Protein AF-A0A813DMZ4-F1 (afdb_monomer_lite)

Structure (mmCIF, N/CA/C/O backbone):
data_AF-A0A813DMZ4-F1
#
_entry.id   AF-A0A813DMZ4-F1
#
loop_
_atom_site.group_PDB
_atom_site.id
_atom_site.type_symbol
_atom_site.label_atom_id
_atom_site.label_alt_id
_atom_site.label_comp_id
_atom_site.label_asym_id
_atom_site.label_entity_id
_atom_site.label_seq_id
_atom_site.pdbx_PDB_ins_code
_atom_site.Cartn_x
_atom_site.Cartn_y
_atom_site.Cartn_z
_atom_site.occupancy
_atom_site.B_iso_or_equiv
_atom_site.auth_seq_id
_atom_site.auth_comp_id
_atom_site.auth_asym_id
_atom_site.auth_atom_id
_atom_site.pdbx_PDB_model_num
ATOM 1 N N . MET A 1 1 ? 35.278 -27.272 -33.057 1.00 57.88 1 MET A N 1
ATOM 2 C CA . MET A 1 1 ? 34.700 -25.934 -33.297 1.00 57.88 1 MET A CA 1
ATOM 3 C C . MET A 1 1 ? 33.703 -26.081 -34.437 1.00 57.88 1 MET A C 1
ATOM 5 O O . MET A 1 1 ? 34.099 -26.639 -35.452 1.00 57.88 1 MET A O 1
ATOM 9 N N . LEU A 1 2 ? 32.424 -25.733 -34.253 1.00 71.81 2 LEU A N 1
ATOM 10 C CA . LEU A 1 2 ? 31.468 -25.738 -35.371 1.00 71.81 2 LEU A CA 1
ATOM 11 C C . LEU A 1 2 ? 31.818 -24.586 -36.325 1.00 71.81 2 LEU A C 1
ATOM 13 O O . LEU A 1 2 ? 32.082 -23.477 -35.863 1.00 71.81 2 LEU A O 1
ATOM 17 N N . ASP A 1 3 ? 31.830 -24.848 -37.632 1.00 85.44 3 ASP A N 1
ATOM 18 C CA . ASP A 1 3 ? 31.995 -23.804 -38.646 1.00 85.44 3 ASP A CA 1
ATOM 19 C C . ASP A 1 3 ? 30.655 -23.066 -38.835 1.00 85.44 3 ASP A C 1
ATOM 21 O O . ASP A 1 3 ? 29.657 -23.659 -39.252 1.00 85.44 3 ASP A O 1
ATOM 25 N N . PHE A 1 4 ? 30.607 -21.772 -38.510 1.00 89.94 4 PHE A N 1
ATOM 26 C CA . PHE A 1 4 ? 29.386 -20.965 -38.602 1.00 89.94 4 PHE A CA 1
ATOM 27 C C . PHE A 1 4 ? 28.890 -20.806 -40.044 1.00 89.94 4 PHE A C 1
ATOM 29 O O . PHE A 1 4 ? 27.682 -20.671 -40.266 1.00 89.94 4 PHE A O 1
ATOM 36 N N . TYR A 1 5 ? 29.783 -20.900 -41.033 1.00 90.62 5 TYR A N 1
ATOM 37 C CA . TYR A 1 5 ? 29.404 -20.898 -42.445 1.00 90.62 5 TYR A CA 1
ATOM 38 C C . TYR A 1 5 ? 28.682 -22.199 -42.826 1.00 90.62 5 TYR A C 1
ATOM 40 O O . TYR A 1 5 ? 27.685 -22.168 -43.549 1.00 90.62 5 TYR A O 1
ATOM 48 N N . GLU A 1 6 ? 29.104 -23.336 -42.264 1.00 88.38 6 GLU A N 1
ATOM 49 C CA . GLU A 1 6 ? 28.437 -24.630 -42.455 1.00 88.38 6 GLU A CA 1
ATOM 50 C C . GLU A 1 6 ? 27.080 -24.693 -41.742 1.00 88.38 6 GLU A C 1
ATOM 52 O O . GLU A 1 6 ? 26.121 -25.234 -42.295 1.00 88.38 6 GLU A O 1
ATOM 57 N N . VAL A 1 7 ? 26.962 -24.085 -40.555 1.00 90.00 7 VAL A N 1
ATOM 58 C CA . VAL A 1 7 ? 25.694 -24.003 -39.802 1.00 90.00 7 VAL A CA 1
ATOM 59 C C . VAL A 1 7 ? 24.623 -23.230 -40.581 1.00 90.00 7 VAL A C 1
ATOM 61 O O . VAL A 1 7 ? 23.459 -23.639 -40.597 1.00 90.00 7 VAL A O 1
ATOM 64 N N . LEU A 1 8 ? 25.003 -22.145 -41.265 1.00 89.00 8 LEU A N 1
ATOM 65 C CA . LEU A 1 8 ? 24.101 -21.383 -42.138 1.00 89.00 8 LEU A CA 1
ATOM 66 C C . LEU A 1 8 ? 23.999 -21.954 -43.565 1.00 89.00 8 LEU A C 1
ATOM 68 O O . LEU A 1 8 ? 23.094 -21.571 -44.310 1.00 89.00 8 LEU A O 1
ATOM 72 N N . GLY A 1 9 ? 24.878 -22.886 -43.945 1.00 87.81 9 GLY A N 1
ATOM 73 C CA . GLY A 1 9 ? 24.910 -23.503 -45.273 1.00 87.81 9 GLY A CA 1
ATOM 74 C C . GLY A 1 9 ? 25.328 -22.537 -46.384 1.00 87.81 9 GLY A C 1
ATOM 75 O O . GLY A 1 9 ? 24.792 -22.607 -47.492 1.00 87.81 9 GLY A O 1
ATOM 76 N N . VAL A 1 10 ? 26.243 -21.614 -46.081 1.00 91.62 10 VAL A N 1
ATOM 77 C CA . VAL A 1 10 ? 26.755 -20.595 -47.010 1.00 91.62 10 VAL A CA 1
ATOM 78 C C . VAL A 1 10 ? 28.257 -20.775 -47.236 1.00 91.62 10 VAL A C 1
ATOM 80 O O . VAL A 1 10 ? 28.955 -21.244 -46.339 1.00 91.62 10 VAL A O 1
ATOM 83 N N . PRO A 1 11 ? 28.787 -20.421 -48.419 1.00 87.81 11 PRO A N 1
ATOM 84 C CA . PRO A 1 11 ? 30.226 -20.445 -48.638 1.00 87.81 11 PRO A CA 1
ATOM 85 C C . PRO A 1 11 ? 30.908 -19.294 -47.873 1.00 87.81 11 PRO A C 1
ATOM 87 O O . PRO A 1 11 ? 30.280 -18.284 -47.552 1.00 87.81 11 PRO A O 1
ATOM 90 N N . ARG A 1 12 ? 32.201 -19.439 -47.555 1.00 85.56 12 ARG A N 1
ATOM 91 C CA . ARG A 1 12 ? 32.945 -18.480 -46.708 1.00 85.56 12 ARG A CA 1
ATOM 92 C C . ARG A 1 12 ? 33.096 -17.086 -47.333 1.00 85.56 12 ARG A C 1
ATOM 94 O O . ARG A 1 12 ? 33.266 -16.102 -46.618 1.00 85.56 12 ARG A O 1
ATOM 101 N N . ASP A 1 13 ? 32.992 -16.998 -48.655 1.00 85.00 13 ASP A N 1
ATOM 102 C CA . ASP A 1 13 ? 33.006 -15.770 -49.456 1.00 85.00 13 ASP A CA 1
ATOM 103 C C . ASP A 1 13 ? 31.614 -15.127 -49.619 1.00 85.00 13 ASP A C 1
ATOM 105 O O . ASP A 1 13 ? 31.472 -14.151 -50.352 1.00 85.00 13 ASP A O 1
ATOM 109 N N . ALA A 1 14 ? 30.582 -15.636 -48.934 1.00 87.56 14 ALA A N 1
ATOM 110 C CA . ALA A 1 14 ? 29.226 -15.112 -49.041 1.00 87.56 14 ALA A CA 1
ATOM 111 C C . ALA A 1 14 ? 29.135 -13.627 -48.646 1.00 87.56 14 ALA A C 1
ATOM 113 O O . ALA A 1 14 ? 29.618 -13.212 -47.587 1.00 87.56 14 ALA A O 1
ATOM 114 N N . GLU A 1 15 ? 28.461 -12.837 -49.483 1.00 88.62 15 GLU A N 1
ATOM 115 C CA . GLU A 1 15 ? 28.094 -11.452 -49.179 1.00 88.62 15 GLU A CA 1
ATOM 116 C C . GLU A 1 15 ? 27.037 -11.390 -48.061 1.00 88.62 15 GLU A C 1
ATOM 118 O O . GLU A 1 15 ? 26.242 -12.318 -47.877 1.00 88.62 15 GLU A O 1
ATOM 123 N N . ASP A 1 16 ? 26.978 -10.270 -47.340 1.00 88.50 16 ASP A N 1
ATOM 124 C CA . ASP A 1 16 ? 26.101 -10.084 -46.173 1.00 88.50 16 ASP A CA 1
ATOM 125 C C . ASP A 1 16 ? 24.618 -10.355 -46.480 1.00 88.50 16 ASP A C 1
ATOM 127 O O . ASP A 1 16 ? 23.869 -10.863 -45.642 1.00 88.50 16 ASP A O 1
ATOM 131 N N . ASP A 1 17 ? 24.177 -10.057 -47.702 1.00 87.94 17 ASP A N 1
ATOM 132 C CA . ASP A 1 17 ? 22.801 -10.299 -48.136 1.00 87.94 17 ASP A CA 1
ATOM 133 C C . ASP A 1 17 ? 22.497 -11.787 -48.354 1.00 87.94 17 ASP A C 1
ATOM 135 O O . ASP A 1 17 ? 21.357 -12.223 -48.160 1.00 87.94 17 ASP A O 1
ATOM 139 N N . VAL A 1 18 ? 23.505 -12.590 -48.706 1.00 89.12 18 VAL A N 1
ATOM 140 C CA . VAL A 1 18 ? 23.394 -14.052 -48.811 1.00 89.12 18 VAL A CA 1
ATOM 141 C C . VAL A 1 18 ? 23.318 -14.670 -47.416 1.00 89.12 18 VAL A C 1
ATOM 143 O O . VAL A 1 18 ? 22.464 -15.527 -47.183 1.00 89.12 18 VAL A O 1
ATOM 146 N N . ILE A 1 19 ? 24.123 -14.176 -46.470 1.00 90.38 19 ILE A N 1
ATOM 147 C CA . ILE A 1 19 ? 24.122 -14.613 -45.063 1.00 90.38 19 ILE A CA 1
ATOM 148 C C . ILE A 1 19 ? 22.763 -14.332 -44.414 1.00 90.38 19 ILE A C 1
ATOM 150 O O . ILE A 1 19 ? 22.151 -15.236 -43.842 1.00 90.38 19 ILE A O 1
ATOM 154 N N . LYS A 1 20 ? 22.212 -13.123 -44.597 1.00 90.94 20 LYS A N 1
ATOM 155 C CA . LYS A 1 20 ? 20.868 -12.773 -44.102 1.00 90.94 20 LYS A CA 1
ATOM 156 C C . LYS A 1 20 ? 19.792 -13.695 -44.674 1.00 90.94 20 LYS A C 1
ATOM 158 O O . LYS A 1 20 ? 18.955 -14.206 -43.932 1.00 90.94 20 LYS A O 1
ATOM 163 N N . LYS A 1 21 ? 19.798 -13.930 -45.992 1.00 90.75 21 LYS A N 1
ATOM 164 C CA . LYS A 1 21 ? 18.816 -14.815 -46.648 1.00 90.75 21 LYS A CA 1
ATOM 165 C C . LYS A 1 21 ? 18.933 -16.260 -46.159 1.00 90.75 21 LYS A C 1
ATOM 167 O O . LYS A 1 21 ? 17.909 -16.911 -45.947 1.00 90.75 21 LYS A O 1
ATOM 172 N N . ALA A 1 22 ? 20.154 -16.752 -45.963 1.00 91.50 22 ALA A N 1
ATOM 173 C CA . ALA A 1 22 ? 20.409 -18.090 -45.448 1.00 91.50 22 ALA A CA 1
ATOM 174 C C . ALA A 1 22 ? 19.940 -18.247 -43.996 1.00 91.50 22 ALA A C 1
ATOM 176 O O . ALA A 1 22 ? 19.232 -19.209 -43.698 1.00 91.50 22 ALA A O 1
ATOM 177 N N . TYR A 1 23 ? 20.212 -17.259 -43.138 1.00 93.31 23 TYR A N 1
ATOM 178 C CA . TYR A 1 23 ? 19.686 -17.204 -41.775 1.00 93.31 23 TYR A CA 1
ATOM 179 C C . TYR A 1 23 ? 18.157 -17.271 -41.754 1.00 93.31 23 TYR A C 1
ATOM 181 O O . TYR A 1 23 ? 17.598 -18.143 -41.095 1.00 93.31 23 TYR A O 1
ATOM 189 N N . PHE A 1 24 ? 17.459 -16.436 -42.535 1.00 89.69 24 PHE A N 1
ATOM 190 C CA . PHE A 1 24 ? 15.992 -16.473 -42.584 1.00 89.69 24 PHE A CA 1
ATOM 191 C C . PHE A 1 24 ? 15.457 -17.834 -43.042 1.00 89.69 24 PHE A C 1
ATOM 193 O O . PHE A 1 24 ? 14.481 -18.338 -42.486 1.00 89.69 24 PHE A O 1
ATOM 200 N N . LYS A 1 25 ? 16.108 -18.466 -44.025 1.00 92.00 25 LYS A N 1
ATOM 201 C CA . LYS A 1 25 ? 15.721 -19.793 -44.517 1.00 92.00 25 LYS A CA 1
ATOM 202 C C . LYS A 1 25 ? 15.952 -20.889 -43.469 1.00 92.00 25 LYS A C 1
ATOM 204 O O . LYS A 1 25 ? 15.104 -21.768 -43.315 1.00 92.00 25 LYS A O 1
ATOM 209 N N . ALA A 1 26 ? 17.070 -20.838 -42.748 1.00 90.06 26 ALA A N 1
ATOM 210 C CA . ALA A 1 26 ? 17.431 -21.807 -41.716 1.00 90.06 26 ALA A CA 1
ATOM 211 C C . ALA A 1 26 ? 16.584 -21.632 -40.441 1.00 90.06 26 ALA A C 1
ATOM 213 O O . ALA A 1 26 ? 16.054 -22.614 -39.922 1.00 90.06 26 ALA A O 1
ATOM 214 N N . ALA A 1 27 ? 16.360 -20.390 -40.005 1.00 89.75 27 ALA A N 1
ATOM 215 C CA . ALA A 1 27 ? 15.508 -20.039 -38.870 1.00 89.75 27 ALA A CA 1
ATOM 216 C C . ALA A 1 27 ? 14.045 -20.436 -39.108 1.00 89.75 27 ALA A C 1
ATOM 218 O O . ALA A 1 27 ? 13.400 -20.979 -38.218 1.00 89.75 27 ALA A O 1
ATOM 219 N N . LEU A 1 28 ? 13.523 -20.245 -40.327 1.00 89.94 28 LEU A N 1
ATOM 220 C CA . LEU A 1 28 ? 12.173 -20.691 -40.681 1.00 89.94 28 LEU A CA 1
ATOM 221 C C . LEU A 1 28 ? 12.060 -22.224 -40.693 1.00 89.94 28 LEU A C 1
ATOM 223 O O . LEU A 1 28 ? 11.002 -22.760 -40.373 1.00 89.94 28 LEU A O 1
ATOM 227 N N . LYS A 1 29 ? 13.127 -22.932 -41.082 1.00 87.75 29 LYS A N 1
ATOM 228 C CA . LYS A 1 29 ? 13.154 -24.399 -41.124 1.00 87.75 29 LYS A CA 1
ATOM 229 C C . LYS A 1 29 ? 13.186 -25.009 -39.722 1.00 87.75 29 LYS A C 1
ATOM 231 O O . LYS A 1 29 ? 12.494 -25.992 -39.490 1.00 87.75 29 LYS A O 1
ATOM 236 N N . TRP A 1 30 ? 13.950 -24.419 -38.806 1.00 90.44 30 TRP A N 1
ATOM 237 C CA . TRP A 1 30 ? 14.157 -24.926 -37.444 1.00 90.44 30 TRP A CA 1
ATOM 238 C C . TRP A 1 30 ? 13.373 -24.162 -36.370 1.00 90.44 30 TRP A C 1
ATOM 240 O O . TRP A 1 30 ? 13.661 -24.291 -35.187 1.00 90.44 30 TRP A O 1
ATOM 250 N N . HIS A 1 31 ? 12.358 -23.383 -36.755 1.00 87.00 31 HIS A N 1
ATOM 251 C CA . HIS A 1 31 ? 11.505 -22.695 -35.790 1.00 87.00 31 HIS A CA 1
ATOM 252 C C . HIS A 1 31 ? 10.737 -23.717 -34.924 1.00 87.00 31 HIS A C 1
ATOM 254 O O . HIS A 1 31 ? 10.168 -24.660 -35.494 1.00 87.00 31 HIS A O 1
ATOM 260 N N . PRO A 1 32 ? 10.653 -23.535 -33.591 1.00 82.00 32 PRO A N 1
ATOM 261 C CA . PRO A 1 32 ? 9.963 -24.471 -32.697 1.00 82.00 32 PRO A CA 1
ATOM 262 C C . PRO A 1 32 ? 8.483 -24.662 -33.070 1.00 82.00 32 PRO A C 1
ATOM 264 O O . PRO A 1 32 ? 8.001 -25.790 -33.095 1.00 82.00 32 PRO A O 1
ATOM 267 N N . ASP A 1 33 ? 7.790 -23.599 -33.498 1.00 83.88 33 ASP A N 1
ATOM 268 C CA . ASP A 1 33 ? 6.383 -23.688 -33.940 1.00 83.88 33 ASP A CA 1
ATOM 269 C C . ASP A 1 33 ? 6.159 -24.548 -35.194 1.00 83.88 33 ASP A C 1
ATOM 271 O O . ASP A 1 33 ? 5.054 -25.037 -35.413 1.00 83.88 33 ASP A O 1
ATOM 275 N N . LYS A 1 34 ? 7.178 -24.720 -36.048 1.00 82.19 34 LYS A N 1
ATOM 276 C CA . LYS A 1 34 ? 7.071 -25.541 -37.267 1.00 82.19 34 LYS A CA 1
ATOM 277 C C . LYS A 1 34 ? 7.543 -26.979 -37.065 1.00 82.19 34 LYS A C 1
ATOM 279 O O . LYS A 1 34 ? 7.328 -27.800 -37.949 1.00 82.19 34 LYS A O 1
ATOM 284 N N . ASN A 1 35 ? 8.149 -27.277 -35.914 1.00 82.94 35 ASN A N 1
ATOM 285 C CA . ASN A 1 35 ? 8.662 -28.598 -35.557 1.00 82.94 35 ASN A CA 1
ATOM 286 C C . ASN A 1 35 ? 8.145 -29.022 -34.165 1.00 82.94 35 ASN A C 1
ATOM 288 O O . ASN A 1 35 ? 8.948 -29.219 -33.250 1.00 82.94 35 ASN A O 1
ATOM 292 N N . PRO A 1 36 ? 6.815 -29.158 -33.983 1.00 79.00 36 PRO A N 1
ATOM 293 C CA . PRO A 1 36 ? 6.216 -29.476 -32.684 1.00 79.00 36 PRO A CA 1
ATOM 294 C C . PRO A 1 36 ? 6.619 -30.858 -32.148 1.00 79.00 36 PRO A C 1
ATOM 296 O O . PRO A 1 36 ? 6.680 -31.036 -30.936 1.00 79.00 36 PRO A O 1
ATOM 299 N N . ASP A 1 37 ? 6.961 -31.805 -33.027 1.00 82.06 37 ASP A N 1
ATOM 300 C CA . ASP A 1 37 ? 7.354 -33.170 -32.646 1.00 82.06 37 ASP A CA 1
ATOM 301 C C . ASP A 1 37 ? 8.845 -33.292 -32.269 1.00 82.06 37 ASP A C 1
ATOM 303 O O . ASP A 1 37 ? 9.270 -34.306 -31.722 1.00 82.06 37 ASP A O 1
ATOM 307 N N . GLN A 1 38 ? 9.663 -32.277 -32.578 1.00 83.81 38 GLN A N 1
ATOM 308 C CA . GLN A 1 38 ? 11.119 -32.273 -32.362 1.00 83.81 38 GLN A CA 1
ATOM 309 C C . GLN A 1 38 ? 11.583 -30.942 -31.755 1.00 83.81 38 GLN A C 1
ATOM 311 O O . GLN A 1 38 ? 12.550 -30.331 -32.214 1.00 83.81 38 GLN A O 1
ATOM 316 N N . GLN A 1 39 ? 10.876 -30.475 -30.722 1.00 82.31 39 GLN A N 1
ATOM 317 C CA . GLN A 1 39 ? 11.116 -29.163 -30.113 1.00 82.31 39 GLN A CA 1
ATOM 318 C C . GLN A 1 39 ? 12.537 -29.001 -29.569 1.00 82.31 39 GLN A C 1
ATOM 320 O O . GLN A 1 39 ? 13.132 -27.942 -29.754 1.00 82.31 39 GLN A O 1
ATOM 325 N N . GLU A 1 40 ? 13.107 -30.031 -28.943 1.00 82.25 40 GLU A N 1
ATOM 326 C CA . GLU A 1 40 ? 14.452 -29.957 -28.357 1.00 82.25 40 GLU A CA 1
ATOM 327 C C . GLU A 1 40 ? 15.531 -29.781 -29.439 1.00 82.25 40 GLU A C 1
ATOM 329 O O . GLU A 1 40 ? 16.315 -28.834 -29.388 1.00 82.25 40 GLU A O 1
ATOM 334 N N . VAL A 1 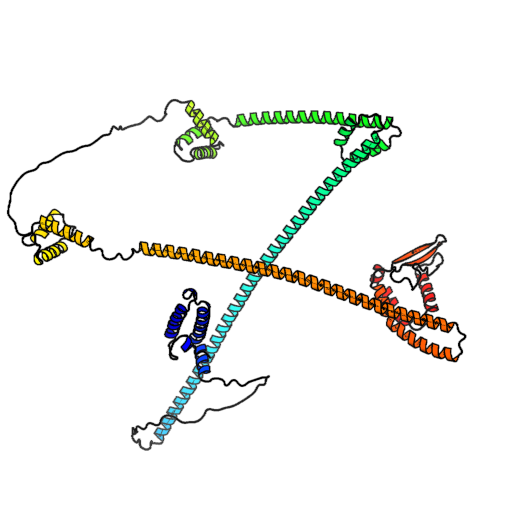41 ? 15.496 -30.612 -30.487 1.00 84.75 41 VAL A N 1
ATOM 335 C CA . VAL A 1 41 ? 16.446 -30.549 -31.614 1.00 84.75 41 VAL A CA 1
ATOM 336 C C . VAL A 1 41 ? 16.278 -29.254 -32.412 1.00 84.75 41 VAL A C 1
ATOM 338 O O . VAL A 1 41 ? 17.265 -28.640 -32.821 1.00 84.75 41 VAL A O 1
ATOM 341 N N . ALA A 1 42 ? 15.036 -28.807 -32.615 1.00 87.00 42 ALA A N 1
ATOM 342 C CA . ALA A 1 42 ? 14.748 -27.547 -33.286 1.00 87.00 42 ALA A CA 1
ATOM 343 C C . ALA A 1 42 ? 15.271 -26.351 -32.483 1.00 87.00 42 ALA A C 1
ATOM 345 O O . ALA A 1 42 ? 15.896 -25.467 -33.058 1.00 87.00 42 ALA A O 1
ATOM 346 N N . THR A 1 43 ? 15.100 -26.359 -31.159 1.00 86.38 43 THR A N 1
ATOM 347 C CA . THR A 1 43 ? 15.597 -25.298 -30.270 1.00 86.38 43 THR A CA 1
ATOM 348 C C . THR A 1 43 ? 17.123 -25.238 -30.273 1.00 86.38 43 THR A C 1
ATOM 350 O O . THR A 1 43 ? 17.692 -24.153 -30.393 1.00 86.38 43 THR A O 1
ATOM 353 N N . GLU A 1 44 ? 17.802 -26.385 -30.213 1.00 87.88 44 GLU A N 1
ATOM 354 C CA . GLU A 1 44 ? 19.266 -26.442 -30.252 1.00 87.88 44 GLU A CA 1
ATOM 355 C C . GLU A 1 44 ? 19.820 -25.964 -31.603 1.00 87.88 44 GLU A C 1
ATOM 357 O O . GLU A 1 44 ? 20.730 -25.133 -31.655 1.00 87.88 44 GLU A O 1
ATOM 362 N N . LYS A 1 45 ? 19.222 -26.413 -32.714 1.00 87.38 45 LYS A N 1
ATOM 363 C CA . LYS A 1 45 ? 19.599 -25.958 -34.059 1.00 87.38 45 LYS A CA 1
ATOM 364 C C . LYS A 1 45 ? 19.307 -24.480 -34.269 1.00 87.38 45 LYS A C 1
ATOM 366 O O . LYS A 1 45 ? 20.124 -23.780 -34.860 1.00 87.38 45 LYS A O 1
ATOM 371 N N . PHE A 1 46 ? 18.181 -23.990 -33.763 1.00 90.44 46 PHE A N 1
ATOM 372 C CA . PHE A 1 46 ? 17.823 -22.579 -33.825 1.00 90.44 46 PHE A CA 1
ATOM 373 C C . PHE A 1 46 ? 18.818 -21.710 -33.049 1.00 90.44 46 PHE A C 1
ATOM 375 O O . PHE A 1 46 ? 19.232 -20.667 -33.552 1.00 90.44 46 PHE A O 1
ATOM 382 N N . LYS A 1 47 ? 19.272 -22.171 -31.876 1.00 90.31 47 LYS A N 1
ATOM 383 C CA . LYS A 1 47 ? 20.317 -21.503 -31.093 1.00 90.31 47 LYS A CA 1
ATOM 384 C C . LYS A 1 47 ? 21.642 -21.428 -31.862 1.00 90.31 47 LYS A C 1
ATOM 386 O O . LYS A 1 47 ? 22.192 -20.342 -31.998 1.00 90.31 47 LYS A O 1
ATOM 391 N N . GLN A 1 48 ? 22.088 -22.537 -32.457 1.00 89.81 48 GLN A N 1
ATOM 392 C CA . GLN A 1 48 ? 23.304 -22.576 -33.288 1.00 89.81 48 GLN A CA 1
ATOM 393 C C . GLN A 1 48 ? 23.210 -21.635 -34.507 1.00 89.81 48 GLN A C 1
ATOM 395 O O . GLN A 1 48 ? 24.175 -20.958 -34.851 1.00 89.81 48 GLN A O 1
ATOM 400 N N . ILE A 1 49 ? 22.040 -21.561 -35.152 1.00 92.38 49 ILE A N 1
ATOM 401 C CA . ILE A 1 49 ? 21.781 -20.669 -36.297 1.00 92.38 49 ILE A CA 1
ATOM 402 C C . ILE A 1 49 ? 21.798 -19.192 -35.876 1.00 92.38 49 ILE A C 1
ATOM 404 O O . ILE A 1 49 ? 22.285 -18.347 -36.631 1.00 92.38 49 ILE A O 1
ATOM 408 N N . ALA A 1 50 ? 21.273 -18.873 -34.691 1.00 91.50 50 ALA A N 1
ATOM 409 C CA . ALA A 1 50 ? 21.286 -17.520 -34.144 1.00 91.50 50 ALA A CA 1
ATOM 410 C C . ALA A 1 50 ? 22.711 -17.061 -33.800 1.00 91.50 50 ALA A C 1
ATOM 412 O O . ALA A 1 50 ? 23.105 -15.981 -34.233 1.00 91.50 50 ALA A O 1
ATOM 413 N N . GLU A 1 51 ? 23.490 -17.907 -33.120 1.00 90.25 51 GLU A N 1
ATOM 414 C CA . GLU A 1 51 ? 24.899 -17.648 -32.783 1.00 90.25 51 GLU A CA 1
ATOM 415 C C . GLU A 1 51 ? 25.756 -17.455 -34.047 1.00 90.25 51 GLU A C 1
ATOM 417 O O . GLU A 1 51 ? 26.508 -16.487 -34.155 1.00 90.25 51 GLU A O 1
ATOM 422 N N . ALA A 1 52 ? 25.581 -18.317 -35.057 1.00 91.38 52 ALA A N 1
ATOM 423 C CA . ALA A 1 52 ? 26.280 -18.190 -36.335 1.00 91.38 52 ALA A CA 1
ATOM 424 C C . ALA A 1 52 ? 25.966 -16.862 -37.044 1.00 91.38 52 ALA A C 1
ATOM 426 O O . ALA A 1 52 ? 26.853 -16.220 -37.602 1.00 91.38 52 ALA A O 1
ATOM 427 N N . ASN A 1 53 ? 24.705 -16.424 -37.021 1.00 91.75 53 ASN A N 1
ATOM 428 C CA . ASN A 1 53 ? 24.306 -15.166 -37.645 1.00 91.75 53 ASN A CA 1
ATOM 429 C C . ASN A 1 53 ? 24.758 -13.936 -36.848 1.00 91.75 53 ASN A C 1
ATOM 431 O O . ASN A 1 53 ? 25.028 -12.912 -37.461 1.00 91.75 53 ASN A O 1
ATOM 435 N N . GLU A 1 54 ? 24.854 -14.006 -35.520 1.00 91.19 54 GLU A N 1
ATOM 436 C CA . GLU A 1 54 ? 25.375 -12.905 -34.701 1.00 91.19 54 GLU A CA 1
ATOM 437 C C . GLU A 1 54 ? 26.820 -12.568 -35.088 1.00 91.19 54 GLU A C 1
ATOM 439 O O . GLU A 1 54 ? 27.120 -11.416 -35.401 1.00 91.19 54 GLU A O 1
ATOM 444 N N . ILE A 1 55 ? 27.657 -13.600 -35.210 1.00 90.81 55 ILE A N 1
ATOM 445 C CA . ILE A 1 55 ? 29.083 -13.466 -35.529 1.00 90.81 55 ILE A CA 1
ATOM 446 C C . ILE A 1 55 ? 29.306 -13.122 -37.008 1.00 90.81 55 ILE A C 1
ATOM 448 O O . ILE A 1 55 ? 30.136 -12.274 -37.331 1.00 90.81 55 ILE A O 1
ATOM 452 N N . LEU A 1 56 ? 28.565 -13.751 -37.929 1.00 90.19 56 LEU A N 1
ATOM 453 C CA . LEU A 1 56 ? 28.759 -13.551 -39.371 1.00 90.19 56 LEU A CA 1
ATOM 454 C C . LEU A 1 56 ? 28.105 -12.273 -39.920 1.00 90.19 56 LEU A C 1
ATOM 456 O O . LEU A 1 56 ? 28.469 -11.832 -41.011 1.00 90.19 56 LEU A O 1
ATOM 460 N N . ARG A 1 57 ? 27.142 -11.676 -39.202 1.00 89.06 57 ARG A N 1
ATOM 461 C CA . ARG A 1 57 ? 26.456 -10.441 -39.623 1.00 89.06 57 ARG A CA 1
ATOM 462 C C . ARG A 1 57 ? 27.289 -9.184 -39.385 1.00 89.06 57 ARG A C 1
ATOM 464 O O . ARG A 1 57 ? 27.105 -8.216 -40.121 1.00 89.06 57 ARG A O 1
ATOM 471 N N . ASP A 1 58 ? 28.132 -9.165 -38.354 1.00 88.31 58 ASP A N 1
ATOM 472 C CA . ASP A 1 58 ? 29.001 -8.026 -38.055 1.00 88.31 58 ASP A CA 1
ATOM 473 C C . ASP A 1 58 ? 30.352 -8.179 -38.784 1.00 88.31 58 ASP A C 1
ATOM 475 O O . ASP A 1 58 ? 31.089 -9.132 -38.517 1.00 88.31 58 ASP A O 1
ATOM 479 N N . PRO A 1 59 ? 30.735 -7.240 -39.672 1.00 86.81 59 PRO A N 1
ATOM 480 C CA . PRO A 1 59 ? 32.013 -7.286 -40.378 1.00 86.81 59 PRO A CA 1
ATOM 481 C C . PRO A 1 59 ? 33.251 -7.343 -39.470 1.00 86.81 59 PRO A C 1
ATOM 483 O O . PRO A 1 59 ? 34.284 -7.861 -39.897 1.00 86.81 59 PRO A O 1
ATOM 486 N N . GLN A 1 60 ? 33.199 -6.792 -38.253 1.00 85.12 60 GLN A N 1
ATOM 487 C CA . GLN A 1 60 ? 34.316 -6.846 -37.3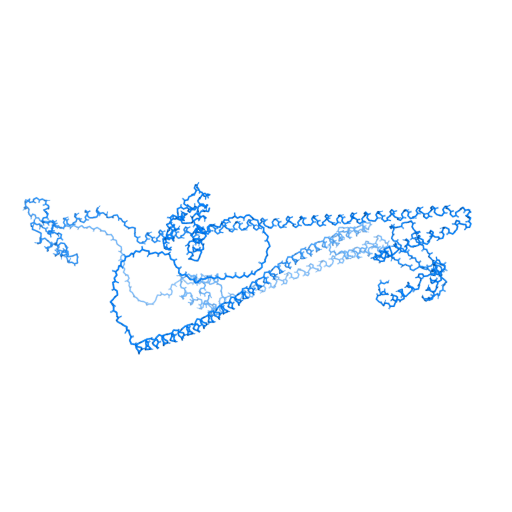05 1.00 85.12 60 GLN A CA 1
ATOM 488 C C . GLN A 1 60 ? 34.420 -8.222 -36.642 1.00 85.12 60 GLN A C 1
ATOM 490 O O . GLN A 1 60 ? 35.511 -8.794 -36.597 1.00 85.12 60 GLN A O 1
ATOM 495 N N . GLN A 1 61 ? 33.293 -8.785 -36.197 1.00 87.62 61 GLN A N 1
ATOM 496 C CA . GLN A 1 61 ? 33.253 -10.115 -35.581 1.00 87.62 61 GLN A CA 1
ATOM 497 C C . GLN A 1 61 ? 33.547 -11.222 -36.597 1.00 87.62 61 GLN A C 1
ATOM 499 O O . GLN A 1 61 ? 34.318 -12.131 -36.299 1.00 87.62 61 GLN A O 1
ATOM 504 N N . ARG A 1 62 ? 33.045 -11.091 -37.831 1.00 90.56 62 ARG A N 1
ATOM 505 C CA . ARG A 1 62 ? 33.361 -11.995 -38.943 1.00 90.56 62 ARG A CA 1
ATOM 506 C C . ARG A 1 62 ? 34.859 -12.027 -39.239 1.00 90.56 62 ARG A C 1
ATOM 508 O O . ARG A 1 62 ? 35.429 -13.103 -39.362 1.00 90.56 62 ARG A O 1
ATOM 515 N N . LYS A 1 63 ? 35.527 -10.866 -39.276 1.00 87.50 63 LYS A N 1
ATOM 516 C CA . LYS A 1 63 ? 36.988 -10.789 -39.469 1.00 87.50 63 LYS A CA 1
ATOM 517 C C . LYS A 1 63 ? 37.770 -11.430 -38.322 1.00 87.50 63 LYS A C 1
ATOM 519 O O . LYS A 1 63 ? 38.782 -12.074 -38.583 1.00 87.50 63 LYS A O 1
ATOM 524 N N . ALA A 1 64 ? 37.328 -11.242 -37.078 1.00 86.38 64 ALA A N 1
ATOM 525 C CA . ALA A 1 64 ? 37.948 -11.874 -35.914 1.00 86.38 64 ALA A CA 1
ATOM 526 C C . ALA A 1 64 ? 37.788 -13.402 -35.961 1.00 86.38 64 ALA A C 1
ATOM 528 O O . ALA A 1 64 ? 38.767 -14.128 -35.810 1.00 86.38 64 ALA A O 1
ATOM 529 N N . TYR A 1 65 ? 36.587 -13.881 -36.286 1.00 87.50 65 TYR A N 1
ATOM 530 C CA . TYR A 1 65 ? 36.293 -15.300 -36.468 1.00 87.50 65 TYR A CA 1
ATOM 531 C C . TYR A 1 65 ? 37.096 -15.929 -37.620 1.00 87.50 65 TYR A C 1
ATOM 533 O O . TYR A 1 65 ? 37.711 -16.982 -37.456 1.00 87.50 65 TYR A O 1
ATOM 541 N N . ASP A 1 66 ? 37.175 -15.254 -38.770 1.00 88.12 66 ASP A N 1
ATOM 542 C CA . ASP A 1 66 ? 37.971 -15.699 -39.920 1.00 88.12 66 ASP A CA 1
ATOM 543 C C . ASP A 1 66 ? 39.480 -15.723 -39.600 1.00 88.12 66 ASP A C 1
ATOM 545 O O . ASP A 1 66 ? 40.219 -16.574 -40.106 1.00 88.12 66 ASP A O 1
ATOM 549 N N . TYR A 1 67 ? 39.955 -14.808 -38.747 1.00 85.06 67 TYR A N 1
ATOM 550 C CA . TYR A 1 67 ? 41.334 -14.787 -38.254 1.00 85.06 67 TYR A CA 1
ATOM 551 C C . TYR A 1 67 ? 41.624 -15.969 -37.319 1.00 85.06 67 TYR A C 1
ATOM 553 O O . TYR A 1 67 ? 42.649 -16.633 -37.484 1.00 85.06 67 TYR A O 1
ATOM 561 N N . GLU A 1 68 ? 40.716 -16.279 -36.391 1.00 84.12 68 GLU A N 1
ATOM 562 C CA . GLU A 1 68 ? 40.817 -17.438 -35.492 1.00 84.12 68 GLU A CA 1
ATOM 563 C C . GLU A 1 68 ? 40.789 -18.770 -36.255 1.00 84.12 68 GLU A C 1
ATOM 565 O O . GLU A 1 68 ? 41.584 -19.665 -35.969 1.00 84.12 68 GLU A O 1
ATOM 570 N N . LEU A 1 69 ? 39.950 -18.882 -37.290 1.00 82.06 69 LEU A N 1
ATOM 571 C CA . LEU A 1 69 ? 39.917 -20.043 -38.185 1.00 82.06 69 LEU A CA 1
ATOM 572 C C . LEU A 1 69 ? 41.223 -20.229 -38.977 1.00 82.06 69 LEU A C 1
ATOM 574 O O . LEU A 1 69 ? 41.577 -21.357 -39.324 1.00 82.06 69 LEU A O 1
ATOM 578 N N . ARG A 1 70 ? 41.933 -19.136 -39.294 1.00 80.25 70 ARG A N 1
ATOM 579 C CA . ARG A 1 70 ? 43.195 -19.160 -40.054 1.00 80.25 70 ARG A CA 1
ATOM 580 C C . ARG A 1 70 ? 44.422 -19.394 -39.169 1.00 80.25 70 ARG A C 1
ATOM 582 O O . ARG A 1 70 ? 45.405 -19.945 -39.658 1.00 80.25 70 ARG A O 1
ATOM 589 N N . ASN A 1 71 ? 44.347 -19.009 -37.895 1.00 77.94 71 ASN A N 1
ATOM 590 C CA . ASN A 1 71 ? 45.386 -19.189 -36.882 1.00 77.94 71 ASN A CA 1
ATOM 591 C C . ASN A 1 71 ? 44.829 -19.973 -35.678 1.00 77.94 71 ASN A C 1
ATOM 593 O O . ASN A 1 71 ? 44.631 -19.384 -34.611 1.00 77.94 71 ASN A O 1
ATOM 597 N N . PRO A 1 72 ? 44.585 -21.292 -35.815 1.00 66.62 72 PRO A N 1
ATOM 598 C CA . PRO A 1 72 ? 44.128 -22.108 -34.698 1.00 66.62 72 PRO A CA 1
ATOM 599 C C . PRO A 1 72 ? 45.178 -22.068 -33.580 1.00 66.62 72 PRO A C 1
ATOM 601 O O . PRO A 1 72 ? 46.313 -22.518 -33.747 1.00 66.62 72 PRO A O 1
ATOM 604 N N . ARG A 1 73 ? 44.808 -21.472 -32.444 1.00 57.47 73 ARG A N 1
ATOM 605 C CA . ARG A 1 73 ? 45.664 -21.355 -31.262 1.00 57.47 73 ARG A CA 1
ATOM 606 C C . ARG A 1 73 ? 45.931 -22.762 -30.722 1.00 57.47 73 ARG A C 1
ATOM 608 O O . ARG A 1 73 ? 44.993 -23.495 -30.424 1.00 57.47 73 ARG A O 1
ATOM 615 N N . GLN A 1 74 ? 47.201 -23.144 -30.622 1.00 48.03 74 GLN A N 1
ATOM 616 C CA . GLN A 1 74 ? 47.617 -24.380 -29.963 1.00 48.03 74 GLN A CA 1
ATOM 617 C C . GLN A 1 74 ? 47.366 -24.188 -28.458 1.00 48.03 74 GLN A C 1
ATOM 619 O O . GLN A 1 74 ? 48.052 -23.397 -27.813 1.00 48.03 74 GLN A O 1
ATOM 624 N N . GLU A 1 75 ? 46.307 -24.808 -27.935 1.00 42.09 75 GLU A N 1
ATOM 625 C CA . GLU A 1 75 ? 46.036 -24.866 -26.498 1.00 42.09 75 GLU A CA 1
ATOM 626 C C . GLU A 1 75 ? 47.146 -25.679 -25.834 1.00 42.09 75 GLU A C 1
ATOM 628 O O . GLU A 1 75 ? 47.206 -26.898 -25.990 1.00 42.09 75 GLU A O 1
ATOM 633 N N . ASP A 1 76 ? 48.024 -24.993 -25.106 1.00 40.22 76 ASP A N 1
ATOM 634 C CA . ASP A 1 76 ? 48.864 -25.617 -24.097 1.00 40.22 76 ASP A CA 1
ATOM 635 C C . ASP A 1 76 ? 48.481 -25.093 -22.711 1.00 40.22 76 ASP A C 1
ATOM 637 O O . ASP A 1 76 ? 48.040 -23.957 -22.517 1.00 40.22 76 ASP A O 1
ATOM 641 N N . SER A 1 77 ? 48.586 -26.014 -21.773 1.00 40.31 77 SER A N 1
ATOM 642 C CA . SER A 1 77 ? 47.982 -26.030 -20.452 1.00 40.31 77 SER A CA 1
ATOM 643 C C . SER A 1 77 ? 48.658 -25.074 -19.455 1.00 40.31 77 SER A C 1
ATOM 645 O O . SER A 1 77 ? 49.878 -25.057 -19.340 1.00 40.31 77 SER A O 1
ATOM 647 N N . GLY A 1 78 ? 47.853 -24.381 -18.638 1.00 35.84 78 GLY A N 1
ATOM 648 C CA . GLY A 1 78 ? 48.207 -24.029 -17.255 1.00 35.84 78 GLY A CA 1
ATOM 649 C C . GLY A 1 78 ? 48.889 -22.677 -16.965 1.00 35.84 78 GLY A C 1
ATOM 650 O O . GLY A 1 78 ? 50.046 -22.462 -17.291 1.00 35.84 78 GLY A O 1
ATOM 651 N N . GLY A 1 79 ? 48.208 -21.856 -16.152 1.00 33.56 79 GLY A N 1
ATOM 652 C CA . GLY A 1 79 ? 48.814 -21.170 -14.998 1.00 33.56 79 GLY A CA 1
ATOM 653 C C . GLY A 1 79 ? 49.443 -19.775 -15.171 1.00 33.56 79 GLY A C 1
ATOM 654 O O . GLY A 1 79 ? 50.349 -19.572 -15.961 1.00 33.56 79 GLY A O 1
ATOM 655 N N . GLY A 1 80 ? 49.065 -18.866 -14.260 1.00 30.92 80 GLY A N 1
ATOM 656 C CA . GLY A 1 80 ? 50.034 -18.011 -13.555 1.00 30.92 80 GLY A CA 1
ATOM 657 C C . GLY A 1 80 ? 50.323 -16.601 -14.094 1.00 30.92 80 GLY A C 1
ATOM 658 O O . GLY A 1 80 ? 50.957 -16.431 -15.121 1.00 30.92 80 GLY A O 1
ATOM 659 N N . TYR A 1 81 ? 49.915 -15.604 -13.299 1.00 30.08 81 TYR A N 1
ATOM 660 C CA . TYR A 1 81 ? 50.589 -14.328 -12.987 1.00 30.08 81 TYR A CA 1
ATOM 661 C C . TYR A 1 81 ? 51.509 -13.635 -14.023 1.00 30.08 81 TYR A C 1
ATOM 663 O O . TYR A 1 81 ? 52.607 -14.094 -14.290 1.00 30.08 81 TYR A O 1
ATOM 671 N N . GLY A 1 82 ? 51.122 -12.400 -14.379 1.00 35.41 82 GLY A N 1
ATOM 672 C CA . GLY A 1 82 ? 51.913 -11.165 -14.204 1.00 35.41 82 GLY A CA 1
ATOM 673 C C . GLY A 1 82 ? 53.242 -10.965 -14.954 1.00 35.41 82 GLY A C 1
ATOM 674 O O . GLY A 1 82 ? 54.159 -11.767 -14.872 1.00 35.41 82 GLY A O 1
ATOM 675 N N . GLY A 1 83 ? 53.415 -9.771 -15.530 1.00 30.81 83 GLY A N 1
ATOM 676 C CA . GLY A 1 83 ? 54.741 -9.210 -15.825 1.00 30.81 83 GLY A CA 1
ATOM 677 C C . GLY A 1 83 ? 54.795 -8.465 -17.151 1.00 30.81 83 GLY A C 1
ATOM 678 O O . GLY A 1 83 ? 54.432 -9.008 -18.185 1.00 30.81 83 GLY A O 1
ATOM 679 N N . GLY A 1 84 ? 55.211 -7.200 -17.111 1.00 33.31 84 GLY A N 1
ATOM 680 C CA . GLY A 1 84 ? 55.248 -6.324 -18.277 1.00 33.31 84 GLY A CA 1
ATOM 681 C C . GLY A 1 84 ? 56.540 -6.405 -19.092 1.00 33.31 84 GLY A C 1
ATOM 682 O O . GLY A 1 84 ? 57.497 -7.071 -18.715 1.00 33.31 84 GLY A O 1
ATOM 683 N N . GLY A 1 85 ? 56.575 -5.591 -20.150 1.00 31.95 85 GLY A N 1
ATOM 684 C CA . GLY A 1 85 ? 57.807 -4.993 -20.662 1.00 31.95 85 GLY A CA 1
ATOM 685 C C . GLY A 1 85 ? 58.366 -5.566 -21.966 1.00 31.95 85 GLY A C 1
ATOM 686 O O . GLY A 1 85 ? 58.954 -6.635 -21.981 1.00 31.95 85 GLY A O 1
ATOM 687 N N . GLY A 1 86 ? 58.334 -4.728 -23.008 1.00 31.75 86 GLY A N 1
ATOM 688 C CA . GLY A 1 86 ? 59.524 -4.451 -23.819 1.00 31.75 86 GLY A CA 1
ATOM 689 C C . GLY A 1 86 ? 59.723 -5.219 -25.132 1.00 31.75 86 GLY A C 1
ATOM 690 O O . GLY A 1 86 ? 60.138 -6.367 -25.133 1.00 31.75 86 GLY A O 1
ATOM 691 N N . GLY A 1 87 ? 59.651 -4.467 -26.238 1.00 31.95 87 GLY A N 1
ATOM 692 C CA . GLY A 1 87 ? 60.710 -4.470 -27.255 1.00 31.95 87 GLY A CA 1
ATOM 693 C C . GLY A 1 87 ? 60.478 -5.245 -28.559 1.00 31.95 87 GLY A C 1
ATOM 694 O O . GLY A 1 87 ? 60.308 -6.455 -28.556 1.00 31.95 87 GLY A O 1
ATOM 695 N N . GLY A 1 88 ? 60.670 -4.538 -29.682 1.00 31.05 88 GLY A N 1
ATOM 696 C CA . GLY A 1 88 ? 61.433 -5.082 -30.815 1.00 31.05 88 GLY A CA 1
ATOM 697 C C . GLY A 1 88 ? 60.722 -5.227 -32.166 1.00 31.05 88 GLY A C 1
ATOM 698 O O . GLY A 1 88 ? 60.146 -6.263 -32.446 1.00 31.05 88 GLY A O 1
ATOM 699 N N . GLY A 1 89 ? 60.911 -4.229 -33.039 1.00 29.22 89 GLY A N 1
ATOM 700 C CA . GLY A 1 89 ? 61.660 -4.393 -34.298 1.00 29.22 89 GLY A CA 1
ATOM 701 C C . GLY A 1 89 ? 61.045 -5.119 -35.510 1.00 29.22 89 GLY A C 1
ATOM 702 O O . GLY A 1 89 ? 60.635 -6.268 -35.434 1.00 29.22 89 GLY A O 1
ATOM 703 N N . GLY A 1 90 ? 61.211 -4.495 -36.685 1.00 28.45 90 GLY A N 1
ATOM 704 C CA . GLY A 1 90 ? 61.533 -5.206 -37.933 1.00 28.45 90 GLY A CA 1
ATOM 705 C C . GLY A 1 90 ? 60.619 -4.919 -39.126 1.00 28.45 90 GLY A C 1
ATOM 706 O O . GLY A 1 90 ? 59.418 -5.144 -39.057 1.00 28.45 90 GLY A O 1
ATOM 707 N N . GLY A 1 91 ? 61.204 -4.486 -40.254 1.00 29.11 91 GLY A N 1
ATOM 708 C CA . GLY A 1 91 ? 60.481 -4.469 -41.529 1.00 29.11 91 GLY A CA 1
ATOM 709 C C . GLY A 1 91 ? 61.119 -3.740 -42.715 1.00 29.11 91 GLY A C 1
ATOM 710 O O . GLY A 1 91 ? 60.398 -3.108 -43.476 1.00 29.11 91 GLY A O 1
ATOM 711 N N . GLY A 1 92 ? 62.443 -3.798 -42.892 1.00 32.88 92 GLY A N 1
ATOM 712 C CA . GLY A 1 92 ? 63.075 -3.534 -44.188 1.00 32.88 92 GLY A CA 1
ATOM 713 C C . GLY A 1 92 ? 63.365 -4.854 -44.909 1.00 32.88 92 GLY A C 1
ATOM 714 O O . GLY A 1 92 ? 63.766 -5.812 -44.256 1.00 32.88 92 GLY A O 1
ATOM 715 N N . GLY A 1 93 ? 63.228 -4.884 -46.239 1.00 28.70 93 GLY A N 1
ATOM 716 C CA . GLY A 1 93 ? 63.894 -5.885 -47.084 1.00 28.70 93 GLY A CA 1
ATOM 717 C C . GLY A 1 93 ? 63.002 -6.740 -47.992 1.00 28.70 93 GLY A C 1
ATOM 718 O O . GLY A 1 93 ? 62.209 -7.553 -47.543 1.00 28.70 93 GLY A O 1
ATOM 719 N N . CYS A 1 94 ? 63.225 -6.547 -49.292 1.00 28.14 94 CYS A N 1
ATOM 720 C CA . CYS A 1 94 ? 63.013 -7.411 -50.455 1.00 28.14 94 CYS A CA 1
ATOM 721 C C . CYS A 1 94 ? 62.666 -8.907 -50.257 1.00 28.14 94 CYS A C 1
ATOM 723 O O . CYS A 1 94 ? 63.407 -9.636 -49.607 1.00 28.14 94 CYS A O 1
ATOM 725 N N . GLY A 1 95 ? 61.722 -9.392 -51.083 1.00 30.38 95 GLY A N 1
ATOM 726 C CA . GLY A 1 95 ? 61.876 -10.655 -51.824 1.00 30.38 95 GLY A CA 1
ATOM 727 C C . GLY A 1 95 ? 60.729 -11.674 -51.749 1.00 30.38 95 GLY A C 1
ATOM 728 O O . GLY A 1 95 ? 60.309 -12.060 -50.669 1.00 30.38 95 GLY A O 1
ATOM 729 N N . PHE A 1 96 ? 60.376 -12.210 -52.931 1.00 23.53 96 PHE A N 1
ATOM 730 C CA . PHE A 1 96 ? 59.836 -13.563 -53.189 1.00 23.53 96 PHE A CA 1
ATOM 731 C C . PHE A 1 96 ? 58.311 -13.774 -53.381 1.00 23.53 96 PHE A C 1
ATOM 733 O O . PHE A 1 96 ? 57.650 -14.361 -52.537 1.00 23.53 96 PHE A O 1
ATOM 740 N N . PHE A 1 97 ? 57.772 -13.409 -54.558 1.00 23.19 97 PHE A N 1
ATOM 741 C CA . PHE A 1 97 ? 57.071 -14.334 -55.484 1.00 23.19 97 PHE A CA 1
ATOM 742 C C . PHE A 1 97 ? 56.726 -13.620 -56.807 1.00 23.19 97 PHE A C 1
ATOM 744 O O . PHE A 1 97 ? 56.141 -12.541 -56.789 1.00 23.19 97 PHE A O 1
ATOM 751 N N . GLY A 1 98 ? 57.066 -14.228 -57.953 1.00 26.59 98 GLY A N 1
ATOM 752 C CA . GLY A 1 98 ? 56.590 -13.782 -59.272 1.00 26.59 98 GLY A CA 1
ATOM 753 C C . GLY A 1 98 ? 57.607 -13.839 -60.414 1.00 26.59 98 GLY A C 1
ATOM 754 O O . GLY A 1 98 ? 57.796 -12.851 -61.116 1.00 26.59 98 GLY A O 1
ATOM 755 N N . GLY A 1 99 ? 58.266 -14.982 -60.622 1.00 30.61 99 GLY A N 1
ATOM 756 C CA . GLY A 1 99 ? 58.955 -15.251 -61.882 1.00 30.61 99 GLY A CA 1
ATOM 757 C C . GLY A 1 99 ? 57.945 -15.576 -62.983 1.00 30.61 99 GLY A C 1
ATOM 758 O O . GLY A 1 99 ? 57.344 -16.640 -62.947 1.00 30.61 99 GLY A O 1
ATOM 759 N N . PHE A 1 100 ? 57.791 -14.682 -63.960 1.00 24.22 100 PHE A N 1
ATOM 760 C CA . PHE A 1 100 ? 57.365 -15.003 -65.325 1.00 24.22 100 PHE A CA 1
ATOM 761 C C . PHE A 1 100 ? 57.982 -13.963 -66.264 1.00 24.22 100 PHE A C 1
ATOM 763 O O . PHE A 1 100 ? 57.699 -12.770 -66.179 1.00 24.22 100 PHE A O 1
ATOM 770 N N . GLY A 1 101 ? 58.903 -14.419 -67.112 1.00 38.00 101 GLY A N 1
ATOM 771 C CA . GLY A 1 101 ? 59.612 -13.578 -68.062 1.00 38.00 101 GLY A CA 1
ATOM 772 C C . GLY A 1 101 ? 58.733 -13.180 -69.241 1.00 38.00 101 GLY A C 1
ATOM 773 O O . GLY A 1 101 ? 58.185 -14.044 -69.912 1.00 38.00 101 GLY A O 1
ATOM 774 N N . PHE A 1 102 ? 58.684 -11.882 -69.531 1.00 27.52 102 PHE A N 1
ATOM 775 C CA . PHE A 1 102 ? 58.451 -11.347 -70.870 1.00 27.52 102 PHE A CA 1
ATOM 776 C C . PHE A 1 102 ? 59.302 -10.088 -71.038 1.00 27.52 102 PHE A C 1
ATOM 778 O O . PHE A 1 102 ? 59.117 -9.082 -70.354 1.00 27.52 102 PHE A O 1
ATOM 785 N N . GLY A 1 103 ? 60.286 -10.181 -71.932 1.00 42.47 103 GLY A N 1
ATOM 786 C CA . GLY A 1 103 ? 61.124 -9.065 -72.334 1.00 42.47 103 GLY A CA 1
ATOM 787 C C . GLY A 1 103 ? 60.343 -8.085 -73.201 1.00 42.47 103 GLY A C 1
ATOM 788 O O . GLY A 1 103 ? 59.879 -8.442 -74.279 1.00 42.47 103 GLY A O 1
ATOM 789 N N . PHE A 1 104 ? 60.269 -6.835 -72.754 1.00 32.66 104 PHE A N 1
ATOM 790 C CA . PHE A 1 104 ? 60.044 -5.686 -73.622 1.00 32.66 104 PHE A CA 1
ATOM 791 C C . PHE A 1 104 ? 61.179 -4.692 -73.392 1.00 32.66 104 PHE A C 1
ATOM 793 O O . PHE A 1 104 ? 61.373 -4.171 -72.292 1.00 32.66 104 PHE A O 1
ATOM 800 N N . GLY A 1 105 ? 61.977 -4.501 -74.442 1.00 39.12 105 GLY A N 1
ATOM 801 C CA . GLY A 1 105 ? 63.133 -3.619 -74.450 1.00 39.12 105 GLY A CA 1
ATOM 802 C C . GLY A 1 105 ? 62.745 -2.177 -74.138 1.00 39.12 105 GLY A C 1
ATOM 803 O O . GLY A 1 105 ? 61.877 -1.596 -74.787 1.00 39.12 105 GLY A O 1
ATOM 804 N N . ARG A 1 106 ? 63.431 -1.585 -73.159 1.00 35.56 106 ARG A N 1
ATOM 805 C CA . ARG A 1 106 ? 63.496 -0.129 -73.020 1.00 35.56 106 ARG A CA 1
ATOM 806 C C . ARG A 1 106 ? 64.481 0.409 -74.065 1.00 35.56 106 ARG A C 1
ATOM 808 O O . ARG A 1 106 ? 65.579 -0.140 -74.167 1.00 35.56 106 ARG A O 1
ATOM 815 N N . PRO A 1 107 ? 64.131 1.452 -74.837 1.00 45.09 107 PRO A N 1
ATOM 816 C CA . PRO A 1 107 ? 65.057 2.031 -75.792 1.00 45.09 107 PRO A CA 1
ATOM 817 C C . PRO A 1 107 ? 66.197 2.736 -75.054 1.00 45.09 107 PRO A C 1
ATOM 819 O O . PRO A 1 107 ? 65.998 3.474 -74.088 1.00 45.09 107 PRO A O 1
ATOM 822 N N . ASN A 1 108 ? 67.397 2.458 -75.546 1.00 43.84 108 ASN A N 1
ATOM 823 C CA . ASN A 1 108 ? 68.680 3.019 -75.165 1.00 43.84 108 ASN A CA 1
ATOM 824 C C . ASN A 1 108 ? 68.652 4.561 -75.252 1.00 43.84 108 ASN A C 1
ATOM 826 O O . ASN A 1 108 ? 68.668 5.114 -76.350 1.00 43.84 108 ASN A O 1
ATOM 830 N N . GLN A 1 109 ? 68.592 5.255 -74.111 1.00 46.75 109 GLN A N 1
ATOM 831 C CA . GLN A 1 109 ? 68.889 6.688 -74.021 1.00 46.75 109 GLN A CA 1
ATOM 832 C C . GLN A 1 109 ? 70.382 6.835 -73.707 1.00 46.75 109 GLN A C 1
ATOM 834 O O . GLN A 1 109 ? 70.866 6.247 -72.740 1.00 46.75 109 GLN A O 1
ATOM 839 N N . GLY A 1 110 ? 71.111 7.581 -74.543 1.00 53.91 110 GLY A N 1
ATOM 840 C CA . GLY A 1 110 ? 72.542 7.850 -74.367 1.00 53.91 110 GLY A CA 1
ATOM 841 C C . GLY A 1 110 ? 72.872 8.576 -73.051 1.00 53.91 110 GLY A C 1
ATOM 842 O O . GLY A 1 110 ? 71.969 8.962 -72.304 1.00 53.91 110 GLY A O 1
ATOM 843 N N . PRO A 1 111 ? 74.164 8.762 -72.728 1.00 54.75 111 PRO A N 1
ATOM 844 C CA . PRO A 1 111 ? 74.574 9.364 -71.465 1.00 54.75 111 PRO A CA 1
ATOM 845 C C . PRO A 1 111 ? 74.058 10.807 -71.369 1.00 54.75 111 PRO A C 1
ATOM 847 O O . PRO A 1 111 ? 74.521 11.688 -72.086 1.00 54.75 111 PRO A O 1
ATOM 850 N N . ARG A 1 112 ? 73.086 11.025 -70.473 1.00 56.69 112 ARG A N 1
ATOM 851 C CA . ARG A 1 112 ? 72.514 12.343 -70.152 1.00 56.69 112 ARG A CA 1
ATOM 852 C C . ARG A 1 112 ? 73.601 13.331 -69.738 1.00 56.69 112 ARG A C 1
ATOM 854 O O . ARG A 1 112 ? 74.506 12.952 -68.984 1.00 56.69 112 ARG A O 1
ATOM 861 N N . THR A 1 113 ? 73.485 14.573 -70.206 1.00 69.31 113 THR A N 1
ATOM 862 C CA . THR A 1 113 ? 74.389 15.669 -69.833 1.00 69.31 113 THR A CA 1
ATOM 863 C C . THR A 1 113 ? 74.244 15.987 -68.339 1.00 69.31 113 THR A C 1
ATOM 865 O O . THR A 1 113 ? 73.245 15.642 -67.701 1.00 69.31 113 THR A O 1
ATOM 868 N N . THR A 1 114 ? 75.260 16.606 -67.737 1.00 71.12 114 THR A N 1
ATOM 869 C CA . THR A 1 114 ? 75.246 16.978 -66.310 1.00 71.12 114 THR A CA 1
ATOM 870 C C . THR A 1 114 ? 74.090 17.923 -65.970 1.00 71.12 114 THR A C 1
ATOM 872 O O . THR A 1 114 ? 73.456 17.756 -64.933 1.00 71.12 114 THR A O 1
ATOM 875 N N . GLU A 1 115 ? 73.737 18.826 -66.886 1.00 72.50 115 GLU A N 1
ATOM 876 C CA . GLU A 1 115 ? 72.643 19.794 -66.725 1.00 72.50 115 GLU A CA 1
ATOM 877 C C . GLU A 1 115 ? 71.252 19.131 -66.670 1.00 72.50 115 GLU A C 1
ATOM 879 O O . GLU A 1 115 ? 70.393 19.537 -65.886 1.00 72.50 115 GLU A O 1
ATOM 884 N N . GLU A 1 116 ? 71.023 18.063 -67.444 1.00 72.81 116 GLU A N 1
ATOM 885 C CA . GLU A 1 116 ? 69.754 17.322 -67.414 1.00 72.81 116 GLU A CA 1
ATOM 886 C C . GLU A 1 116 ? 69.557 16.571 -66.091 1.00 72.81 116 GLU A C 1
ATOM 888 O O . GLU A 1 116 ? 68.439 16.519 -65.576 1.00 72.81 116 GLU A O 1
ATOM 893 N N . ARG A 1 117 ? 70.633 16.027 -65.500 1.00 74.94 117 ARG A N 1
ATOM 894 C CA . ARG A 1 117 ? 70.573 15.361 -64.185 1.00 74.94 117 ARG A CA 1
ATOM 895 C C . ARG A 1 117 ? 70.278 16.352 -63.068 1.00 74.94 117 ARG A C 1
ATOM 897 O O . ARG A 1 117 ? 69.423 16.081 -62.231 1.00 74.94 117 ARG A O 1
ATOM 904 N N . GLU A 1 118 ? 70.928 17.511 -63.086 1.00 80.62 118 GLU A N 1
ATOM 905 C CA . GLU A 1 118 ? 70.699 18.564 -62.094 1.00 80.62 118 GLU A CA 1
ATOM 906 C C . GLU A 1 118 ? 69.258 19.090 -62.134 1.00 80.62 118 GLU A C 1
ATOM 908 O O . GLU A 1 118 ? 68.640 19.306 -61.086 1.00 80.62 118 GLU A O 1
ATOM 913 N N . TRP A 1 119 ? 68.676 19.240 -63.328 1.00 78.12 119 TRP A N 1
ATOM 914 C CA . TRP A 1 119 ? 67.275 19.636 -63.471 1.00 78.12 119 TRP A CA 1
ATOM 915 C C . TRP A 1 119 ? 66.305 18.564 -62.955 1.00 78.12 119 TRP A C 1
ATOM 917 O O . TRP A 1 119 ? 65.319 18.884 -62.283 1.00 78.12 119 TRP A O 1
ATOM 927 N N . GLU A 1 120 ? 66.583 17.289 -63.229 1.00 81.62 120 GLU A N 1
ATOM 928 C CA . GLU A 1 120 ? 65.749 16.172 -62.782 1.00 81.62 120 GLU A CA 1
ATOM 929 C C . GLU A 1 120 ? 65.823 15.970 -61.260 1.00 81.62 120 GLU A C 1
ATOM 931 O O . GLU A 1 120 ? 64.787 15.815 -60.610 1.00 81.62 120 GLU A O 1
ATOM 936 N N . GLU A 1 121 ? 67.011 16.100 -60.664 1.00 86.81 121 GLU A N 1
ATOM 937 C CA . GLU A 1 121 ? 67.195 16.128 -59.209 1.00 86.81 121 GLU A CA 1
ATOM 938 C C . GLU A 1 121 ? 66.493 17.335 -58.572 1.00 86.81 121 GLU A C 1
ATOM 940 O O . GLU A 1 121 ? 65.843 17.211 -57.532 1.00 86.81 121 GLU A O 1
ATOM 945 N N . ALA A 1 122 ? 66.558 18.518 -59.194 1.00 84.75 122 ALA A N 1
ATOM 946 C CA . ALA A 1 122 ? 65.831 19.693 -58.721 1.00 84.75 122 ALA A CA 1
ATOM 947 C C . ALA A 1 122 ? 64.307 19.496 -58.794 1.00 84.75 122 ALA A C 1
ATOM 949 O O . ALA A 1 122 ? 63.582 19.949 -57.898 1.00 84.75 122 ALA A O 1
ATOM 950 N N . ARG A 1 123 ? 63.809 18.800 -59.824 1.00 87.62 123 ARG A N 1
ATOM 951 C CA . ARG A 1 123 ? 62.398 18.417 -59.968 1.00 87.62 123 ARG A CA 1
ATOM 952 C C . ARG A 1 123 ? 61.978 17.403 -58.904 1.00 87.62 123 ARG A C 1
ATOM 954 O O . ARG A 1 123 ? 60.940 17.616 -58.280 1.00 87.62 123 ARG A O 1
ATOM 961 N N . GLN A 1 124 ? 62.783 16.372 -58.649 1.00 86.62 124 GLN A N 1
ATOM 962 C CA . GLN A 1 124 ? 62.540 15.397 -57.579 1.00 86.62 124 GLN A CA 1
ATOM 963 C C . GLN A 1 124 ? 62.525 16.074 -56.206 1.00 86.62 124 GLN A C 1
ATOM 965 O O . GLN A 1 124 ? 61.536 15.968 -55.495 1.00 86.62 124 GLN A O 1
ATOM 970 N N . ARG A 1 125 ? 63.505 16.930 -55.889 1.00 88.88 125 ARG A N 1
ATOM 971 C CA . ARG A 1 125 ? 63.518 17.696 -54.626 1.00 88.88 125 ARG A CA 1
ATOM 972 C C . ARG A 1 125 ? 62.298 18.610 -54.461 1.00 88.88 125 ARG A C 1
ATOM 974 O O . ARG A 1 125 ? 61.865 18.865 -53.338 1.00 88.88 125 ARG A O 1
ATOM 981 N N . ARG A 1 126 ? 61.754 19.167 -55.552 1.00 87.94 126 ARG A N 1
ATOM 982 C CA . ARG A 1 126 ? 60.494 19.937 -55.512 1.00 87.94 126 ARG A CA 1
ATOM 983 C C . ARG A 1 126 ? 59.295 19.026 -55.251 1.00 87.94 126 ARG A C 1
ATOM 985 O O . ARG A 1 126 ? 58.440 19.416 -54.462 1.00 87.94 126 ARG A O 1
ATOM 992 N N . ALA A 1 127 ? 59.253 17.847 -55.870 1.00 88.94 127 ALA A N 1
ATOM 993 C CA . ALA A 1 127 ? 58.221 16.845 -55.627 1.00 88.94 127 ALA A CA 1
ATOM 994 C C . ALA A 1 127 ? 58.264 16.330 -54.179 1.00 88.94 127 ALA A C 1
ATOM 996 O O . ALA A 1 127 ? 57.232 16.328 -53.520 1.00 88.94 127 ALA A O 1
ATOM 997 N N . ASP A 1 128 ? 59.447 16.033 -53.639 1.00 90.75 128 ASP A N 1
ATOM 998 C CA . ASP A 1 128 ? 59.622 15.580 -52.255 1.00 90.75 128 ASP A CA 1
ATOM 999 C C . ASP A 1 128 ? 59.202 16.654 -51.250 1.00 90.75 128 ASP A C 1
ATOM 1001 O O . ASP A 1 128 ? 58.507 16.366 -50.280 1.00 90.75 128 ASP A O 1
ATOM 1005 N N . ARG A 1 129 ? 59.555 17.926 -51.494 1.00 92.44 129 ARG A N 1
ATOM 1006 C CA . ARG A 1 129 ? 59.080 19.042 -50.657 1.00 92.44 129 ARG A CA 1
ATOM 1007 C C . ARG A 1 129 ? 57.567 19.227 -50.742 1.00 92.44 129 ARG A C 1
ATOM 1009 O O . ARG A 1 129 ? 56.948 19.544 -49.729 1.00 92.44 129 ARG A O 1
ATOM 1016 N N . ALA A 1 130 ? 56.972 19.051 -51.922 1.00 91.06 130 ALA A N 1
ATOM 1017 C CA . ALA A 1 130 ? 55.522 19.111 -52.089 1.00 91.06 130 ALA A CA 1
ATOM 1018 C C . ALA A 1 130 ? 54.830 17.950 -51.359 1.00 91.06 130 ALA A C 1
ATOM 1020 O O . ALA A 1 130 ? 53.854 18.185 -50.654 1.00 91.06 130 ALA A O 1
ATOM 1021 N N . PHE A 1 131 ? 55.383 16.738 -51.444 1.00 91.50 131 PHE A N 1
ATOM 1022 C CA . PHE A 1 131 ? 54.898 15.558 -50.734 1.00 91.50 131 PHE A CA 1
ATOM 1023 C C . PHE A 1 131 ? 55.017 15.716 -49.216 1.00 91.50 131 PHE A C 1
ATOM 1025 O O . PHE A 1 131 ? 54.041 15.518 -48.506 1.00 91.50 131 PHE A O 1
ATOM 1032 N N . GLN A 1 132 ? 56.166 16.169 -48.704 1.00 89.50 132 GLN A N 1
ATOM 1033 C CA . GLN A 1 132 ? 5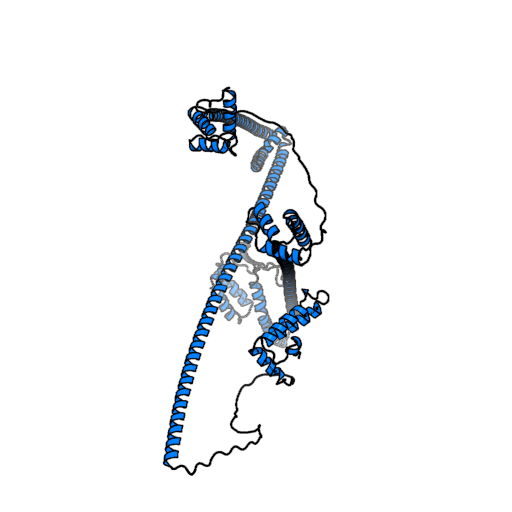6.341 16.446 -47.273 1.00 89.50 132 GLN A CA 1
ATOM 1034 C C . GLN A 1 132 ? 55.384 17.534 -46.773 1.00 89.50 132 GLN A C 1
ATOM 1036 O O . GLN A 1 132 ? 54.889 17.449 -45.652 1.00 89.50 132 GLN A O 1
ATOM 1041 N N . LYS A 1 133 ? 55.112 18.562 -47.588 1.00 93.31 133 LYS A N 1
ATOM 1042 C CA . LYS A 1 133 ? 54.140 19.602 -47.239 1.00 93.31 133 LYS A CA 1
ATOM 1043 C C . LYS A 1 133 ? 52.713 19.047 -47.210 1.00 93.31 133 LYS A C 1
ATOM 1045 O O . LYS A 1 133 ? 51.999 19.336 -46.259 1.00 93.31 133 LYS A O 1
ATOM 1050 N N . ALA A 1 134 ? 52.334 18.236 -48.197 1.00 90.31 134 ALA A N 1
ATOM 1051 C CA . ALA A 1 134 ? 51.029 17.579 -48.246 1.00 90.31 134 ALA A CA 1
ATOM 1052 C C . ALA A 1 134 ? 50.844 16.576 -47.093 1.00 90.31 134 ALA A C 1
ATOM 1054 O O . ALA A 1 134 ? 49.809 16.597 -46.443 1.00 90.31 134 ALA A O 1
ATOM 1055 N N . SER A 1 135 ? 51.867 15.781 -46.764 1.00 92.88 135 SER A N 1
ATOM 1056 C CA . SER A 1 135 ? 51.857 14.847 -45.627 1.00 92.88 135 SER A CA 1
ATOM 1057 C C . SER A 1 135 ? 51.624 15.570 -44.301 1.00 92.88 135 SER A C 1
ATOM 1059 O O . SER A 1 135 ? 50.781 15.156 -43.518 1.00 92.88 135 SER A O 1
ATOM 1061 N N . LYS A 1 136 ? 52.310 16.697 -44.067 1.00 94.12 136 LYS A N 1
ATOM 1062 C CA . LYS A 1 136 ? 52.102 17.513 -42.859 1.00 94.12 136 LYS A CA 1
ATOM 1063 C C . LYS A 1 136 ? 50.715 18.154 -42.804 1.00 94.12 136 LYS A C 1
ATOM 1065 O O . LYS A 1 136 ? 50.183 18.341 -41.717 1.00 94.12 136 LYS A O 1
ATOM 1070 N N . GLN A 1 137 ? 50.156 18.527 -43.957 1.00 90.50 137 GLN A N 1
ATOM 1071 C CA . GLN A 1 137 ? 48.791 19.049 -44.035 1.00 90.50 137 GLN A CA 1
ATOM 1072 C C . GLN A 1 137 ? 47.769 17.956 -43.717 1.00 90.50 137 GLN A C 1
ATOM 1074 O O . GLN A 1 137 ? 46.886 18.204 -42.905 1.00 90.50 137 GLN A O 1
ATOM 1079 N N . GLN A 1 138 ? 47.951 16.750 -44.258 1.00 89.12 138 GLN A N 1
ATOM 1080 C CA . GLN A 1 138 ? 47.107 15.598 -43.950 1.00 89.12 138 GLN A CA 1
ATOM 1081 C C . GLN A 1 138 ? 47.168 15.238 -42.459 1.00 89.12 138 GLN A C 1
ATOM 1083 O O . GLN A 1 138 ? 46.134 15.121 -41.823 1.00 89.12 138 GLN A O 1
ATOM 1088 N N . GLU A 1 139 ? 48.362 15.170 -41.861 1.00 92.56 139 GLU A N 1
ATOM 1089 C CA . GLU A 1 139 ? 48.519 14.917 -40.418 1.00 92.56 139 GLU A CA 1
ATOM 1090 C C . GLU A 1 139 ? 47.833 15.985 -39.545 1.00 92.56 139 GLU A C 1
ATOM 1092 O O . GLU A 1 139 ? 47.334 15.693 -38.457 1.00 92.56 139 GLU A O 1
ATOM 1097 N N . GLU A 1 140 ? 47.820 17.246 -39.987 1.00 94.31 140 GLU A N 1
ATOM 1098 C CA . GLU A 1 140 ? 47.127 18.325 -39.284 1.00 94.31 140 GLU A CA 1
ATOM 1099 C C . GLU A 1 140 ? 45.600 18.241 -39.440 1.00 94.31 140 GLU A C 1
ATOM 1101 O O . GLU A 1 140 ? 44.882 18.544 -38.484 1.00 94.31 140 GLU A O 1
ATOM 1106 N N . GLU A 1 141 ? 45.105 17.844 -40.612 1.00 93.75 141 GLU A N 1
ATOM 1107 C CA . GLU A 1 141 ? 43.681 17.599 -40.862 1.00 93.75 141 GLU A CA 1
ATOM 1108 C C . GLU A 1 141 ? 43.185 16.391 -40.063 1.00 93.75 141 GLU A C 1
ATOM 1110 O O . GLU A 1 141 ? 42.246 16.542 -39.283 1.00 93.75 141 GLU A O 1
ATOM 1115 N N . ASP A 1 142 ? 43.893 15.263 -40.120 1.00 93.06 142 ASP A N 1
ATOM 1116 C CA . ASP A 1 142 ? 43.589 14.057 -39.346 1.00 93.06 142 ASP A CA 1
ATOM 1117 C C . ASP A 1 142 ? 43.586 14.356 -37.833 1.00 93.06 142 ASP A C 1
ATOM 1119 O O . ASP A 1 142 ? 42.716 13.890 -37.096 1.00 93.06 142 ASP A O 1
ATOM 1123 N N . ARG A 1 143 ? 44.511 15.204 -37.347 1.00 94.25 143 ARG A N 1
ATOM 1124 C CA . ARG A 1 143 ? 44.519 15.656 -35.943 1.00 94.25 143 ARG A CA 1
ATOM 1125 C C . ARG A 1 143 ? 43.278 16.480 -35.598 1.00 94.25 143 ARG A C 1
ATOM 1127 O O . ARG A 1 143 ? 42.694 16.277 -34.537 1.00 94.25 143 ARG A O 1
ATOM 1134 N N . LYS A 1 144 ? 42.869 17.412 -36.465 1.00 96.06 144 LYS A N 1
ATOM 1135 C CA . LYS A 1 144 ? 41.660 18.228 -36.248 1.00 96.06 144 LYS A CA 1
ATOM 1136 C C . LYS A 1 144 ? 40.397 17.373 -36.280 1.00 96.06 144 LYS A C 1
ATOM 1138 O O . LYS A 1 144 ? 39.495 17.607 -35.479 1.00 96.06 144 LYS A O 1
ATOM 1143 N N . GLU A 1 145 ? 40.337 16.387 -37.169 1.00 94.38 145 GLU A N 1
ATOM 1144 C CA . GLU A 1 145 ? 39.233 15.431 -37.236 1.00 94.38 145 GLU A CA 1
ATOM 1145 C C . GLU A 1 145 ? 39.177 14.552 -35.985 1.00 94.38 145 GLU A C 1
ATOM 1147 O O . GLU A 1 145 ? 38.108 14.424 -35.390 1.00 94.38 145 GLU A O 1
ATOM 1152 N N . ALA A 1 146 ? 40.316 14.038 -35.514 1.00 93.44 146 ALA A N 1
ATOM 1153 C CA . ALA A 1 146 ? 40.394 13.278 -34.268 1.00 93.44 146 ALA A CA 1
ATOM 1154 C C . ALA A 1 146 ? 39.959 14.117 -33.051 1.00 93.44 146 ALA A C 1
ATOM 1156 O O . ALA A 1 146 ? 39.177 13.655 -32.220 1.00 93.44 146 ALA A O 1
ATOM 1157 N N . GLU A 1 147 ? 40.395 15.378 -32.959 1.00 95.12 147 GLU A N 1
ATOM 1158 C CA . GLU A 1 147 ? 39.947 16.302 -31.909 1.00 95.12 147 GLU A CA 1
ATOM 1159 C C . GLU A 1 147 ? 38.439 16.597 -31.995 1.00 95.12 147 GLU A C 1
ATOM 1161 O O . GLU A 1 147 ? 37.765 16.702 -30.966 1.00 95.12 147 GLU A O 1
ATOM 1166 N N . ALA A 1 148 ? 37.881 16.725 -33.203 1.00 94.62 148 ALA A N 1
ATOM 1167 C CA . ALA A 1 148 ? 36.448 16.930 -33.403 1.00 94.62 148 ALA A CA 1
ATOM 1168 C C . ALA A 1 148 ? 35.628 15.689 -33.014 1.00 94.62 148 ALA A C 1
ATOM 1170 O O . ALA A 1 148 ? 34.588 15.825 -32.365 1.00 94.62 148 ALA A O 1
ATOM 1171 N N . GLN A 1 149 ? 36.113 14.492 -33.353 1.00 93.31 149 GLN A N 1
ATOM 1172 C CA . GLN A 1 149 ? 35.501 13.220 -32.967 1.00 93.31 149 GLN A CA 1
ATOM 1173 C C . GLN A 1 149 ? 35.513 13.039 -31.446 1.00 93.31 149 GLN A C 1
ATOM 1175 O O . GLN A 1 149 ? 34.457 12.800 -30.864 1.00 93.31 149 GLN A O 1
ATOM 1180 N N . ALA A 1 150 ? 36.650 13.284 -30.786 1.00 95.50 150 ALA A N 1
ATOM 1181 C CA . ALA A 1 150 ? 36.754 13.220 -29.328 1.00 95.50 150 ALA A CA 1
ATOM 1182 C C . ALA A 1 150 ? 35.796 14.205 -28.629 1.00 95.50 150 ALA A C 1
ATOM 1184 O O . ALA A 1 150 ? 35.163 13.878 -27.627 1.00 95.50 150 ALA A O 1
ATOM 1185 N N . ARG A 1 151 ? 35.623 15.419 -29.174 1.00 95.00 151 ARG A N 1
ATOM 1186 C CA . ARG A 1 151 ? 34.635 16.383 -28.653 1.00 95.00 151 ARG A CA 1
ATOM 1187 C C . ARG A 1 151 ? 33.196 15.898 -28.818 1.00 95.00 151 ARG A C 1
ATOM 1189 O O . ARG A 1 151 ? 32.382 16.140 -27.930 1.00 95.00 151 ARG A O 1
ATOM 1196 N N . HIS A 1 152 ? 32.870 15.263 -29.942 1.00 95.12 152 HIS A N 1
ATOM 1197 C CA . HIS A 1 152 ? 31.537 14.710 -30.175 1.00 95.12 152 HIS A CA 1
ATOM 1198 C C . HIS A 1 152 ? 31.237 13.559 -29.206 1.00 95.12 152 HIS A C 1
ATOM 1200 O O . HIS A 1 152 ? 30.162 13.527 -28.615 1.00 95.12 152 HIS A O 1
ATOM 1206 N N . GLU A 1 153 ? 32.201 12.665 -28.992 1.00 95.44 153 GLU A N 1
ATOM 1207 C CA . GLU A 1 153 ? 32.091 11.558 -28.040 1.00 95.44 153 GLU A CA 1
ATOM 1208 C C . GLU A 1 153 ? 31.841 12.062 -26.611 1.00 95.44 153 GLU A C 1
ATOM 1210 O O . GLU A 1 153 ? 30.843 11.686 -26.000 1.00 95.44 153 GLU A O 1
ATOM 1215 N N . LEU A 1 154 ? 32.629 13.033 -26.133 1.00 95.31 154 LEU A N 1
ATOM 1216 C CA . LEU A 1 154 ? 32.417 13.657 -24.818 1.00 95.31 154 LEU A CA 1
ATOM 1217 C C . LEU A 1 154 ? 31.031 14.311 -24.676 1.00 95.31 154 LEU A C 1
ATOM 1219 O O . LEU A 1 154 ? 30.445 14.318 -23.591 1.00 95.31 154 LEU A O 1
ATOM 1223 N N . LEU A 1 155 ? 30.490 14.889 -25.754 1.00 95.25 155 LEU A N 1
ATOM 1224 C CA . LEU A 1 155 ? 29.145 15.467 -25.742 1.00 95.25 155 LEU A CA 1
ATOM 1225 C C . LEU A 1 155 ? 28.057 14.393 -25.645 1.00 95.25 155 LEU A C 1
ATOM 1227 O O . LEU A 1 155 ? 27.069 14.611 -24.940 1.00 95.25 155 LEU A O 1
ATOM 1231 N N . GLU A 1 156 ? 28.216 13.260 -26.327 1.00 95.06 156 GLU A N 1
ATOM 1232 C CA . GLU A 1 156 ? 27.286 12.132 -26.221 1.00 95.06 156 GLU A CA 1
ATOM 1233 C C . GLU A 1 156 ? 27.351 11.481 -24.835 1.00 95.06 156 GLU A C 1
ATOM 1235 O O . GLU A 1 156 ? 26.311 11.305 -24.200 1.00 95.06 156 GLU A O 1
ATOM 1240 N N . GLU A 1 157 ? 28.546 11.264 -24.284 1.00 95.94 157 GLU A N 1
ATOM 1241 C CA . GLU A 1 157 ? 28.715 10.793 -22.904 1.00 95.94 157 GLU A CA 1
ATOM 1242 C C . GLU A 1 157 ? 28.052 11.744 -21.897 1.00 95.94 157 GLU A C 1
ATOM 1244 O O . GLU A 1 157 ? 27.305 11.320 -21.010 1.00 95.94 157 GLU A O 1
ATOM 1249 N N . ALA A 1 158 ? 28.235 13.058 -22.064 1.00 95.81 158 ALA A N 1
ATOM 1250 C CA . ALA A 1 158 ? 27.590 14.052 -21.212 1.00 95.81 158 ALA A CA 1
ATOM 1251 C C . ALA A 1 158 ? 26.052 14.019 -21.319 1.00 95.81 158 ALA A C 1
ATOM 1253 O O . ALA A 1 158 ? 25.356 14.248 -20.321 1.00 95.81 158 ALA A O 1
ATOM 1254 N N . LYS A 1 159 ? 25.493 13.737 -22.505 1.00 96.75 159 LYS A N 1
ATOM 1255 C CA . LYS A 1 159 ? 24.043 13.540 -22.687 1.00 96.75 159 LYS A CA 1
ATOM 1256 C C . LYS A 1 159 ? 23.572 12.267 -21.992 1.00 96.75 159 LYS A C 1
ATOM 1258 O O . LYS A 1 159 ? 22.540 12.303 -21.317 1.00 96.75 159 LYS A O 1
ATOM 1263 N N . GLU A 1 160 ? 24.321 11.174 -22.104 1.00 94.31 160 GLU A N 1
ATOM 1264 C CA . GLU A 1 160 ? 23.990 9.920 -21.431 1.00 94.31 160 GLU A CA 1
ATOM 1265 C C . GLU A 1 160 ? 23.990 10.064 -19.911 1.00 94.31 160 GLU A C 1
ATOM 1267 O O . GLU A 1 160 ? 23.043 9.622 -19.261 1.00 94.31 160 GLU A O 1
ATOM 1272 N N . VAL A 1 161 ? 24.997 10.726 -19.337 1.00 95.94 161 VAL A N 1
ATOM 1273 C CA . VAL A 1 161 ? 25.072 10.980 -17.890 1.00 95.94 161 VAL A CA 1
ATOM 1274 C C . VAL A 1 161 ? 23.855 11.773 -17.416 1.00 95.94 161 VAL A C 1
ATOM 1276 O O . VAL A 1 161 ? 23.214 11.395 -16.434 1.00 95.94 161 VAL A O 1
ATOM 1279 N N . LYS A 1 162 ? 23.463 12.827 -18.145 1.00 96.38 162 LYS A N 1
ATOM 1280 C CA . LYS A 1 162 ? 22.248 13.598 -17.830 1.00 96.38 162 LYS A CA 1
ATOM 1281 C C . LYS A 1 162 ? 20.985 12.743 -17.907 1.00 96.38 162 LYS A C 1
ATOM 1283 O O . LYS A 1 162 ? 20.114 12.852 -17.045 1.00 96.38 162 LYS A O 1
ATOM 1288 N N . LEU A 1 163 ? 20.880 11.881 -18.917 1.00 94.31 163 LEU A N 1
ATOM 1289 C CA . LEU A 1 163 ? 19.735 10.989 -19.077 1.00 94.31 163 LEU A CA 1
ATOM 1290 C C . LEU A 1 163 ? 19.669 9.934 -17.963 1.00 94.31 163 LEU A C 1
ATOM 1292 O O . LEU A 1 163 ? 18.578 9.642 -17.472 1.00 94.31 163 LEU A O 1
ATOM 1296 N N . ARG A 1 164 ? 20.813 9.384 -17.539 1.00 93.50 164 ARG A N 1
ATOM 1297 C CA . ARG A 1 164 ? 20.908 8.456 -16.400 1.00 93.50 164 ARG A CA 1
ATOM 1298 C C . ARG A 1 164 ? 20.487 9.145 -15.103 1.00 93.50 164 ARG A C 1
ATOM 1300 O O . ARG A 1 164 ? 19.582 8.644 -14.443 1.00 93.50 164 ARG A O 1
ATOM 1307 N N . ALA A 1 165 ? 21.007 10.340 -14.822 1.00 95.12 165 ALA A N 1
ATOM 1308 C CA . ALA A 1 165 ? 20.615 11.127 -13.651 1.00 95.12 165 ALA A CA 1
ATOM 1309 C C . ALA A 1 165 ? 19.103 11.426 -13.625 1.00 95.12 165 ALA A C 1
ATOM 1311 O O . ALA A 1 165 ? 18.452 11.270 -12.592 1.00 95.12 165 ALA A O 1
ATOM 1312 N N . TYR A 1 166 ? 18.513 11.780 -14.773 1.00 93.00 166 TYR A N 1
ATOM 1313 C CA . TYR A 1 166 ? 17.066 11.977 -14.895 1.00 93.00 166 TYR A CA 1
ATOM 1314 C C . TYR A 1 166 ? 16.269 10.690 -14.613 1.00 93.00 166 TYR A C 1
ATOM 1316 O O . TYR A 1 166 ? 15.260 10.719 -13.904 1.00 93.00 166 TYR A O 1
ATOM 1324 N N . ARG A 1 167 ? 16.714 9.544 -15.149 1.00 93.06 167 ARG A N 1
ATOM 1325 C CA . ARG A 1 167 ? 16.078 8.235 -14.911 1.00 93.06 167 ARG A CA 1
ATOM 1326 C C . ARG A 1 167 ? 16.155 7.830 -13.439 1.00 93.06 167 ARG A C 1
ATOM 1328 O O . ARG A 1 167 ? 15.150 7.387 -12.890 1.00 93.06 167 ARG A O 1
ATOM 1335 N N . GLU A 1 168 ? 17.304 8.024 -12.801 1.00 93.81 168 GLU A N 1
ATOM 1336 C CA . GLU A 1 168 ? 17.509 7.754 -11.375 1.00 93.81 168 GLU A CA 1
ATOM 1337 C C . GLU A 1 168 ? 16.653 8.659 -10.492 1.00 93.81 168 GLU A C 1
ATOM 1339 O O . GLU A 1 168 ? 16.035 8.188 -9.540 1.00 93.81 168 GLU A O 1
ATOM 1344 N N . GLU A 1 169 ? 16.548 9.950 -10.817 1.00 95.62 169 GLU A N 1
ATOM 1345 C CA . GLU A 1 169 ? 15.678 10.869 -10.086 1.00 95.62 169 GLU A CA 1
ATOM 1346 C C . GLU A 1 169 ? 14.206 10.469 -10.207 1.00 95.62 169 GLU A C 1
ATOM 1348 O O . GLU A 1 169 ? 13.483 10.452 -9.208 1.00 95.62 169 GLU A O 1
ATOM 1353 N N . LYS A 1 170 ? 13.769 10.094 -11.413 1.00 95.62 170 LYS A N 1
ATOM 1354 C CA . LYS A 1 170 ? 12.417 9.584 -11.644 1.00 95.62 170 LYS A CA 1
ATOM 1355 C C . LYS A 1 170 ? 12.159 8.301 -10.848 1.00 95.62 170 LYS A C 1
ATOM 1357 O O . LYS A 1 170 ? 11.114 8.192 -10.213 1.00 95.62 170 LYS A O 1
ATOM 1362 N N . HIS A 1 171 ? 13.105 7.362 -10.844 1.00 95.12 171 HIS A N 1
ATOM 1363 C CA . HIS A 1 171 ? 12.999 6.115 -10.083 1.00 95.12 171 HIS A CA 1
ATOM 1364 C C . HIS A 1 171 ? 12.965 6.367 -8.570 1.00 95.12 171 HIS A C 1
ATOM 1366 O O . HIS A 1 171 ? 12.128 5.816 -7.864 1.00 95.12 171 HIS A O 1
ATOM 1372 N N . ARG A 1 172 ? 13.812 7.272 -8.069 1.00 95.56 172 ARG A N 1
ATOM 1373 C CA . ARG A 1 172 ? 13.825 7.697 -6.664 1.00 95.56 172 ARG A CA 1
ATOM 1374 C C . ARG A 1 172 ? 12.493 8.314 -6.237 1.00 95.56 172 ARG A C 1
ATOM 1376 O O . ARG A 1 172 ? 12.024 8.024 -5.143 1.00 95.56 172 ARG A O 1
ATOM 1383 N N . LYS A 1 173 ? 11.877 9.145 -7.084 1.00 96.44 173 LYS A N 1
ATOM 1384 C CA . LYS A 1 173 ? 10.550 9.723 -6.816 1.00 96.44 173 LYS A CA 1
ATOM 1385 C C . LYS A 1 173 ? 9.461 8.653 -6.750 1.00 96.44 173 LYS A C 1
ATOM 1387 O O . LYS A 1 173 ? 8.619 8.730 -5.865 1.00 96.44 173 LYS A O 1
ATOM 1392 N N . LEU A 1 174 ? 9.516 7.655 -7.633 1.00 95.62 174 LEU A N 1
ATOM 1393 C CA . LEU A 1 174 ? 8.585 6.527 -7.607 1.00 95.62 174 LEU A CA 1
ATOM 1394 C C . LEU A 1 174 ? 8.731 5.717 -6.311 1.00 95.62 174 LEU A C 1
ATOM 1396 O O . LEU A 1 174 ? 7.753 5.539 -5.602 1.00 95.62 174 LEU A O 1
ATOM 1400 N N . LEU A 1 175 ? 9.959 5.354 -5.925 1.00 95.19 175 LEU A N 1
ATOM 1401 C CA . LEU A 1 175 ? 10.214 4.655 -4.659 1.00 95.19 175 LEU A CA 1
ATOM 1402 C C . LEU A 1 175 ? 9.759 5.455 -3.432 1.00 95.19 175 LEU A C 1
ATOM 1404 O O . LEU A 1 175 ? 9.252 4.882 -2.474 1.00 95.19 175 LEU A O 1
ATOM 1408 N N . GLN A 1 176 ? 9.936 6.780 -3.439 1.00 95.00 176 GLN A N 1
ATOM 1409 C CA . GLN A 1 176 ? 9.429 7.634 -2.362 1.00 95.00 176 GLN A CA 1
ATOM 1410 C C . GLN A 1 176 ? 7.902 7.649 -2.305 1.00 95.00 176 GLN A C 1
ATOM 1412 O O . GLN A 1 176 ? 7.347 7.735 -1.213 1.00 95.00 176 GLN A O 1
ATOM 1417 N N . GLN A 1 177 ? 7.230 7.593 -3.453 1.00 94.75 177 GLN A N 1
ATOM 1418 C CA . GLN A 1 177 ? 5.780 7.493 -3.505 1.00 94.75 177 GLN A CA 1
ATOM 1419 C C . GLN A 1 177 ? 5.314 6.131 -2.979 1.00 94.75 177 GLN A C 1
ATOM 1421 O O . GLN A 1 177 ? 4.510 6.105 -2.053 1.00 94.75 177 GLN A O 1
ATOM 1426 N N . ASP A 1 178 ? 5.895 5.033 -3.462 1.00 93.94 178 ASP A N 1
ATOM 1427 C CA . ASP A 1 178 ? 5.571 3.676 -3.006 1.00 93.94 178 ASP A CA 1
ATOM 1428 C C . ASP A 1 178 ? 5.808 3.522 -1.492 1.00 93.94 178 ASP A C 1
ATOM 1430 O O . ASP A 1 178 ? 4.997 2.933 -0.779 1.00 93.94 178 ASP A O 1
ATOM 1434 N N . ALA A 1 179 ? 6.893 4.104 -0.965 1.00 95.56 179 ALA A N 1
ATOM 1435 C CA . ALA A 1 179 ? 7.188 4.096 0.467 1.00 95.56 179 ALA A CA 1
ATOM 1436 C C . ALA A 1 179 ? 6.153 4.880 1.292 1.00 95.56 179 ALA A C 1
ATOM 1438 O O . ALA A 1 179 ? 5.803 4.449 2.390 1.00 95.56 179 ALA A O 1
ATOM 1439 N N . ARG A 1 180 ? 5.649 6.011 0.775 1.00 95.12 180 ARG A N 1
ATOM 1440 C CA . ARG A 1 180 ? 4.569 6.779 1.419 1.00 95.12 180 ARG A CA 1
ATOM 1441 C C . ARG A 1 180 ? 3.261 6.002 1.403 1.00 95.12 180 ARG A C 1
ATOM 1443 O O . ARG A 1 180 ? 2.647 5.859 2.448 1.00 95.12 180 ARG A O 1
ATOM 1450 N N . GLU A 1 181 ? 2.893 5.430 0.260 1.00 94.50 181 GLU A N 1
ATOM 1451 C CA . GLU A 1 181 ? 1.686 4.607 0.132 1.00 94.50 181 GLU A CA 1
ATOM 1452 C C . GLU A 1 181 ? 1.735 3.401 1.084 1.00 94.50 181 GLU A C 1
ATOM 1454 O O 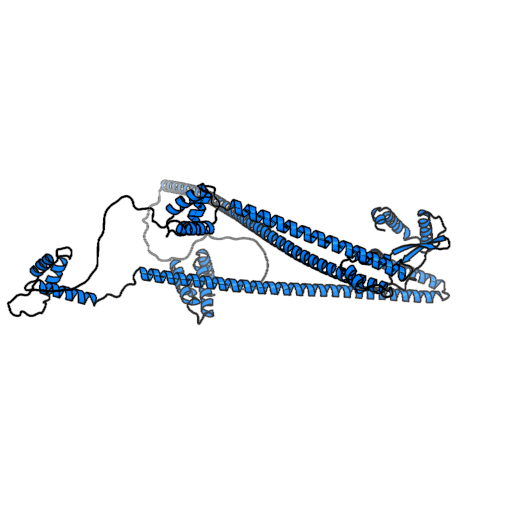. GLU A 1 181 ? 0.760 3.101 1.772 1.00 94.50 181 GLU A O 1
ATOM 1459 N N . HIS A 1 182 ? 2.893 2.747 1.210 1.00 94.44 182 HIS A N 1
ATOM 1460 C CA . HIS A 1 182 ? 3.086 1.684 2.194 1.00 94.44 182 HIS A CA 1
ATOM 1461 C C . HIS A 1 182 ? 2.992 2.177 3.642 1.00 94.44 182 HIS A C 1
ATOM 1463 O O . HIS A 1 182 ? 2.386 1.487 4.463 1.00 94.44 182 HIS A O 1
ATOM 1469 N N . ALA A 1 183 ? 3.564 3.338 3.970 1.00 96.12 183 ALA A N 1
ATOM 1470 C CA . ALA A 1 183 ? 3.465 3.920 5.307 1.00 96.12 183 ALA A CA 1
ATOM 1471 C C . ALA A 1 183 ? 2.009 4.265 5.668 1.00 96.12 183 ALA A C 1
ATOM 1473 O O . ALA A 1 183 ? 1.543 3.876 6.739 1.00 96.12 183 ALA A O 1
ATOM 1474 N N . ASP A 1 184 ? 1.269 4.882 4.746 1.00 95.38 184 ASP A N 1
ATOM 1475 C CA . ASP A 1 184 ? -0.144 5.230 4.919 1.00 95.38 184 ASP A CA 1
ATOM 1476 C C . ASP A 1 184 ? -1.006 3.973 5.132 1.00 95.38 184 ASP A C 1
ATOM 1478 O O . ASP A 1 184 ? -1.874 3.937 6.008 1.00 95.38 184 ASP A O 1
ATOM 1482 N N . LEU A 1 185 ? -0.734 2.897 4.382 1.00 94.62 185 LEU A N 1
ATOM 1483 C CA . LEU A 1 185 ? -1.408 1.605 4.555 1.00 94.62 185 LEU A CA 1
ATOM 1484 C C . LEU A 1 185 ? -1.103 0.955 5.914 1.00 94.62 185 LEU A C 1
ATOM 1486 O O . LEU A 1 185 ? -1.990 0.335 6.510 1.00 94.62 185 LEU A O 1
ATOM 1490 N N . GLN A 1 186 ? 0.130 1.071 6.413 1.00 93.88 186 GLN A N 1
ATOM 1491 C CA . GLN A 1 186 ? 0.501 0.568 7.741 1.00 93.88 186 GLN A CA 1
ATOM 1492 C C . GLN A 1 186 ? -0.178 1.377 8.848 1.00 93.88 186 GLN A C 1
ATOM 1494 O O . GLN A 1 186 ? -0.724 0.790 9.783 1.00 93.88 186 GLN A O 1
ATOM 1499 N N . GLU A 1 187 ? -0.214 2.704 8.721 1.00 96.06 187 GLU A N 1
ATOM 1500 C CA . GLU A 1 187 ? -0.906 3.577 9.667 1.00 96.06 187 GLU A CA 1
ATOM 1501 C C . GLU A 1 187 ? -2.416 3.294 9.685 1.00 96.06 187 GLU A C 1
ATOM 1503 O O . GLU A 1 187 ? -3.007 3.171 10.759 1.00 96.06 187 GLU A O 1
ATOM 1508 N N . ALA A 1 188 ? -3.043 3.111 8.519 1.00 94.75 188 ALA A N 1
ATOM 1509 C CA . ALA A 1 188 ? -4.453 2.738 8.421 1.00 94.75 188 ALA A CA 1
ATOM 1510 C C . ALA A 1 188 ? -4.736 1.389 9.104 1.00 94.75 188 ALA A C 1
ATOM 1512 O O . ALA A 1 188 ? -5.649 1.290 9.923 1.00 94.75 188 ALA A O 1
ATOM 1513 N N . ARG A 1 189 ? -3.903 0.370 8.849 1.00 95.75 189 ARG A N 1
ATOM 1514 C CA . ARG A 1 189 ? -4.019 -0.943 9.503 1.00 95.75 189 ARG A CA 1
ATOM 1515 C C . ARG A 1 189 ? -3.847 -0.843 11.018 1.00 95.75 189 ARG A C 1
ATOM 1517 O O . ARG A 1 189 ? -4.520 -1.558 11.760 1.00 95.75 189 ARG A O 1
ATOM 1524 N N . GLN A 1 190 ? -2.941 0.011 11.488 1.00 94.19 190 GLN A N 1
ATOM 1525 C CA . GLN A 1 190 ? -2.738 0.218 12.916 1.00 94.19 190 GLN A CA 1
ATOM 1526 C C . GLN A 1 190 ? -3.952 0.908 13.549 1.00 94.19 190 GLN A C 1
ATOM 1528 O O . GLN A 1 190 ? -4.450 0.429 14.562 1.00 94.19 190 GLN A O 1
ATOM 1533 N N . LYS A 1 191 ? -4.510 1.933 12.895 1.00 96.25 191 LYS A N 1
ATOM 1534 C CA . LYS A 1 191 ? -5.756 2.585 13.328 1.00 96.25 191 LYS A CA 1
ATOM 1535 C C . LYS A 1 191 ? -6.932 1.614 13.393 1.00 96.25 191 LYS A C 1
ATOM 1537 O O . LYS A 1 191 ? -7.697 1.673 14.348 1.00 96.25 191 LYS A O 1
ATOM 1542 N N . GLU A 1 192 ? -7.067 0.698 12.435 1.00 95.38 192 GLU A N 1
ATOM 1543 C CA . GLU A 1 192 ? -8.102 -0.345 12.478 1.00 95.38 192 GLU A CA 1
ATOM 1544 C C . GLU A 1 192 ? -7.908 -1.305 13.658 1.00 95.38 192 GLU A C 1
ATOM 1546 O O . GLU A 1 192 ? -8.870 -1.628 14.355 1.00 95.38 192 GLU A O 1
ATOM 1551 N N . LYS A 1 193 ? -6.667 -1.734 13.928 1.00 96.25 193 LYS A N 1
ATOM 1552 C CA . LYS A 1 193 ? -6.350 -2.568 15.100 1.00 96.25 193 LYS A CA 1
ATOM 1553 C C . LYS A 1 193 ? -6.646 -1.840 16.409 1.00 96.25 193 LYS A C 1
ATOM 1555 O O . LYS A 1 193 ? -7.223 -2.438 17.318 1.00 96.25 193 LYS A O 1
ATOM 1560 N N . ASP A 1 194 ? -6.278 -0.567 16.501 1.00 94.94 194 ASP A N 1
ATOM 1561 C CA . ASP A 1 194 ? -6.506 0.256 17.687 1.00 94.94 194 ASP A CA 1
ATOM 1562 C C . ASP A 1 194 ? -8.002 0.531 17.891 1.00 94.94 194 ASP A C 1
ATOM 1564 O O . ASP A 1 194 ? -8.493 0.429 19.015 1.00 94.94 194 ASP A O 1
ATOM 1568 N N . ALA A 1 195 ? -8.755 0.772 16.812 1.00 96.31 195 ALA A N 1
ATOM 1569 C CA . ALA A 1 195 ? -10.210 0.895 16.846 1.00 96.31 195 ALA A CA 1
ATOM 1570 C C . ALA A 1 195 ? -10.878 -0.414 17.292 1.00 96.31 195 ALA A C 1
ATOM 1572 O O . ALA A 1 195 ? -11.704 -0.398 18.201 1.00 96.31 195 ALA A O 1
ATOM 1573 N N . ALA A 1 196 ? -10.470 -1.561 16.741 1.00 95.69 196 ALA A N 1
ATOM 1574 C CA . ALA A 1 196 ? -10.984 -2.867 17.152 1.00 95.69 196 ALA A CA 1
ATOM 1575 C C . ALA A 1 196 ? -10.677 -3.168 18.629 1.00 95.69 196 ALA A C 1
ATOM 1577 O O . ALA A 1 196 ? -11.526 -3.689 19.357 1.00 95.69 196 ALA A O 1
ATOM 1578 N N . LYS A 1 197 ? -9.479 -2.800 19.102 1.00 96.56 197 LYS A N 1
ATOM 1579 C CA . LYS A 1 197 ? -9.096 -2.922 20.513 1.00 96.56 197 LYS A CA 1
ATOM 1580 C C . LYS A 1 197 ? -9.935 -2.005 21.405 1.00 96.56 197 LYS A C 1
ATOM 1582 O O . LYS A 1 197 ? -10.356 -2.437 22.477 1.00 96.56 197 LYS A O 1
ATOM 1587 N N . ALA A 1 198 ? -10.210 -0.776 20.969 1.00 95.94 198 ALA A N 1
ATOM 1588 C CA . ALA A 1 198 ? -11.069 0.162 21.687 1.00 95.94 198 ALA A CA 1
ATOM 1589 C C . ALA A 1 198 ? -12.525 -0.329 21.757 1.00 95.94 198 ALA A C 1
ATOM 1591 O O . ALA A 1 198 ? -13.122 -0.306 22.832 1.00 95.94 198 ALA A O 1
ATOM 1592 N N . GLU A 1 199 ? -13.076 -0.852 20.658 1.00 96.00 199 GLU A N 1
ATOM 1593 C CA . GLU A 1 199 ? -14.411 -1.462 20.638 1.00 96.00 199 GLU A CA 1
ATOM 1594 C C . GLU A 1 199 ? -14.504 -2.674 21.570 1.00 96.00 199 GLU A C 1
ATOM 1596 O O . GLU A 1 199 ? -15.499 -2.849 22.278 1.00 96.00 199 GLU A O 1
ATOM 1601 N N . TRP A 1 200 ? -13.477 -3.528 21.579 1.00 94.12 200 TRP A N 1
ATOM 1602 C CA . TRP A 1 200 ? -13.421 -4.669 22.487 1.00 94.12 200 TRP A CA 1
ATOM 1603 C C . TRP A 1 200 ? -13.347 -4.216 23.951 1.00 94.12 200 TRP A C 1
ATOM 1605 O O . TRP A 1 200 ? -14.126 -4.696 24.773 1.00 94.12 200 TRP A O 1
ATOM 1615 N N . ALA A 1 201 ? -12.508 -3.226 24.266 1.00 95.06 201 ALA A N 1
ATOM 1616 C CA . ALA A 1 201 ? -12.422 -2.648 25.606 1.00 95.06 201 ALA A CA 1
ATOM 1617 C C . ALA A 1 201 ? -13.746 -1.999 26.054 1.00 95.06 201 ALA A C 1
ATOM 1619 O O . ALA A 1 201 ? -14.133 -2.106 27.217 1.00 95.06 201 ALA A O 1
ATOM 1620 N N . GLU A 1 202 ? -14.487 -1.360 25.143 1.00 95.88 202 GLU A N 1
ATOM 1621 C CA . GLU A 1 202 ? -15.813 -0.818 25.446 1.00 95.88 202 GLU A CA 1
ATOM 1622 C C . GLU A 1 202 ? -16.837 -1.931 25.719 1.00 95.88 202 GLU A C 1
ATOM 1624 O O . GLU A 1 202 ? -17.650 -1.810 26.640 1.00 95.88 202 GLU A O 1
ATOM 1629 N N . LYS A 1 203 ? -16.800 -3.028 24.947 1.00 96.12 203 LYS A N 1
ATOM 1630 C CA . LYS A 1 203 ? -17.648 -4.210 25.179 1.00 96.12 203 LYS A CA 1
ATOM 1631 C C . LYS A 1 203 ? -17.364 -4.826 26.547 1.00 96.12 203 LYS A C 1
ATOM 1633 O O . LYS A 1 203 ? -18.316 -5.056 27.290 1.00 96.12 203 LYS A O 1
ATOM 1638 N N . GLU A 1 204 ? -16.094 -5.019 26.891 1.00 95.81 204 GLU A N 1
ATOM 1639 C CA . GLU A 1 204 ? -15.654 -5.490 28.211 1.00 95.81 204 GLU A CA 1
ATOM 1640 C C . GLU A 1 204 ? -16.150 -4.562 29.324 1.00 95.81 204 GLU A C 1
ATOM 1642 O O . GLU A 1 204 ? -16.796 -5.020 30.264 1.00 95.81 204 GLU A O 1
ATOM 1647 N N . ARG A 1 205 ? -15.970 -3.241 29.186 1.00 93.81 205 ARG A N 1
ATOM 1648 C CA . ARG A 1 205 ? -16.464 -2.261 30.168 1.00 93.81 205 ARG A CA 1
ATOM 1649 C C . ARG A 1 205 ? -17.978 -2.358 30.366 1.00 93.81 205 ARG A C 1
ATOM 1651 O O . ARG A 1 205 ? -18.445 -2.379 31.499 1.00 93.81 205 ARG A O 1
ATOM 1658 N N . LYS A 1 206 ? -18.751 -2.452 29.278 1.00 93.62 206 LYS A N 1
ATOM 1659 C CA . LYS A 1 206 ? -20.216 -2.612 29.340 1.00 93.62 206 LYS A CA 1
ATOM 1660 C C . LYS A 1 206 ? -20.623 -3.942 29.976 1.00 93.62 206 LYS A C 1
ATOM 1662 O O . LYS A 1 206 ? -21.654 -4.005 30.642 1.00 93.62 206 LYS A O 1
ATOM 1667 N N . GLN A 1 207 ? -19.867 -5.017 29.755 1.00 94.12 207 GLN A N 1
ATOM 1668 C CA . GLN A 1 207 ? -20.117 -6.303 30.409 1.00 94.12 207 GLN A CA 1
ATOM 1669 C C . GLN A 1 207 ? -19.794 -6.245 31.904 1.00 94.12 207 GLN A C 1
ATOM 1671 O O . GLN A 1 207 ? -20.615 -6.689 32.706 1.00 94.12 207 GLN A O 1
ATOM 1676 N N . ALA A 1 208 ? -18.668 -5.638 32.279 1.00 91.44 208 ALA A N 1
ATOM 1677 C CA . ALA A 1 208 ? -18.285 -5.417 33.669 1.00 91.44 208 ALA A CA 1
ATOM 1678 C C . ALA A 1 208 ? -19.318 -4.556 34.412 1.00 91.44 208 ALA A C 1
ATOM 1680 O O . ALA A 1 208 ? -19.743 -4.924 35.501 1.00 91.44 208 ALA A O 1
ATOM 1681 N N . GLU A 1 209 ? -19.808 -3.476 33.798 1.00 90.62 209 GLU A N 1
ATOM 1682 C CA . GLU A 1 209 ? -20.864 -2.628 34.368 1.00 90.62 209 GLU A CA 1
ATOM 1683 C C . GLU A 1 209 ? -22.175 -3.406 34.566 1.00 90.62 209 GLU A C 1
ATOM 1685 O O . GLU A 1 209 ? -22.786 -3.350 35.633 1.00 90.62 209 GLU A O 1
ATOM 1690 N N . LYS A 1 210 ? -22.593 -4.208 33.576 1.00 91.75 210 LYS A N 1
ATOM 1691 C CA . LYS A 1 210 ? -23.769 -5.087 33.716 1.00 91.75 210 LYS A CA 1
ATOM 1692 C C . LYS A 1 210 ? -23.601 -6.087 34.857 1.00 91.75 210 LYS A C 1
ATOM 1694 O O . LYS A 1 210 ? -24.559 -6.335 35.591 1.00 91.75 210 LYS A O 1
ATOM 1699 N N . GLN A 1 211 ? -22.410 -6.665 34.995 1.00 91.75 211 GLN A N 1
ATOM 1700 C CA . GLN A 1 211 ? -22.101 -7.606 36.065 1.00 91.75 211 GLN A CA 1
ATOM 1701 C C . GLN A 1 211 ? -22.104 -6.907 37.432 1.00 91.75 211 GLN A C 1
ATOM 1703 O O . GLN A 1 211 ? -22.738 -7.408 38.357 1.00 91.75 211 GLN A O 1
ATOM 1708 N N . GLN A 1 212 ? -21.514 -5.715 37.538 1.00 90.62 212 GLN A N 1
ATOM 1709 C CA . GLN A 1 212 ? -21.544 -4.893 38.748 1.00 90.62 212 GLN A CA 1
ATOM 1710 C C . GLN A 1 212 ? -22.982 -4.562 39.165 1.00 90.62 212 GLN A C 1
ATOM 1712 O O . GLN A 1 212 ? -23.353 -4.783 40.314 1.00 90.62 212 GLN A O 1
ATOM 1717 N N . VAL A 1 213 ? -23.825 -4.099 38.234 1.00 92.50 213 VAL A N 1
ATOM 1718 C CA . VAL A 1 213 ? -25.244 -3.802 38.501 1.00 92.50 213 VAL A CA 1
ATOM 1719 C C . VAL A 1 213 ? -25.989 -5.056 38.965 1.00 92.50 213 VAL A C 1
ATOM 1721 O O . VAL A 1 213 ? -26.791 -4.995 39.898 1.00 92.50 213 VAL A O 1
ATOM 1724 N N . LYS A 1 214 ? -25.727 -6.212 38.343 1.00 92.38 214 LYS A N 1
ATOM 1725 C CA . LYS A 1 214 ? -26.333 -7.490 38.737 1.00 92.38 214 LYS A CA 1
ATOM 1726 C C . LYS A 1 214 ? -25.950 -7.874 40.168 1.00 92.38 214 LYS A C 1
ATOM 1728 O O . LYS A 1 214 ? -26.830 -8.241 40.945 1.00 92.38 214 LYS A O 1
ATOM 1733 N N . GLU A 1 215 ? -24.673 -7.770 40.520 1.00 91.50 215 GLU A N 1
ATOM 1734 C CA . GLU A 1 215 ? -24.180 -8.068 41.868 1.00 91.50 215 GLU A CA 1
ATOM 1735 C C . GLU A 1 215 ? -24.714 -7.079 42.909 1.00 91.50 215 GLU A C 1
ATOM 1737 O O . GLU A 1 215 ? -25.167 -7.505 43.971 1.00 91.50 215 GLU A O 1
ATOM 1742 N N . ALA A 1 216 ? -24.746 -5.779 42.601 1.00 91.31 216 ALA A N 1
ATOM 1743 C CA . ALA A 1 216 ? -25.304 -4.753 43.483 1.00 91.31 216 ALA A CA 1
ATOM 1744 C C . ALA A 1 216 ? -26.792 -5.012 43.786 1.00 91.31 216 ALA A C 1
ATOM 1746 O O . ALA A 1 216 ? -27.203 -4.991 44.947 1.00 91.31 216 ALA A O 1
ATOM 1747 N N . ARG A 1 217 ? -27.593 -5.374 42.770 1.00 93.00 217 ARG A N 1
ATOM 1748 C CA . ARG A 1 217 ? -29.004 -5.773 42.954 1.00 93.00 217 ARG A CA 1
ATOM 1749 C C . ARG A 1 217 ? -29.151 -7.017 43.826 1.00 93.00 217 ARG A C 1
ATOM 1751 O O . ARG A 1 217 ? -30.042 -7.067 44.670 1.00 93.00 217 ARG A O 1
ATOM 1758 N N . GLN A 1 218 ? -28.292 -8.019 43.639 1.00 90.88 218 GLN A N 1
ATOM 1759 C CA . GLN A 1 218 ? -28.307 -9.228 44.469 1.00 90.88 218 GLN A CA 1
ATOM 1760 C C . GLN A 1 218 ? -27.967 -8.916 45.932 1.00 90.88 218 GLN A C 1
ATOM 1762 O O . GLN A 1 218 ? -28.651 -9.411 46.827 1.00 90.88 218 GLN A O 1
ATOM 1767 N N . ARG A 1 219 ? -26.967 -8.058 46.178 1.00 90.56 219 ARG A N 1
ATOM 1768 C CA . ARG A 1 219 ? -26.602 -7.594 47.528 1.00 90.56 219 ARG A CA 1
ATOM 1769 C C . ARG A 1 219 ? -27.752 -6.839 48.194 1.00 90.56 219 ARG A C 1
ATOM 1771 O O . ARG A 1 219 ? -28.086 -7.134 49.335 1.00 90.56 219 ARG A O 1
ATOM 1778 N N . LEU A 1 220 ? -28.390 -5.915 47.476 1.00 91.12 220 LEU A N 1
ATOM 1779 C CA . LEU A 1 220 ? -29.554 -5.173 47.970 1.00 91.12 220 LEU A CA 1
ATOM 1780 C C . LEU A 1 220 ? -30.735 -6.083 48.303 1.00 91.12 220 LEU A C 1
ATOM 1782 O O . LEU A 1 220 ? -31.332 -5.949 49.366 1.00 91.12 220 LEU A O 1
ATOM 1786 N N . ARG A 1 221 ? -31.043 -7.049 47.430 1.00 90.69 221 ARG A N 1
ATOM 1787 C CA . ARG A 1 221 ? -32.108 -8.026 47.681 1.00 90.69 221 ARG A CA 1
ATOM 1788 C C . ARG A 1 221 ? -31.859 -8.819 48.962 1.00 90.69 221 ARG A C 1
ATOM 1790 O O . ARG A 1 221 ? -32.805 -9.071 49.695 1.00 90.69 221 ARG A O 1
ATOM 1797 N N . ALA A 1 222 ? -30.609 -9.195 49.232 1.00 89.00 222 ALA A N 1
ATOM 1798 C CA . ALA A 1 222 ? -30.251 -9.904 50.457 1.00 89.00 222 ALA A CA 1
ATOM 1799 C C . ALA A 1 222 ? -30.435 -9.037 51.715 1.00 89.00 222 ALA A C 1
ATOM 1801 O O . ALA A 1 222 ? -30.897 -9.546 52.728 1.00 89.00 222 ALA A O 1
ATOM 1802 N N . LEU A 1 223 ? -30.130 -7.735 51.647 1.00 88.81 223 LEU A N 1
ATOM 1803 C CA . LEU A 1 223 ? -30.287 -6.809 52.780 1.00 88.81 223 LEU A CA 1
ATOM 1804 C C . LEU A 1 223 ? -31.750 -6.568 53.171 1.00 88.81 223 LEU A C 1
ATOM 1806 O O . LEU A 1 223 ? -32.040 -6.336 54.339 1.00 88.81 223 LEU A O 1
ATOM 1810 N N . VAL A 1 224 ? -32.662 -6.610 52.200 1.00 89.81 224 VAL A N 1
ATOM 1811 C CA . VAL A 1 224 ? -34.089 -6.313 52.412 1.00 89.81 224 VAL A CA 1
ATOM 1812 C C . VAL A 1 224 ? -34.917 -7.593 52.609 1.00 89.81 224 VAL A C 1
ATOM 1814 O O . VAL A 1 224 ? -36.084 -7.509 52.965 1.00 89.81 224 VAL A O 1
ATOM 1817 N N . ALA A 1 225 ? -34.330 -8.784 52.434 1.00 86.25 225 ALA A N 1
ATOM 1818 C CA . ALA A 1 225 ? -35.053 -10.061 52.456 1.00 86.25 225 ALA A CA 1
ATOM 1819 C C . ALA A 1 225 ? -35.824 -10.328 53.763 1.00 86.25 225 ALA A C 1
ATOM 1821 O O . ALA A 1 225 ? -36.914 -10.894 53.712 1.00 86.25 225 ALA A O 1
ATOM 1822 N N . ASP A 1 226 ? -35.275 -9.901 54.903 1.00 82.19 226 ASP A N 1
ATOM 1823 C CA . ASP A 1 226 ? -35.884 -10.091 56.228 1.00 82.19 226 ASP A CA 1
ATOM 1824 C C . ASP A 1 226 ? -36.744 -8.894 56.673 1.00 82.19 226 ASP A C 1
ATOM 1826 O O . ASP A 1 226 ? -37.451 -8.958 57.682 1.00 82.19 226 ASP A O 1
ATOM 1830 N N . ALA A 1 227 ? -36.709 -7.790 55.920 1.00 79.56 227 ALA A N 1
ATOM 1831 C CA . ALA A 1 227 ? -37.617 -6.673 56.115 1.00 79.56 227 ALA A CA 1
ATOM 1832 C C . ALA A 1 227 ? -38.935 -7.009 55.400 1.00 79.56 227 ALA A C 1
ATOM 1834 O O . ALA A 1 227 ? -38.945 -7.435 54.251 1.00 79.56 227 ALA A O 1
ATOM 1835 N N . ASN A 1 228 ? -40.069 -6.860 56.084 1.00 86.12 228 ASN A N 1
ATOM 1836 C CA . ASN A 1 228 ? -41.402 -7.197 55.568 1.00 86.12 228 ASN A CA 1
ATOM 1837 C C . ASN A 1 228 ? -41.870 -6.200 54.481 1.00 86.12 228 ASN A C 1
ATOM 1839 O O . ASN A 1 228 ? -42.806 -5.425 54.714 1.00 86.12 228 ASN A O 1
ATOM 1843 N N . VAL A 1 229 ? -41.175 -6.181 53.341 1.00 85.62 229 VAL A N 1
ATOM 1844 C CA . VAL A 1 229 ? -41.338 -5.253 52.214 1.00 85.62 229 VAL A CA 1
ATOM 1845 C C . VAL A 1 229 ? -41.822 -6.004 50.973 1.00 85.62 229 VAL A C 1
ATOM 1847 O O . VAL A 1 229 ? -41.581 -7.202 50.828 1.00 85.62 229 VAL A O 1
ATOM 1850 N N . ASP A 1 230 ? -42.486 -5.305 50.056 1.00 86.62 230 ASP A N 1
ATOM 1851 C CA . ASP A 1 230 ? -42.835 -5.860 48.748 1.00 86.62 230 ASP A CA 1
ATOM 1852 C C . ASP A 1 230 ? -41.575 -5.988 47.867 1.00 86.62 230 ASP A C 1
ATOM 1854 O O . ASP A 1 230 ? -41.058 -5.012 47.313 1.00 86.62 230 ASP A O 1
ATOM 1858 N N . LEU A 1 231 ? -41.042 -7.212 47.774 1.00 85.81 231 LEU A N 1
ATOM 1859 C CA . LEU A 1 231 ? -39.820 -7.503 47.022 1.00 85.81 231 LEU A CA 1
ATOM 1860 C C . LEU A 1 231 ? -39.976 -7.319 45.509 1.00 85.81 231 LEU A C 1
ATOM 1862 O O . LEU A 1 231 ? -38.954 -7.141 44.837 1.00 85.81 231 LEU A O 1
ATOM 1866 N N . ASP A 1 232 ? -41.186 -7.417 44.962 1.00 87.69 232 ASP A N 1
ATOM 1867 C CA . ASP A 1 232 ? -41.407 -7.321 43.520 1.00 87.69 232 ASP A CA 1
ATOM 1868 C C . ASP A 1 232 ? -41.406 -5.852 43.091 1.00 87.69 232 ASP A C 1
ATOM 1870 O O . ASP A 1 232 ? -40.691 -5.481 42.155 1.00 87.69 232 ASP A O 1
ATOM 1874 N N . GLU A 1 233 ? -42.085 -4.989 43.851 1.00 88.81 233 GLU A N 1
ATOM 1875 C CA . GLU A 1 233 ? -42.046 -3.539 43.631 1.00 88.81 233 GLU A CA 1
ATOM 1876 C C . GLU A 1 233 ? -40.644 -2.956 43.858 1.00 88.81 233 GLU A C 1
ATOM 1878 O O . GLU A 1 233 ? -40.171 -2.118 43.083 1.00 88.81 233 GLU A O 1
ATOM 1883 N N . PHE A 1 234 ? -39.937 -3.431 44.888 1.00 89.69 234 PHE A N 1
ATOM 1884 C CA . PHE A 1 234 ? -38.559 -3.017 45.145 1.00 89.69 234 PHE A CA 1
ATOM 1885 C C . PHE A 1 234 ? -37.599 -3.463 44.033 1.00 89.69 234 PHE A C 1
ATOM 1887 O O . PHE A 1 234 ? -36.714 -2.706 43.629 1.00 89.69 234 PHE A O 1
ATOM 1894 N N . GLN A 1 235 ? -37.781 -4.669 43.483 1.00 89.94 235 GLN A N 1
ATOM 1895 C CA . GLN A 1 235 ? -36.993 -5.123 42.336 1.00 89.94 235 GLN A CA 1
ATOM 1896 C C . GLN A 1 235 ? -37.234 -4.252 41.104 1.00 89.94 235 GLN A C 1
ATOM 1898 O O . GLN A 1 235 ? -36.263 -3.893 40.437 1.00 89.94 235 GLN A O 1
ATOM 1903 N N . GLU A 1 236 ? -38.484 -3.882 40.816 1.00 91.44 236 GLU A N 1
ATOM 1904 C CA . GLU A 1 236 ? -38.814 -3.000 39.692 1.00 91.44 236 GLU A CA 1
ATOM 1905 C C . GLU A 1 236 ? -38.151 -1.623 39.843 1.00 91.44 236 GLU A C 1
ATOM 1907 O O . GLU A 1 236 ? -37.533 -1.125 38.898 1.00 91.44 236 GLU A O 1
ATOM 1912 N N . PHE A 1 237 ? -38.158 -1.064 41.056 1.00 93.12 237 PHE A N 1
ATOM 1913 C CA . PHE A 1 237 ? -37.396 0.138 41.388 1.00 93.12 237 PHE A CA 1
ATOM 1914 C C . PHE A 1 237 ? -35.896 -0.040 41.097 1.00 93.12 237 PHE A C 1
ATOM 1916 O O . PHE A 1 237 ? -35.324 0.734 40.323 1.00 93.12 237 PHE A O 1
ATOM 1923 N N . CYS A 1 238 ? -35.262 -1.099 41.614 1.00 91.81 238 CYS A N 1
ATOM 1924 C CA . CYS A 1 238 ? -33.839 -1.375 41.394 1.00 91.81 238 CYS A CA 1
ATOM 1925 C C . CYS A 1 238 ? -33.465 -1.589 39.915 1.00 91.81 238 CYS A C 1
ATOM 1927 O O . CYS A 1 238 ? -32.307 -1.372 39.533 1.00 91.81 238 CYS A O 1
ATOM 1929 N N . LEU A 1 239 ? -34.408 -2.011 39.062 1.00 91.75 239 LEU A N 1
ATOM 1930 C CA . LEU A 1 239 ? -34.178 -2.138 37.619 1.00 91.75 239 LEU A CA 1
ATOM 1931 C C . LEU A 1 239 ? -33.913 -0.785 36.944 1.00 91.75 239 LEU A C 1
ATOM 1933 O O . LEU A 1 239 ? -33.219 -0.752 35.926 1.00 91.75 239 LEU A O 1
ATOM 1937 N N . THR A 1 240 ? -34.413 0.310 37.520 1.00 91.06 240 THR A N 1
ATOM 1938 C CA . THR A 1 240 ? -34.302 1.665 36.955 1.00 91.06 240 THR A CA 1
ATOM 1939 C C . THR A 1 240 ? -33.051 2.437 37.379 1.00 91.06 240 THR A C 1
ATOM 1941 O O . THR A 1 240 ? -32.832 3.546 36.897 1.00 91.06 240 THR A O 1
ATOM 1944 N N . LEU A 1 241 ? -32.221 1.852 38.245 1.00 91.00 241 LEU A N 1
ATOM 1945 C CA . LEU A 1 241 ? -31.078 2.517 38.871 1.00 91.00 241 LEU A CA 1
ATOM 1946 C C . LEU A 1 241 ? -29.738 2.085 38.269 1.00 91.00 241 LEU A C 1
ATOM 1948 O O . LEU A 1 241 ? -29.584 0.944 37.812 1.00 91.00 241 LEU A O 1
ATOM 1952 N N . SER A 1 242 ? -28.761 2.996 38.309 1.00 91.44 242 SER A N 1
ATOM 1953 C CA . SER A 1 242 ? -27.363 2.722 37.961 1.00 91.44 242 SER A CA 1
ATOM 1954 C C . SER A 1 242 ? -26.638 1.945 39.068 1.00 91.44 242 SER A C 1
ATOM 1956 O O . SER A 1 242 ? -27.103 1.865 40.205 1.00 91.44 242 SER A O 1
ATOM 1958 N N . GLY A 1 243 ? -25.464 1.385 38.754 1.00 89.06 243 GLY A N 1
ATOM 1959 C CA . GLY A 1 243 ? -24.651 0.647 39.730 1.00 89.06 243 GLY A CA 1
ATOM 1960 C C . GLY A 1 243 ? -24.280 1.482 40.960 1.00 89.06 243 GLY A C 1
ATOM 1961 O O . GLY A 1 243 ? -24.428 1.011 42.082 1.00 89.06 243 GLY A O 1
ATOM 1962 N N . THR A 1 244 ? -23.895 2.745 40.759 1.00 89.00 244 THR A N 1
ATOM 1963 C CA . THR A 1 244 ? -23.532 3.657 41.856 1.00 89.00 244 THR A CA 1
ATOM 1964 C C . THR A 1 244 ? -24.725 3.984 42.751 1.00 89.00 244 THR A C 1
ATOM 1966 O O . THR A 1 244 ? -24.598 3.941 43.968 1.00 89.00 244 THR A O 1
ATOM 1969 N N . GLN A 1 245 ? -25.901 4.225 42.160 1.00 92.44 245 GLN A N 1
ATOM 1970 C CA . GLN A 1 245 ? -27.134 4.491 42.908 1.00 92.44 245 GLN A CA 1
ATOM 1971 C C . GLN A 1 245 ? -27.555 3.284 43.754 1.00 92.44 245 GLN A C 1
ATOM 1973 O O . GLN A 1 245 ? -28.012 3.440 44.883 1.00 92.44 245 GLN A O 1
ATOM 1978 N N . LEU A 1 246 ? -27.385 2.069 43.225 1.00 93.12 246 LEU A N 1
ATOM 1979 C CA . LEU A 1 246 ? -27.657 0.837 43.967 1.00 93.12 246 LEU A CA 1
ATOM 1980 C C . LEU A 1 246 ? -26.695 0.671 45.155 1.00 93.12 246 LEU A C 1
ATOM 1982 O O . LEU A 1 246 ? -27.124 0.283 46.240 1.00 93.12 246 LEU A O 1
ATOM 1986 N N . ASP A 1 247 ? -25.412 0.981 44.975 1.00 90.12 247 ASP A N 1
ATOM 1987 C CA . ASP A 1 247 ? -24.423 0.905 46.054 1.00 90.12 247 ASP A CA 1
ATOM 1988 C C . ASP A 1 247 ? -24.670 1.964 47.148 1.00 90.12 247 ASP A C 1
ATOM 1990 O O . ASP A 1 247 ? -24.555 1.640 48.336 1.00 90.12 247 ASP A O 1
ATOM 1994 N N . GLU A 1 248 ? -25.066 3.185 46.766 1.00 92.94 248 GLU A N 1
ATOM 1995 C CA . GLU A 1 248 ? -25.468 4.276 47.673 1.00 92.94 248 GLU A CA 1
ATOM 1996 C C . GLU A 1 248 ? -26.693 3.891 48.506 1.00 92.94 248 GLU A C 1
ATOM 1998 O O . GLU A 1 248 ? -26.629 3.897 49.735 1.00 92.94 248 GLU A O 1
ATOM 2003 N N . ILE A 1 249 ? -27.773 3.445 47.857 1.00 93.06 249 ILE A N 1
ATOM 2004 C CA . ILE A 1 249 ? -28.975 2.955 48.549 1.00 93.06 249 ILE A CA 1
ATOM 2005 C C . ILE A 1 249 ? -28.629 1.759 49.439 1.00 93.06 249 ILE A C 1
ATOM 2007 O O . ILE A 1 249 ? -29.134 1.632 50.552 1.00 93.06 249 ILE A O 1
ATOM 2011 N N . GLY A 1 250 ? -27.720 0.891 48.994 1.00 92.00 250 GLY A N 1
ATOM 2012 C CA . GLY A 1 250 ? -27.238 -0.218 49.807 1.00 92.00 250 GLY A CA 1
ATOM 2013 C C . GLY A 1 250 ? -26.497 0.249 51.055 1.00 92.00 250 GLY A C 1
ATOM 2014 O O . GLY A 1 250 ? -26.605 -0.398 52.094 1.00 92.00 250 GLY A O 1
ATOM 2015 N N . ALA A 1 251 ? -25.749 1.349 50.977 1.00 91.81 251 ALA A N 1
ATOM 2016 C CA . ALA A 1 251 ? -25.099 1.954 52.134 1.00 91.81 251 ALA A CA 1
ATOM 2017 C C . ALA A 1 251 ? -26.118 2.587 53.087 1.00 91.81 251 ALA A C 1
ATOM 2019 O O . ALA A 1 251 ? -26.003 2.388 54.293 1.00 91.81 251 ALA A O 1
ATOM 2020 N N . GLU A 1 252 ? -27.134 3.270 52.559 1.00 92.06 252 GLU A N 1
ATOM 2021 C CA . GLU A 1 252 ? -28.231 3.819 53.362 1.00 92.06 252 GLU A CA 1
ATOM 2022 C C . GLU A 1 252 ? -28.980 2.721 54.124 1.00 92.06 252 GLU A C 1
ATOM 2024 O O . GLU A 1 252 ? -29.135 2.823 55.338 1.00 92.06 252 GLU A O 1
ATOM 2029 N N . ILE A 1 253 ? -29.358 1.632 53.445 1.00 91.50 253 ILE A N 1
ATOM 2030 C CA . ILE A 1 253 ? -30.066 0.497 54.059 1.00 91.50 253 ILE A CA 1
ATOM 2031 C C . ILE A 1 253 ? -29.202 -0.194 55.122 1.00 91.50 253 ILE A C 1
ATOM 2033 O O . ILE A 1 253 ? -29.710 -0.580 56.170 1.00 91.50 253 ILE A O 1
ATOM 2037 N N . ARG A 1 254 ? -27.887 -0.334 54.893 1.00 91.19 254 ARG A N 1
ATOM 2038 C CA . ARG A 1 254 ? -26.962 -0.906 55.892 1.00 91.19 254 ARG A CA 1
ATOM 2039 C C . ARG A 1 254 ? -26.836 -0.060 57.159 1.00 91.19 254 ARG A C 1
ATOM 2041 O O . ARG A 1 254 ? -26.468 -0.605 58.193 1.00 91.19 254 ARG A O 1
ATOM 2048 N N . ASN A 1 255 ? -27.102 1.242 57.078 1.00 91.62 255 ASN A N 1
ATOM 2049 C CA . ASN A 1 255 ? -27.033 2.146 58.225 1.00 91.62 255 ASN A CA 1
ATOM 2050 C C . ASN A 1 255 ? -28.316 2.136 59.075 1.00 91.62 255 ASN A C 1
ATOM 2052 O O . ASN A 1 255 ? -28.325 2.739 60.147 1.00 91.62 255 ASN A O 1
ATOM 2056 N N . CYS A 1 256 ? -29.381 1.460 58.634 1.00 90.06 256 CYS A N 1
ATOM 2057 C CA . CYS A 1 256 ? -30.587 1.255 59.432 1.00 90.06 256 CYS A CA 1
ATOM 2058 C C . CYS A 1 256 ? -30.312 0.269 60.580 1.00 90.06 256 CYS A C 1
ATOM 2060 O O . CYS A 1 256 ? -29.727 -0.796 60.379 1.00 90.06 256 CYS A O 1
ATOM 2062 N N . ALA A 1 257 ? -30.760 0.602 61.789 1.00 82.38 257 ALA A N 1
ATOM 2063 C CA . ALA A 1 257 ? -30.523 -0.193 62.992 1.00 82.38 257 ALA A CA 1
ATOM 2064 C C . ALA A 1 257 ? -31.546 -1.325 63.169 1.00 82.38 257 ALA A C 1
ATOM 2066 O O . ALA A 1 257 ? -31.262 -2.321 63.836 1.00 82.38 257 ALA A O 1
ATOM 2067 N N . THR A 1 258 ? -32.745 -1.182 62.593 1.00 87.19 258 THR A N 1
ATOM 2068 C CA . THR A 1 258 ? -33.838 -2.154 62.744 1.00 87.19 258 THR A CA 1
ATOM 2069 C C . THR A 1 258 ? -34.480 -2.523 61.408 1.00 87.19 258 THR A C 1
ATOM 2071 O O . THR A 1 258 ? -34.510 -1.730 60.470 1.00 87.19 258 THR A O 1
ATOM 2074 N N . GLY A 1 259 ? -35.067 -3.723 61.327 1.00 84.00 259 GLY A N 1
ATOM 2075 C CA . GLY A 1 259 ? -35.795 -4.162 60.128 1.00 84.00 259 GLY A CA 1
ATOM 2076 C C . GLY A 1 259 ? -37.017 -3.296 59.786 1.00 84.00 259 GLY A C 1
ATOM 2077 O O . GLY A 1 259 ? -37.449 -3.276 58.636 1.00 84.00 259 GLY A O 1
ATOM 2078 N N . TRP A 1 260 ? -37.558 -2.551 60.758 1.00 86.81 260 TRP A N 1
ATOM 2079 C CA . TRP A 1 260 ? -38.636 -1.586 60.527 1.00 86.81 260 TRP A CA 1
ATOM 2080 C C . TRP A 1 260 ? -38.124 -0.298 59.866 1.00 86.81 260 TRP A C 1
ATOM 2082 O O . TRP A 1 260 ? -38.721 0.151 58.896 1.00 86.81 260 TRP A O 1
ATOM 2092 N N . GLU A 1 261 ? -36.970 0.227 60.294 1.00 88.88 261 GLU A N 1
ATOM 2093 C CA . GLU A 1 261 ? -36.318 1.368 59.623 1.00 88.88 261 GLU A CA 1
ATOM 2094 C C . GLU A 1 261 ? -35.942 1.044 58.170 1.00 88.88 261 GLU A C 1
ATOM 2096 O O . GLU A 1 261 ? -36.111 1.882 57.286 1.00 88.88 261 GLU A O 1
ATOM 2101 N N . VAL A 1 262 ? -35.487 -0.190 57.908 1.00 89.00 262 VAL A N 1
ATOM 2102 C CA . VAL A 1 262 ? -35.233 -0.671 56.539 1.00 89.00 262 VAL A CA 1
ATOM 2103 C C . VAL A 1 262 ? -36.518 -0.646 55.710 1.00 89.00 262 VAL A C 1
ATOM 2105 O O . VAL A 1 262 ? -36.505 -0.174 54.574 1.00 89.00 262 VAL A O 1
ATOM 2108 N N . LYS A 1 263 ? -37.631 -1.136 56.269 1.00 91.25 263 LYS A N 1
ATOM 2109 C CA . LYS A 1 263 ? -38.926 -1.169 55.584 1.00 91.25 263 LYS A CA 1
ATOM 2110 C C . LYS A 1 263 ? -39.412 0.237 55.219 1.00 91.25 263 LYS A C 1
ATOM 2112 O O . LYS A 1 263 ? -39.697 0.477 54.048 1.00 91.25 263 LYS A O 1
ATOM 2117 N N . ASP A 1 264 ? -39.459 1.151 56.186 1.00 90.56 264 ASP A N 1
ATOM 2118 C CA . ASP A 1 264 ? -39.936 2.523 55.973 1.00 90.56 264 ASP A CA 1
ATOM 2119 C C . ASP A 1 264 ? -39.091 3.252 54.918 1.00 90.56 264 ASP A C 1
ATOM 2121 O O . ASP A 1 264 ? -39.630 3.899 54.016 1.00 90.56 264 ASP A O 1
ATOM 2125 N N . ARG A 1 265 ? -37.761 3.086 54.966 1.00 91.88 265 ARG A N 1
ATOM 2126 C CA . ARG A 1 265 ? -36.861 3.701 53.984 1.00 91.88 265 ARG A CA 1
ATOM 2127 C C . ARG A 1 265 ? -37.076 3.150 52.575 1.00 91.88 265 ARG A C 1
ATOM 2129 O O . ARG A 1 265 ? -37.061 3.912 51.609 1.00 91.88 265 ARG A O 1
ATOM 2136 N N . VAL A 1 266 ? -37.278 1.840 52.435 1.00 91.81 266 VAL A N 1
ATOM 2137 C CA . VAL A 1 266 ? -37.544 1.227 51.127 1.00 91.81 266 VAL A CA 1
ATOM 2138 C C . VAL A 1 266 ? -38.893 1.686 50.566 1.00 91.81 266 VAL A C 1
ATOM 2140 O O . VAL A 1 266 ? -38.964 2.028 49.386 1.00 91.81 266 VAL A O 1
ATOM 2143 N N . GLU A 1 267 ? -39.943 1.753 51.386 1.00 91.38 267 GLU A N 1
ATOM 2144 C CA . GLU A 1 267 ? -41.261 2.241 50.955 1.00 91.38 267 GLU A CA 1
ATOM 2145 C C . GLU A 1 267 ? -41.216 3.720 50.525 1.00 91.38 267 GLU A C 1
ATOM 2147 O O . GLU A 1 267 ? -41.817 4.082 49.510 1.00 91.38 267 GLU A O 1
ATOM 2152 N N . GLU A 1 268 ? -40.443 4.564 51.217 1.00 93.62 268 GLU A N 1
ATOM 2153 C CA . GLU A 1 268 ? -40.198 5.960 50.827 1.00 93.62 268 GLU A CA 1
ATOM 2154 C C . GLU A 1 268 ? -39.509 6.059 49.451 1.00 93.62 268 GLU A C 1
ATOM 2156 O O . GLU A 1 268 ? -39.959 6.792 48.559 1.00 93.62 268 GLU A O 1
ATOM 2161 N N . LEU A 1 269 ? -38.434 5.293 49.241 1.00 93.06 269 LEU A N 1
ATOM 2162 C CA . LEU A 1 269 ? -37.682 5.277 47.981 1.00 93.06 269 LEU A CA 1
ATOM 2163 C C . LEU A 1 269 ? -38.533 4.765 46.808 1.00 93.06 269 LEU A C 1
ATOM 2165 O O . LEU A 1 269 ? -38.563 5.377 45.738 1.00 93.06 269 LEU A O 1
ATOM 2169 N N . VAL A 1 270 ? -39.284 3.681 47.007 1.00 93.69 270 VAL A N 1
ATOM 2170 C CA . VAL A 1 270 ? -40.190 3.143 45.981 1.00 93.69 270 VAL A CA 1
ATOM 2171 C C . VAL A 1 270 ? -41.339 4.123 45.707 1.00 93.69 270 VAL A C 1
ATOM 2173 O O . VAL A 1 270 ? -41.712 4.335 44.550 1.00 93.69 270 VAL A O 1
ATOM 2176 N N . GLY A 1 271 ? -41.878 4.778 46.739 1.00 92.44 271 GLY A N 1
ATOM 2177 C CA . GLY A 1 271 ? -42.940 5.778 46.607 1.00 92.44 271 GLY A CA 1
ATOM 2178 C C . GLY A 1 271 ? -42.513 7.003 45.790 1.00 92.44 271 GLY A C 1
ATOM 2179 O O . GLY A 1 271 ? -43.210 7.406 44.853 1.00 92.44 271 GLY A O 1
ATOM 2180 N N . THR A 1 272 ? -41.339 7.565 46.089 1.00 93.12 272 THR A N 1
ATOM 2181 C CA . THR A 1 272 ? -40.765 8.701 45.342 1.00 93.12 272 THR A CA 1
ATOM 2182 C C . THR A 1 272 ? -40.451 8.339 43.887 1.00 93.12 272 THR A C 1
ATOM 2184 O O . THR A 1 272 ? -40.737 9.118 42.969 1.00 93.12 272 THR A O 1
ATOM 2187 N N . TRP A 1 273 ? -39.950 7.127 43.639 1.00 95.00 273 TRP A N 1
ATOM 2188 C CA . TRP A 1 273 ? -39.746 6.610 42.289 1.00 95.00 273 TRP A CA 1
ATOM 2189 C C . TRP A 1 273 ? -41.053 6.493 41.494 1.00 95.00 273 TRP A C 1
ATOM 2191 O O . TRP A 1 273 ? -41.128 6.996 40.369 1.00 95.00 273 TRP A O 1
ATOM 2201 N N . LYS A 1 274 ? -42.111 5.907 42.072 1.00 93.50 274 LYS A N 1
ATOM 2202 C CA . LYS A 1 274 ? -43.428 5.793 41.416 1.00 93.50 274 LYS A CA 1
ATOM 2203 C C . LYS A 1 274 ? -44.000 7.163 41.045 1.00 93.50 274 LYS A C 1
ATOM 2205 O O . LYS A 1 274 ? -44.498 7.339 39.931 1.00 93.50 274 LYS A O 1
ATOM 2210 N N . ALA A 1 275 ? -43.889 8.147 41.940 1.00 92.19 275 ALA A N 1
ATOM 2211 C CA . ALA A 1 275 ? -44.322 9.518 41.668 1.00 92.19 275 ALA A CA 1
ATOM 2212 C C . ALA A 1 275 ? -43.553 10.134 40.484 1.00 92.19 275 ALA A C 1
ATOM 2214 O O . ALA A 1 275 ? -44.149 10.752 39.598 1.00 92.19 275 ALA A O 1
ATOM 2215 N N . THR A 1 276 ? -42.243 9.888 40.420 1.00 92.19 276 THR A N 1
ATOM 2216 C CA . THR A 1 276 ? -41.380 10.349 39.324 1.00 92.19 276 THR A CA 1
ATOM 2217 C C . THR A 1 276 ? -41.743 9.679 37.992 1.00 92.19 276 THR A C 1
ATOM 2219 O O . THR A 1 276 ? -41.847 10.356 36.968 1.00 92.19 276 THR A O 1
ATOM 2222 N N . GLN A 1 277 ? -42.012 8.369 37.987 1.00 91.75 277 GLN A N 1
ATOM 2223 C CA . GLN A 1 277 ? -42.459 7.632 36.795 1.00 91.75 277 GLN A CA 1
ATOM 2224 C C . GLN A 1 277 ? -43.805 8.136 36.265 1.00 91.75 277 GLN A C 1
ATOM 2226 O O . GLN A 1 277 ? -43.994 8.273 35.052 1.00 91.75 277 GLN A O 1
ATOM 2231 N N . LEU A 1 278 ? -44.744 8.444 37.160 1.00 91.81 278 LEU A N 1
ATOM 2232 C CA . LEU A 1 278 ? -46.042 8.993 36.782 1.00 91.81 278 LEU A CA 1
ATOM 2233 C C . LEU A 1 278 ? -45.898 10.385 36.147 1.00 91.81 278 LEU A C 1
ATOM 2235 O O . LEU A 1 278 ? -46.485 10.641 35.094 1.00 91.81 278 LEU A O 1
ATOM 2239 N N . ALA A 1 279 ? -45.067 11.251 36.734 1.00 91.38 279 ALA A N 1
ATOM 2240 C CA . ALA A 1 279 ? -44.766 12.570 36.181 1.00 91.38 279 ALA A CA 1
ATOM 2241 C C . ALA A 1 279 ? -44.092 12.475 34.798 1.00 91.38 279 ALA A C 1
ATOM 2243 O O . ALA A 1 279 ? -44.484 13.179 33.866 1.00 91.38 279 ALA A O 1
ATOM 2244 N N . ALA A 1 280 ? -43.136 11.556 34.629 1.00 91.12 280 ALA A N 1
ATOM 2245 C CA . ALA A 1 280 ? -42.465 11.324 33.351 1.00 91.12 280 ALA A CA 1
ATOM 2246 C C . ALA A 1 280 ? -43.434 10.828 32.263 1.00 91.12 280 ALA A C 1
ATOM 2248 O O . ALA A 1 280 ? -43.386 11.297 31.124 1.00 91.12 280 ALA A O 1
ATOM 2249 N N . ARG A 1 281 ? -44.355 9.919 32.608 1.00 91.38 281 ARG A N 1
ATOM 2250 C CA . ARG A 1 281 ? -45.407 9.440 31.696 1.00 91.38 281 ARG A CA 1
ATOM 2251 C C . ARG A 1 281 ? -46.356 10.558 31.268 1.00 91.38 281 ARG A C 1
ATOM 2253 O O . ARG A 1 281 ? -46.654 10.658 30.079 1.00 91.38 281 ARG A O 1
ATOM 2260 N N . ALA A 1 282 ? -46.783 11.407 32.202 1.00 91.31 282 ALA A N 1
ATOM 2261 C CA . ALA A 1 282 ? -47.628 12.560 31.899 1.00 91.31 282 ALA A CA 1
ATOM 2262 C C . ALA A 1 282 ? -46.917 13.550 30.957 1.00 91.31 282 ALA A C 1
ATOM 2264 O O . ALA A 1 282 ? -47.489 13.961 29.947 1.00 91.31 282 ALA A O 1
ATOM 2265 N N . ALA A 1 283 ? -45.641 13.853 31.214 1.00 91.06 283 ALA A N 1
ATOM 2266 C CA . ALA A 1 283 ? -44.836 14.715 30.349 1.00 91.06 283 ALA A CA 1
ATOM 2267 C C . ALA A 1 283 ? -44.623 14.113 28.946 1.00 91.06 283 ALA A C 1
ATOM 2269 O O . ALA A 1 283 ? -44.672 14.822 27.942 1.00 91.06 283 ALA A O 1
ATOM 2270 N N . ALA A 1 284 ? -44.417 12.796 28.842 1.00 88.38 284 ALA A N 1
ATOM 2271 C CA . ALA A 1 284 ? -44.277 12.117 27.554 1.00 88.38 284 ALA A CA 1
ATOM 2272 C C . ALA A 1 284 ? -45.580 12.138 26.736 1.00 88.38 284 ALA A C 1
ATOM 2274 O O . ALA A 1 284 ? -45.534 12.298 25.516 1.00 88.38 284 ALA A O 1
ATOM 2275 N N . GLN A 1 285 ? -46.737 12.001 27.390 1.00 88.38 285 GLN A N 1
ATOM 2276 C CA . GLN A 1 285 ? -48.038 12.150 26.735 1.00 88.38 285 GLN A CA 1
ATOM 2277 C C . GLN A 1 285 ? -48.240 13.573 26.215 1.00 88.38 285 GLN A C 1
ATOM 2279 O O . GLN A 1 285 ? -48.632 13.731 25.062 1.00 88.38 285 GLN A O 1
ATOM 2284 N N . GLN A 1 286 ? -47.890 14.589 27.009 1.00 87.69 286 GLN A N 1
ATOM 2285 C CA . GLN A 1 286 ? -47.948 15.989 26.578 1.00 87.69 286 GLN A CA 1
ATOM 2286 C C . GLN A 1 286 ? -47.093 16.234 25.330 1.00 87.69 286 GLN A C 1
ATOM 2288 O O . GLN A 1 286 ? -47.595 16.750 24.334 1.00 87.69 286 GLN A O 1
ATOM 2293 N N . ARG A 1 287 ? -45.844 15.752 25.312 1.00 89.38 287 ARG A N 1
ATOM 2294 C CA . ARG A 1 287 ? -44.969 15.883 24.134 1.00 89.38 287 ARG A CA 1
ATOM 2295 C C . ARG A 1 287 ? -45.535 15.208 22.890 1.00 89.38 287 ARG A C 1
ATOM 2297 O O . ARG A 1 287 ? -45.429 15.763 21.806 1.00 89.38 287 ARG A O 1
ATOM 2304 N N . ARG A 1 288 ? -46.154 14.029 23.028 1.00 87.94 288 ARG A N 1
ATOM 2305 C CA . ARG A 1 288 ? -46.815 13.358 21.896 1.00 87.94 288 ARG A CA 1
ATOM 2306 C C . ARG A 1 288 ? -47.981 14.180 21.370 1.00 87.94 288 ARG A C 1
ATOM 2308 O O . ARG A 1 288 ? -48.087 14.348 20.164 1.00 87.94 288 ARG A O 1
ATOM 2315 N N . THR A 1 289 ? -48.803 14.736 22.258 1.00 87.81 289 THR A N 1
ATOM 2316 C CA . THR A 1 289 ? -49.910 15.605 21.841 1.00 87.81 289 THR A CA 1
ATOM 2317 C C . THR A 1 289 ? -49.417 16.894 21.183 1.00 87.81 289 THR A C 1
ATOM 2319 O O . THR A 1 289 ? -50.013 17.339 20.209 1.00 87.81 289 THR A O 1
ATOM 2322 N N . GLU A 1 290 ? -48.304 17.463 21.651 1.00 87.00 290 GLU A N 1
ATOM 2323 C CA . GLU A 1 290 ? -47.662 18.632 21.037 1.00 87.00 290 GLU A CA 1
ATOM 2324 C C . GLU A 1 290 ? -47.061 18.298 19.665 1.00 87.00 290 GLU A C 1
ATOM 2326 O O . GLU A 1 290 ? -47.225 19.067 18.722 1.00 87.00 290 GLU A O 1
ATOM 2331 N N . GLU A 1 291 ? -46.413 17.140 19.519 1.00 84.62 291 GLU A N 1
ATOM 2332 C CA . GLU A 1 291 ? -45.840 16.677 18.252 1.00 84.62 291 GLU A CA 1
ATOM 2333 C C . GLU A 1 291 ? -46.931 16.329 17.226 1.00 84.62 291 GLU A C 1
ATOM 2335 O O . GLU A 1 291 ? -46.804 16.651 16.045 1.00 84.62 291 GLU A O 1
ATOM 2340 N N . GLU A 1 292 ? -48.031 15.713 17.663 1.00 83.69 292 GLU A N 1
ATOM 2341 C CA . GLU A 1 292 ? -49.214 15.453 16.837 1.00 83.69 292 GLU A CA 1
ATOM 2342 C C . GLU A 1 292 ? -49.912 16.758 16.430 1.00 83.69 292 GLU A C 1
ATOM 2344 O O . GLU A 1 292 ? -50.284 16.910 15.266 1.00 83.69 292 GLU A O 1
ATOM 2349 N N . ALA A 1 293 ? -50.022 17.734 17.339 1.00 81.12 293 ALA A N 1
ATOM 2350 C CA . ALA A 1 293 ? -50.540 19.065 17.029 1.00 81.12 293 ALA A CA 1
ATOM 2351 C C . ALA A 1 293 ? -49.631 19.824 16.047 1.00 81.12 293 ALA A C 1
ATOM 2353 O O . ALA A 1 293 ? -50.127 20.452 15.111 1.00 81.12 293 ALA A O 1
ATOM 2354 N N . ALA A 1 294 ? -48.309 19.720 16.203 1.00 80.00 294 ALA A N 1
ATOM 2355 C CA . ALA A 1 294 ? -47.338 20.305 15.283 1.00 80.00 294 ALA A CA 1
ATOM 2356 C C . ALA A 1 294 ? -47.414 19.657 13.891 1.00 80.00 294 ALA A C 1
ATOM 2358 O O . ALA A 1 294 ? -47.458 20.363 12.887 1.00 80.00 294 ALA A O 1
ATOM 2359 N N . LYS A 1 295 ? -47.524 18.324 13.816 1.00 79.62 295 LYS A N 1
ATOM 2360 C CA . LYS A 1 295 ? -47.724 17.590 12.554 1.00 79.62 295 LYS A CA 1
ATOM 2361 C C . LYS A 1 295 ? -49.056 17.936 11.885 1.00 79.62 295 LYS A C 1
ATOM 2363 O O . LYS A 1 295 ? -49.108 18.046 10.660 1.00 79.62 295 LYS A O 1
ATOM 2368 N N . ALA A 1 296 ? -50.127 18.133 12.656 1.00 72.06 296 ALA A N 1
ATOM 2369 C CA . ALA A 1 296 ? -51.421 18.576 12.136 1.00 72.06 296 ALA A CA 1
ATOM 2370 C C . ALA A 1 296 ? -51.363 20.013 11.584 1.00 72.06 296 ALA A C 1
ATOM 2372 O O . ALA A 1 296 ? -51.941 20.291 10.535 1.00 72.06 296 ALA A O 1
ATOM 2373 N N . ALA A 1 297 ? -50.624 20.911 12.243 1.00 67.31 297 ALA A N 1
ATOM 2374 C CA . ALA A 1 297 ? -50.408 22.274 11.760 1.00 67.31 297 ALA A CA 1
ATOM 2375 C C . ALA A 1 297 ? -49.561 22.309 10.473 1.00 67.31 297 ALA A C 1
ATOM 2377 O O . ALA A 1 297 ? -49.909 23.019 9.530 1.00 67.31 297 ALA A O 1
ATOM 2378 N N . ASP A 1 298 ? -48.503 21.496 10.403 1.00 63.12 298 ASP A N 1
ATOM 2379 C CA . ASP A 1 298 ? -47.608 21.400 9.243 1.00 63.12 298 ASP A CA 1
ATOM 2380 C C . ASP A 1 298 ? -48.321 20.814 8.010 1.00 63.12 298 ASP A C 1
ATOM 2382 O O . ASP A 1 298 ? -48.296 21.382 6.920 1.00 63.12 298 ASP A O 1
ATOM 2386 N N . SER A 1 299 ? -49.095 19.739 8.195 1.00 61.62 299 SER A N 1
ATOM 2387 C CA . SER A 1 299 ? -49.895 19.143 7.113 1.00 61.62 299 SER A CA 1
ATOM 2388 C C . SER A 1 299 ? -51.053 20.032 6.631 1.00 61.62 299 SER A C 1
ATOM 2390 O O . SER A 1 299 ? -51.505 19.889 5.489 1.00 61.62 299 SER A O 1
ATOM 2392 N N . GLN A 1 300 ? -51.515 20.982 7.449 1.00 57.94 300 GLN A N 1
ATOM 2393 C CA . GLN A 1 300 ? -52.477 21.999 7.030 1.00 57.94 300 GLN A CA 1
ATOM 2394 C C . GLN A 1 300 ? -51.812 23.163 6.275 1.00 57.94 300 GLN A C 1
ATOM 2396 O O . GLN A 1 300 ? -52.399 23.655 5.311 1.00 57.94 300 GLN A O 1
ATOM 2401 N N . ALA A 1 301 ? -50.587 23.555 6.636 1.00 54.41 301 ALA A N 1
ATOM 2402 C CA . ALA A 1 301 ? -49.808 24.564 5.913 1.00 54.41 301 ALA A CA 1
ATOM 2403 C C . ALA A 1 301 ? -49.359 24.067 4.520 1.00 54.41 301 ALA A C 1
ATOM 2405 O O . ALA A 1 301 ? -49.565 24.754 3.519 1.00 54.41 301 ALA A O 1
ATOM 2406 N N . ASP A 1 302 ? -48.876 22.825 4.434 1.00 55.25 302 ASP A N 1
ATOM 2407 C CA . ASP A 1 302 ? -48.433 22.164 3.194 1.00 55.25 302 ASP A CA 1
ATOM 2408 C C . ASP A 1 302 ? -49.598 21.898 2.206 1.00 55.25 302 ASP A C 1
ATOM 2410 O O . ASP A 1 302 ? -49.419 21.807 0.989 1.00 55.25 302 ASP A O 1
ATOM 2414 N N . ARG A 1 303 ? -50.845 21.825 2.704 1.00 55.56 303 ARG A N 1
ATOM 2415 C CA . ARG A 1 303 ? -52.057 21.756 1.863 1.00 55.56 303 ARG A CA 1
ATOM 2416 C C . ARG A 1 303 ? -52.389 23.081 1.178 1.00 55.56 303 ARG A C 1
ATOM 2418 O O . ARG A 1 303 ? -52.845 23.055 0.038 1.00 55.56 303 ARG A O 1
ATOM 2425 N N . VAL A 1 304 ? -52.170 24.209 1.853 1.00 56.03 304 VAL A N 1
ATOM 2426 C CA . VAL A 1 304 ? -52.490 25.551 1.336 1.00 56.03 304 VAL A CA 1
ATOM 2427 C C . VAL A 1 304 ? -51.457 26.007 0.297 1.00 56.03 304 VAL A C 1
ATOM 2429 O O . VAL A 1 304 ? -51.819 26.661 -0.676 1.00 56.03 304 VAL A O 1
ATOM 2432 N N . GLU A 1 305 ? -50.193 25.595 0.428 1.00 54.97 305 GLU A N 1
ATOM 2433 C CA . GLU A 1 305 ? -49.127 25.924 -0.535 1.00 54.97 305 GLU A CA 1
ATOM 2434 C C . GLU A 1 305 ? -49.221 25.115 -1.853 1.00 54.97 305 GLU A C 1
ATOM 2436 O O . GLU A 1 305 ? -48.715 25.539 -2.893 1.00 54.97 305 GLU A O 1
ATOM 2441 N N . ARG A 1 306 ? -49.928 23.972 -1.859 1.00 64.38 306 ARG A N 1
ATOM 2442 C CA . ARG A 1 306 ? -50.050 23.067 -3.022 1.00 64.38 306 ARG A CA 1
ATOM 2443 C C . ARG A 1 306 ? -51.250 23.314 -3.938 1.00 64.38 306 ARG A C 1
ATOM 2445 O O . ARG A 1 306 ? -51.389 22.598 -4.935 1.00 64.38 306 ARG A O 1
ATOM 2452 N N . GLU A 1 307 ? -52.106 24.297 -3.685 1.00 75.69 307 GLU A N 1
ATOM 2453 C CA . GLU A 1 307 ? -53.220 24.588 -4.596 1.00 75.69 307 GLU A CA 1
ATOM 2454 C C . GLU A 1 307 ? -52.734 25.238 -5.900 1.00 75.69 307 GLU A C 1
ATOM 2456 O O . GLU A 1 307 ? -51.800 26.037 -5.916 1.00 75.69 307 GLU A O 1
ATOM 2461 N N . TRP A 1 308 ? -53.334 24.858 -7.033 1.00 80.44 308 TRP A N 1
ATOM 2462 C CA . TRP A 1 308 ? -52.957 25.414 -8.336 1.00 80.44 308 TRP A CA 1
ATOM 2463 C C . TRP A 1 308 ? -53.481 26.839 -8.462 1.00 80.44 308 TRP A C 1
ATOM 2465 O O . TRP A 1 308 ? -54.693 27.048 -8.564 1.00 80.44 308 TRP A O 1
ATOM 2475 N N . THR A 1 309 ? -52.574 27.808 -8.510 1.00 81.62 309 THR A N 1
ATOM 2476 C CA . THR A 1 309 ? -52.968 29.215 -8.611 1.00 81.62 309 THR A CA 1
ATOM 2477 C C . THR A 1 309 ? -53.433 29.562 -10.038 1.00 81.62 309 THR A C 1
ATOM 2479 O O . THR A 1 309 ? -52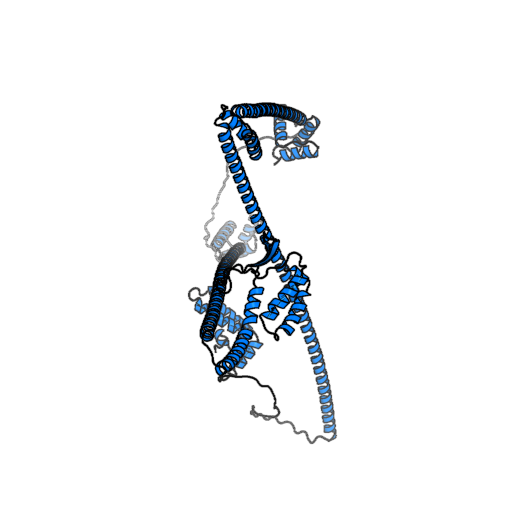.961 28.971 -11.013 1.00 81.62 309 THR A O 1
ATOM 2482 N N . PRO A 1 310 ? -54.348 30.532 -10.226 1.00 81.06 310 PRO A N 1
ATOM 2483 C CA . PRO A 1 310 ? -54.801 30.951 -11.557 1.00 81.06 310 PRO A CA 1
ATOM 2484 C C . PRO A 1 310 ? -53.688 31.304 -12.574 1.00 81.06 310 PRO A C 1
ATOM 2486 O O . PRO A 1 310 ? -53.788 30.855 -13.720 1.00 81.06 310 PRO A O 1
ATOM 2489 N N . PRO A 1 311 ? -52.618 32.053 -12.221 1.00 81.06 311 PRO A N 1
ATOM 2490 C CA . PRO A 1 311 ? -51.523 32.328 -13.159 1.00 81.06 311 PRO A CA 1
ATOM 2491 C C . PRO A 1 311 ? -50.708 31.073 -13.509 1.00 81.06 311 PRO A C 1
ATOM 2493 O O . PRO A 1 311 ? -50.302 30.903 -14.660 1.00 81.06 311 PRO A O 1
ATOM 2496 N N . GLU A 1 312 ? -50.523 30.160 -12.554 1.00 85.38 312 GLU A N 1
ATOM 2497 C CA . GLU A 1 312 ? -49.853 28.876 -12.774 1.00 85.38 312 GLU A CA 1
ATOM 2498 C C . GLU A 1 312 ? -50.635 27.990 -13.757 1.00 85.38 312 GLU A C 1
ATOM 2500 O O . GLU A 1 312 ? -50.059 27.407 -14.678 1.00 85.38 312 GLU A O 1
ATOM 2505 N N . LEU A 1 313 ? -51.965 27.945 -13.628 1.00 85.88 313 LEU A N 1
ATOM 2506 C CA . LEU A 1 313 ? -52.844 27.220 -14.551 1.00 85.88 313 LEU A CA 1
ATOM 2507 C C . LEU A 1 313 ? -52.740 27.735 -15.989 1.00 85.88 313 LEU A C 1
ATOM 2509 O O . LEU A 1 313 ? -52.737 26.939 -16.930 1.00 85.88 313 LEU A O 1
ATOM 2513 N N . ALA A 1 314 ? -52.633 29.053 -16.169 1.00 82.69 314 ALA A N 1
ATOM 2514 C CA . ALA A 1 314 ? -52.480 29.658 -17.488 1.00 82.69 314 ALA A CA 1
ATOM 2515 C C . ALA A 1 314 ? -51.154 29.244 -18.151 1.00 82.69 314 ALA A C 1
ATOM 2517 O O . ALA A 1 314 ? -51.124 28.889 -19.334 1.00 82.69 314 ALA A O 1
ATOM 2518 N N . LEU A 1 315 ? -50.062 29.224 -17.381 1.00 86.81 315 LEU A N 1
ATOM 2519 C CA . LEU A 1 315 ? -48.758 28.756 -17.856 1.00 86.81 315 LEU A CA 1
ATOM 2520 C C . LEU A 1 315 ? -48.762 27.256 -18.158 1.00 86.81 315 LEU A C 1
ATOM 2522 O O . LEU A 1 315 ? -48.209 26.840 -19.176 1.00 86.81 315 LEU A O 1
ATOM 2526 N N . PHE A 1 316 ? -49.436 26.452 -17.337 1.00 88.50 316 PHE A N 1
ATOM 2527 C CA . PHE A 1 316 ? -49.586 25.017 -17.567 1.00 88.50 316 PHE A CA 1
ATOM 2528 C C . PHE A 1 316 ? -50.369 24.710 -18.849 1.00 88.50 316 PHE A C 1
ATOM 2530 O O . PHE A 1 316 ? -49.975 23.840 -19.633 1.00 88.50 316 PHE A O 1
ATOM 2537 N N . ALA A 1 317 ? -51.450 25.452 -19.107 1.00 84.31 317 ALA A N 1
ATOM 2538 C CA . ALA A 1 317 ? -52.213 25.342 -20.346 1.00 84.31 317 ALA A CA 1
ATOM 2539 C C . ALA A 1 317 ? -51.344 25.690 -21.567 1.00 84.31 317 ALA A C 1
ATOM 2541 O O . ALA A 1 317 ? -51.329 24.947 -22.549 1.00 84.31 317 ALA A O 1
ATOM 2542 N N . LYS A 1 318 ? -50.544 26.762 -21.478 1.00 85.69 318 LYS A N 1
ATOM 2543 C CA . LYS A 1 318 ? -49.592 27.156 -22.527 1.00 85.69 318 LYS A CA 1
ATOM 2544 C C . LYS A 1 318 ? -48.525 26.083 -22.773 1.00 85.69 318 LYS A C 1
ATOM 2546 O O . LYS A 1 318 ? -48.293 25.706 -23.919 1.00 85.69 318 LYS A O 1
ATOM 2551 N N . ALA A 1 319 ? -47.914 25.553 -21.716 1.00 86.06 319 ALA A N 1
ATOM 2552 C CA . ALA A 1 319 ? -46.925 24.478 -21.806 1.00 86.06 319 ALA A CA 1
ATOM 2553 C C . ALA A 1 319 ? -47.516 23.209 -22.441 1.00 86.06 319 ALA A C 1
ATOM 2555 O O . ALA A 1 319 ? -46.880 22.561 -23.268 1.00 86.06 319 ALA A O 1
ATOM 2556 N N . SER A 1 320 ? -48.766 22.888 -22.107 1.00 85.38 320 SER A N 1
ATOM 2557 C CA . SER A 1 320 ? -49.477 21.727 -22.649 1.00 85.38 320 SER A CA 1
ATOM 2558 C C . SER A 1 320 ? -49.744 21.819 -24.153 1.00 85.38 320 SER A C 1
ATOM 2560 O O . SER A 1 320 ? -49.854 20.774 -24.799 1.00 85.38 320 SER A O 1
ATOM 2562 N N . LEU A 1 321 ? -49.846 23.039 -24.696 1.00 82.44 321 LEU A N 1
ATOM 2563 C CA . LEU A 1 321 ? -49.952 23.305 -26.134 1.00 82.44 321 LEU A CA 1
ATOM 2564 C C . LEU A 1 321 ? -48.588 23.241 -26.832 1.00 82.44 321 LEU A C 1
ATOM 2566 O O . LEU A 1 321 ? -48.499 22.708 -27.934 1.00 82.44 321 LEU A O 1
ATOM 2570 N N . LEU A 1 322 ? -47.533 23.751 -26.186 1.00 85.12 322 LEU A N 1
ATOM 2571 C CA . LEU A 1 322 ? -46.163 23.695 -26.712 1.00 85.12 322 LEU A CA 1
ATOM 2572 C C . LEU A 1 322 ? -45.641 22.257 -26.817 1.00 85.12 322 LEU A C 1
ATOM 2574 O O . LEU A 1 322 ? -44.929 21.926 -27.762 1.00 85.12 322 LEU A O 1
ATOM 2578 N N . TYR A 1 323 ? -46.030 21.398 -25.874 1.00 87.25 323 TYR A N 1
ATOM 2579 C CA . TYR A 1 323 ? -45.638 19.993 -25.835 1.00 87.25 323 TYR A CA 1
ATOM 2580 C C . TYR A 1 323 ? -46.880 19.097 -25.984 1.00 87.25 323 TYR A C 1
ATOM 2582 O O . TYR A 1 323 ? -47.473 18.700 -24.974 1.00 87.25 323 TYR A O 1
ATOM 2590 N N . PRO A 1 324 ? -47.323 18.783 -27.218 1.00 81.06 324 PRO A N 1
ATOM 2591 C CA . PRO A 1 324 ? -48.493 17.940 -27.459 1.00 81.06 324 PRO A CA 1
ATOM 2592 C C . PRO A 1 324 ? -48.241 16.458 -27.119 1.00 81.06 324 PRO A C 1
ATOM 2594 O O . PRO A 1 324 ? -47.118 16.015 -26.876 1.00 81.06 324 PRO A O 1
ATOM 2597 N N . GLY A 1 325 ? -49.317 15.664 -27.062 1.00 75.69 325 GLY A N 1
ATOM 2598 C CA . GLY A 1 325 ? -49.231 14.227 -26.779 1.00 75.69 325 GLY A CA 1
ATOM 2599 C C . GLY A 1 325 ? -48.475 13.470 -27.877 1.00 75.69 325 GLY A C 1
ATOM 2600 O O . GLY A 1 325 ? -48.824 13.598 -29.044 1.00 75.69 325 GLY A O 1
ATOM 2601 N N . GLY A 1 326 ? -47.460 12.689 -27.494 1.00 72.06 326 GLY A N 1
ATOM 2602 C CA . GLY A 1 326 ? -46.592 11.936 -28.413 1.00 72.06 326 GLY A CA 1
ATOM 2603 C C . GLY A 1 326 ? -45.111 12.320 -28.326 1.00 72.06 326 GLY A C 1
ATOM 2604 O O . GLY A 1 326 ? -44.262 11.561 -28.782 1.00 72.06 326 GLY A O 1
ATOM 2605 N N . VAL A 1 327 ? -44.789 13.452 -27.691 1.00 78.62 327 VAL A N 1
ATOM 2606 C CA . VAL A 1 327 ? -43.401 13.843 -27.402 1.00 78.62 327 VAL A CA 1
ATOM 2607 C C . VAL A 1 327 ? -42.854 12.990 -26.241 1.00 78.62 327 VAL A C 1
ATOM 2609 O O . VAL A 1 327 ? -43.518 12.907 -25.198 1.00 78.62 327 VAL A O 1
ATOM 2612 N N . PRO A 1 328 ? -41.676 12.348 -26.379 1.00 71.94 328 PRO A N 1
ATOM 2613 C CA . PRO A 1 328 ? -41.033 11.650 -25.267 1.00 71.94 328 PRO A CA 1
ATOM 2614 C C . PRO A 1 328 ? -40.727 12.641 -24.139 1.00 71.94 328 PRO A C 1
ATOM 2616 O O . PRO A 1 328 ? -40.364 13.784 -24.396 1.00 71.94 328 PRO A O 1
ATOM 2619 N N . ASN A 1 329 ? -40.908 12.223 -22.885 1.00 85.50 329 ASN A N 1
ATOM 2620 C CA . ASN A 1 329 ? -40.683 13.065 -21.701 1.00 85.50 329 ASN A CA 1
ATOM 2621 C C . ASN A 1 329 ? -41.519 14.360 -21.656 1.00 85.50 329 ASN A C 1
ATOM 2623 O O . ASN A 1 329 ? -41.145 15.334 -21.008 1.00 85.50 329 ASN A O 1
ATOM 2627 N N . ARG A 1 330 ? -42.704 14.367 -22.281 1.00 87.69 330 ARG A N 1
ATOM 2628 C CA . ARG A 1 330 ? -43.638 15.508 -22.282 1.00 87.69 330 ARG A CA 1
ATOM 2629 C C . ARG A 1 330 ? -43.811 16.172 -20.910 1.00 87.69 330 ARG A C 1
ATOM 2631 O O . ARG A 1 330 ? -43.794 17.396 -20.808 1.00 87.69 330 ARG A O 1
ATOM 2638 N N . TRP A 1 331 ? -44.014 15.374 -19.865 1.00 90.94 331 TRP A N 1
ATOM 2639 C CA . TRP A 1 331 ? -44.286 15.885 -18.521 1.00 90.94 331 TRP A CA 1
ATOM 2640 C C . TRP A 1 331 ? -43.052 16.509 -17.868 1.00 90.94 331 TRP A C 1
ATOM 2642 O O . TRP A 1 331 ? -43.208 17.483 -17.140 1.00 90.94 331 TRP A O 1
ATOM 2652 N N . GLN A 1 332 ? -41.847 16.046 -18.218 1.00 88.88 332 GLN A N 1
ATOM 2653 C CA . GLN A 1 332 ? -40.590 16.704 -17.845 1.00 88.88 332 GLN A CA 1
ATOM 2654 C C . GLN A 1 332 ? -40.485 18.075 -18.491 1.00 88.88 332 GLN A C 1
ATOM 2656 O O . GLN A 1 332 ? -40.255 19.052 -17.793 1.00 88.88 332 GLN A O 1
ATOM 2661 N N . CYS A 1 333 ? -40.753 18.176 -19.793 1.00 88.19 333 CYS A N 1
ATOM 2662 C CA . CYS A 1 333 ? -40.697 19.458 -20.491 1.00 88.19 333 CYS A CA 1
ATOM 2663 C C . CYS A 1 333 ? -41.724 20.465 -19.947 1.00 88.19 333 CYS A C 1
ATOM 2665 O O . CYS A 1 333 ? -41.422 21.649 -19.816 1.00 88.19 333 CYS A O 1
ATOM 2667 N N . ILE A 1 334 ? -42.934 20.005 -19.604 1.00 87.25 334 ILE A N 1
ATOM 2668 C CA . ILE A 1 334 ? -43.969 20.856 -18.996 1.00 87.25 334 ILE A CA 1
ATOM 2669 C C . ILE A 1 334 ? -43.570 21.278 -17.575 1.00 87.25 334 ILE A C 1
ATOM 2671 O O . ILE A 1 334 ? -43.693 22.457 -17.242 1.00 87.25 334 ILE A O 1
ATOM 2675 N N . ARG A 1 335 ? -43.056 20.346 -16.761 1.00 90.12 335 ARG A N 1
ATOM 2676 C CA . ARG A 1 335 ? -42.501 20.625 -15.429 1.00 90.12 335 ARG A CA 1
ATOM 2677 C C . ARG A 1 335 ? -41.403 21.680 -15.506 1.00 90.12 335 ARG A C 1
ATOM 2679 O O . ARG A 1 335 ? -41.461 22.674 -14.791 1.00 90.12 335 ARG A O 1
ATOM 2686 N N . ASP A 1 336 ? -40.425 21.475 -16.381 1.00 89.75 336 ASP A N 1
ATOM 2687 C CA . ASP A 1 336 ? -39.303 22.392 -16.549 1.00 89.75 336 ASP A CA 1
ATOM 2688 C C . ASP A 1 336 ? -39.789 23.758 -17.021 1.00 89.75 336 ASP A C 1
ATOM 2690 O O . ASP A 1 336 ? -39.332 24.774 -16.507 1.00 89.75 336 ASP A O 1
ATOM 2694 N N . PHE A 1 337 ? -40.769 23.816 -17.924 1.00 89.75 337 PHE A N 1
ATOM 2695 C CA . PHE A 1 337 ? -41.362 25.083 -18.340 1.00 89.75 337 PHE A CA 1
ATOM 2696 C C . PHE A 1 337 ? -42.006 25.841 -17.170 1.00 89.75 337 PHE A C 1
ATOM 2698 O O . PHE A 1 337 ? -41.788 27.045 -17.034 1.00 89.75 337 PHE A O 1
ATOM 2705 N N . LEU A 1 338 ? -42.771 25.164 -16.309 1.00 87.88 338 LEU A N 1
ATOM 2706 C CA . LEU A 1 338 ? -43.346 25.786 -15.111 1.00 87.88 338 LEU A CA 1
ATOM 2707 C C . LEU A 1 338 ? -42.260 26.251 -14.135 1.00 87.88 338 LEU A C 1
ATOM 2709 O O . LEU A 1 338 ? -42.320 27.382 -13.650 1.00 87.88 338 LEU A O 1
ATOM 2713 N N . LEU A 1 339 ? -41.230 25.426 -13.937 1.00 88.81 339 LEU A N 1
ATOM 2714 C CA . LEU A 1 339 ? -40.101 25.720 -13.060 1.00 88.81 339 LEU A CA 1
ATOM 2715 C C . LEU A 1 339 ? -39.335 26.967 -13.512 1.00 88.81 339 LEU A C 1
ATOM 2717 O O . LEU A 1 339 ? -39.029 27.831 -12.693 1.00 88.81 339 LEU A O 1
ATOM 2721 N N . HIS A 1 340 ? -39.083 27.104 -14.815 1.00 88.31 340 HIS A N 1
ATOM 2722 C CA . HIS A 1 340 ? -38.428 28.287 -15.381 1.00 88.31 340 HIS A CA 1
ATOM 2723 C C . HIS A 1 340 ? -39.268 29.561 -15.216 1.00 88.31 340 HIS A C 1
ATOM 2725 O O . HIS A 1 340 ? -38.715 30.656 -15.188 1.00 88.31 340 HIS A O 1
ATOM 2731 N N . ASN A 1 341 ? -40.590 29.429 -15.076 1.00 85.38 341 ASN A N 1
ATOM 2732 C CA . ASN A 1 341 ? -41.497 30.542 -14.788 1.00 85.38 341 ASN A CA 1
ATOM 2733 C C . ASN A 1 341 ? -41.776 30.710 -13.280 1.00 85.38 341 ASN A C 1
ATOM 2735 O O . ASN A 1 341 ? -42.690 31.441 -12.907 1.00 85.38 341 ASN A O 1
ATOM 2739 N N . GLY A 1 342 ? -40.988 30.059 -12.416 1.00 82.94 342 GLY A N 1
ATOM 2740 C CA . GLY A 1 342 ? -41.018 30.242 -10.963 1.00 82.94 342 GLY A CA 1
ATOM 2741 C C . GLY A 1 342 ? -41.982 29.330 -10.200 1.00 82.94 342 GLY A C 1
ATOM 2742 O O . GLY A 1 342 ? -42.063 29.446 -8.980 1.00 82.94 342 GLY A O 1
ATOM 2743 N N . PHE A 1 343 ? -42.674 28.405 -10.871 1.00 84.62 343 PHE A N 1
ATOM 2744 C CA . PHE A 1 343 ? -43.616 27.481 -10.234 1.00 84.62 343 PHE A CA 1
ATOM 2745 C C . PHE A 1 343 ? -43.010 26.084 -10.113 1.00 84.62 343 PHE A C 1
ATOM 2747 O O . PHE A 1 343 ? -42.720 25.420 -11.109 1.00 84.62 343 PHE A O 1
ATOM 2754 N N . LYS A 1 344 ? -42.805 25.623 -8.878 1.00 84.44 344 LYS A N 1
ATOM 2755 C CA . LYS A 1 344 ? -42.242 24.298 -8.598 1.00 84.44 344 LYS A CA 1
ATOM 2756 C C . LYS A 1 344 ? -43.372 23.275 -8.510 1.00 84.44 344 LYS A C 1
ATOM 2758 O O . LYS A 1 344 ? -44.087 23.237 -7.517 1.00 84.44 344 LYS A O 1
ATOM 2763 N N . ARG A 1 345 ? -43.510 22.445 -9.542 1.00 83.94 345 ARG A N 1
ATOM 2764 C CA . ARG A 1 345 ? -44.424 21.293 -9.572 1.00 83.94 345 ARG A CA 1
ATOM 2765 C C . ARG A 1 345 ? -43.681 20.036 -9.954 1.00 83.94 345 ARG A C 1
ATOM 2767 O O . ARG A 1 345 ? -42.644 20.114 -10.606 1.00 83.94 345 ARG A O 1
ATOM 2774 N N . ASP A 1 346 ? -44.218 18.890 -9.569 1.00 83.62 346 ASP A N 1
ATOM 2775 C CA . ASP A 1 346 ? -43.681 17.596 -9.984 1.00 83.62 346 ASP A CA 1
ATOM 2776 C C . ASP A 1 346 ? -44.352 17.085 -11.276 1.00 83.62 346 ASP A C 1
ATOM 2778 O O . ASP A 1 346 ? -45.462 17.491 -11.644 1.00 83.62 346 ASP A O 1
ATOM 2782 N N . GLU A 1 347 ? -43.695 16.162 -11.985 1.00 84.44 347 GLU A N 1
ATOM 2783 C CA . GLU A 1 347 ? -44.221 15.559 -13.221 1.00 84.44 347 GLU A CA 1
ATOM 2784 C C . GLU A 1 347 ? -45.572 14.879 -12.975 1.00 84.44 347 GLU A C 1
ATOM 2786 O O . GLU A 1 347 ? -46.503 14.996 -13.775 1.00 84.44 347 GLU A O 1
ATOM 2791 N N . LYS A 1 348 ? -45.698 14.196 -11.831 1.00 81.00 348 LYS A N 1
ATOM 2792 C CA . LYS A 1 348 ? -46.917 13.485 -11.428 1.00 81.00 348 LYS A CA 1
ATOM 2793 C C . LYS A 1 348 ? -48.071 14.451 -11.158 1.00 81.00 348 LYS A C 1
ATOM 2795 O O . LYS A 1 348 ? -49.202 14.169 -11.547 1.00 81.00 348 LYS A O 1
ATOM 2800 N N . GLU A 1 349 ? -47.794 15.609 -10.564 1.00 82.38 349 GLU A N 1
ATOM 2801 C CA . GLU A 1 349 ? -48.801 16.645 -10.303 1.00 82.38 349 GLU A CA 1
ATOM 2802 C C . GLU A 1 349 ? -49.323 17.258 -11.605 1.00 82.38 349 GLU A C 1
ATOM 2804 O O . GLU A 1 349 ? -50.530 17.442 -11.771 1.00 82.38 349 GLU A O 1
ATOM 2809 N N . CYS A 1 350 ? -48.427 17.500 -12.565 1.00 81.62 350 CYS A N 1
ATOM 2810 C CA . CYS A 1 350 ? -48.770 17.958 -13.910 1.00 81.62 350 CYS A CA 1
ATOM 2811 C C . CYS A 1 350 ? -49.690 16.957 -14.633 1.00 81.62 350 CYS A C 1
ATOM 2813 O O . CYS A 1 350 ? -50.681 17.349 -15.254 1.00 81.62 350 CYS A O 1
ATOM 2815 N N . VAL A 1 351 ? -49.408 15.655 -14.514 1.00 83.62 351 VAL A N 1
ATOM 2816 C CA . VAL A 1 351 ? -50.249 14.585 -15.078 1.00 83.62 351 VAL A CA 1
ATOM 2817 C C . VAL A 1 351 ? -51.640 14.589 -14.446 1.00 83.62 351 VAL A C 1
ATOM 2819 O O . VAL A 1 351 ? -52.640 14.621 -15.169 1.00 83.62 351 VAL A O 1
ATOM 2822 N N . VAL A 1 352 ? -51.713 14.588 -13.112 1.00 83.75 352 VAL A N 1
ATOM 2823 C CA . VAL A 1 352 ? -52.981 14.582 -12.366 1.00 83.75 352 VAL A CA 1
ATOM 2824 C C . VAL A 1 352 ? -53.811 15.817 -12.712 1.00 83.75 352 VAL A C 1
ATOM 2826 O O . VAL A 1 352 ? -55.014 15.707 -12.961 1.00 83.75 352 VAL A O 1
ATOM 2829 N N . LYS A 1 353 ? -53.181 16.992 -12.827 1.00 83.69 353 LYS A N 1
ATOM 2830 C CA . LYS A 1 353 ? -53.884 18.221 -13.196 1.00 83.69 353 LYS A CA 1
ATOM 2831 C C . LYS A 1 353 ? -54.407 18.195 -14.630 1.00 83.69 353 LYS A C 1
ATOM 2833 O O . LYS A 1 353 ? -55.558 18.565 -14.855 1.00 83.69 353 LYS A O 1
ATOM 2838 N N . ALA A 1 354 ? -53.624 17.707 -15.593 1.00 80.19 354 ALA A N 1
ATOM 2839 C CA . ALA A 1 354 ? -54.092 17.532 -16.971 1.00 80.19 354 ALA A CA 1
ATOM 2840 C C . ALA A 1 354 ? -55.256 16.535 -17.081 1.00 80.19 354 ALA A C 1
ATOM 2842 O O . ALA A 1 354 ? -56.163 16.739 -17.888 1.00 80.19 354 ALA A O 1
ATOM 2843 N N . GLN A 1 355 ? -55.243 15.463 -16.285 1.00 78.94 355 GLN A N 1
ATOM 2844 C CA . GLN A 1 355 ? -56.343 14.497 -16.220 1.00 78.94 355 GLN A CA 1
ATOM 2845 C C . GLN A 1 355 ? -57.602 15.118 -15.600 1.00 78.94 355 GLN A C 1
ATOM 2847 O O . GLN A 1 355 ? -58.687 14.971 -16.158 1.00 78.94 355 GLN A O 1
ATOM 2852 N N . SER A 1 356 ? -57.448 15.879 -14.513 1.00 77.31 356 SER A N 1
ATOM 2853 C CA . SER A 1 356 ? -58.534 16.633 -13.877 1.00 77.31 356 SER A CA 1
ATOM 2854 C C . SER A 1 356 ? -59.165 17.660 -14.831 1.00 77.31 356 SER A C 1
ATOM 2856 O O . SER A 1 356 ? -60.387 17.738 -14.916 1.00 77.31 356 SER A O 1
ATOM 2858 N N . LEU A 1 357 ? -58.358 18.381 -15.622 1.00 69.81 357 LEU A N 1
ATOM 2859 C CA . LEU A 1 357 ? -58.845 19.357 -16.608 1.00 69.81 357 LEU A CA 1
ATOM 2860 C C . LEU A 1 357 ? -59.529 18.699 -17.819 1.00 69.81 357 LEU A C 1
ATOM 2862 O O . LEU A 1 357 ? -60.523 19.227 -18.313 1.00 69.81 357 LEU A O 1
ATOM 2866 N N . LYS A 1 358 ? -59.062 17.523 -18.269 1.00 62.22 358 LYS A N 1
ATOM 2867 C CA . LYS A 1 358 ? -59.736 16.727 -19.317 1.00 62.22 358 LYS A CA 1
ATOM 2868 C C . LYS A 1 358 ? -61.129 16.242 -18.904 1.00 62.22 358 LYS A C 1
ATOM 2870 O O . LYS A 1 358 ? -61.965 16.027 -19.774 1.00 62.22 358 LYS A O 1
ATOM 2875 N N . GLY A 1 359 ? -61.377 16.074 -17.605 1.00 48.75 359 GLY A N 1
ATOM 2876 C CA . GLY A 1 359 ? -62.695 15.719 -17.074 1.00 48.75 359 GLY A CA 1
ATOM 2877 C C . GLY A 1 359 ? -63.697 16.880 -17.043 1.00 48.75 359 GLY A C 1
ATOM 2878 O O . GLY A 1 359 ? -64.883 16.636 -16.852 1.00 48.75 359 GLY A O 1
ATOM 2879 N N . MET A 1 360 ? -63.246 18.125 -17.243 1.00 43.44 360 MET A N 1
ATOM 2880 C CA . MET A 1 360 ? -64.046 19.341 -17.032 1.00 43.44 360 MET A CA 1
ATOM 2881 C C . MET A 1 360 ? -64.447 20.090 -18.319 1.00 43.44 360 MET A C 1
ATOM 2883 O O . MET A 1 360 ? -65.268 21.000 -18.238 1.00 43.44 360 MET A O 1
ATOM 2887 N N . THR A 1 361 ? -63.954 19.714 -19.508 1.00 35.00 361 THR A N 1
ATOM 2888 C CA . THR A 1 361 ? -64.348 20.334 -20.791 1.00 35.00 361 THR A CA 1
ATOM 2889 C C . THR A 1 361 ? -64.559 19.296 -21.902 1.00 35.00 361 THR A C 1
ATOM 2891 O O . THR A 1 361 ? -63.629 18.803 -22.538 1.00 35.00 361 THR A O 1
ATOM 2894 N N . GLY A 1 362 ? -65.822 18.965 -22.174 1.00 39.78 362 GLY A N 1
ATOM 2895 C CA . GLY A 1 362 ? -66.211 18.233 -23.378 1.00 39.78 362 GLY A CA 1
ATOM 2896 C C . GLY A 1 362 ? -66.232 19.170 -24.585 1.00 39.78 362 GLY A C 1
ATOM 2897 O O . GLY A 1 362 ? -67.236 19.831 -24.823 1.00 39.78 362 GLY A O 1
ATOM 2898 N N . GLY A 1 363 ? -65.135 19.250 -25.341 1.00 33.28 363 GLY A N 1
ATOM 2899 C CA . GLY A 1 363 ? -65.101 19.987 -26.611 1.00 33.28 363 GLY A CA 1
ATOM 2900 C C . GLY A 1 363 ? -63.704 20.449 -27.025 1.00 33.28 363 GLY A C 1
ATOM 2901 O O . GLY A 1 363 ? -63.023 21.148 -26.283 1.00 33.28 363 GLY A O 1
ATOM 2902 N N . ASN A 1 364 ? -63.280 20.046 -28.224 1.00 35.44 364 ASN A N 1
ATOM 2903 C CA . ASN A 1 364 ? -61.996 20.382 -28.844 1.00 35.44 364 ASN A CA 1
ATOM 2904 C C . ASN A 1 364 ? -61.931 21.882 -29.238 1.00 35.44 364 ASN A C 1
ATOM 2906 O O . ASN A 1 364 ? -62.783 22.308 -30.017 1.00 35.44 364 ASN A O 1
ATOM 2910 N N . PRO A 1 365 ? -60.947 22.682 -28.773 1.00 43.16 365 PRO A N 1
ATOM 2911 C CA . PRO A 1 365 ? -60.906 24.129 -29.014 1.00 43.16 365 PRO A CA 1
ATOM 2912 C C . PRO A 1 365 ? -60.150 24.581 -30.282 1.00 43.16 365 PRO A C 1
ATOM 2914 O O . PRO A 1 365 ? -59.911 25.775 -30.435 1.00 43.16 365 PRO A O 1
ATOM 2917 N N . TYR A 1 366 ? -59.788 23.697 -31.218 1.00 40.47 366 TYR A N 1
ATOM 2918 C CA . TYR A 1 366 ? -59.153 24.105 -32.484 1.00 40.47 366 TYR A CA 1
ATOM 2919 C C . TYR A 1 366 ? -59.982 23.701 -33.705 1.00 40.47 366 TYR A C 1
ATOM 2921 O O . TYR A 1 366 ? -59.735 22.683 -34.348 1.00 40.47 366 TYR A O 1
ATOM 2929 N N . SER A 1 367 ? -60.962 24.537 -34.047 1.00 38.50 367 SER A N 1
ATOM 2930 C CA . SER A 1 367 ? -61.633 24.500 -35.350 1.00 38.50 367 SER A CA 1
ATOM 2931 C C . SER A 1 367 ? -62.088 25.896 -35.784 1.00 38.50 367 SER A C 1
ATOM 2933 O O . SER A 1 367 ? -63.273 26.200 -35.695 1.00 38.50 367 SER A O 1
ATOM 2935 N N . VAL A 1 368 ? -61.167 26.739 -36.269 1.00 37.19 368 VAL A N 1
ATOM 2936 C CA . VAL A 1 368 ? -61.475 27.952 -37.056 1.00 37.19 368 VAL A CA 1
ATOM 2937 C C . VAL A 1 368 ? -60.323 28.215 -38.053 1.00 37.19 368 VAL A C 1
ATOM 2939 O O . VAL A 1 368 ? -59.189 28.395 -37.624 1.00 37.19 368 VAL A O 1
ATOM 2942 N N . LEU A 1 369 ? -60.661 28.253 -39.358 1.00 33.03 369 LEU A N 1
ATOM 2943 C CA . LEU A 1 369 ? -59.848 28.531 -40.575 1.00 33.03 369 LEU A CA 1
ATOM 2944 C C . LEU A 1 369 ? -58.861 27.416 -41.008 1.00 33.03 369 LEU A C 1
ATOM 2946 O O . LEU A 1 369 ? -57.882 27.165 -40.328 1.00 33.03 369 LEU A O 1
ATOM 2950 N N . GLY A 1 370 ? -58.963 26.717 -42.144 1.00 29.53 370 GLY A N 1
ATOM 2951 C CA . GLY A 1 370 ? -59.892 26.712 -43.274 1.00 29.53 370 GLY A CA 1
ATOM 2952 C C . GLY A 1 370 ? -59.239 25.981 -44.469 1.00 29.53 370 GLY A C 1
ATOM 2953 O O . GLY A 1 370 ? -58.106 26.293 -44.815 1.00 29.53 370 GLY A O 1
ATOM 2954 N N . SER A 1 371 ? -59.983 25.063 -45.110 1.00 31.08 371 SER A N 1
ATOM 2955 C CA . SER A 1 371 ? -59.785 24.448 -46.453 1.00 31.08 371 SER A CA 1
ATOM 2956 C C . SER A 1 371 ? -58.536 23.556 -46.693 1.00 31.08 371 SER A C 1
ATOM 2958 O O . SER A 1 371 ? -57.437 23.903 -46.304 1.00 31.08 371 SER A O 1
ATOM 2960 N N . ASN A 1 372 ? -58.576 22.387 -47.346 1.00 30.78 372 ASN A N 1
ATOM 2961 C CA . ASN A 1 372 ? -59.581 21.784 -48.220 1.00 30.78 372 ASN A CA 1
ATOM 2962 C C . ASN A 1 372 ? -59.585 20.249 -48.125 1.00 30.78 372 ASN A C 1
ATOM 2964 O O . ASN A 1 372 ? -58.606 19.600 -47.764 1.00 30.78 372 ASN A O 1
ATOM 2968 N N . GLN A 1 373 ? -60.753 19.707 -48.444 1.00 34.50 373 GLN A N 1
ATOM 2969 C CA . GLN A 1 373 ? -61.203 18.345 -48.215 1.00 34.50 373 GLN A CA 1
ATOM 2970 C C . GLN A 1 373 ? -60.574 17.302 -49.161 1.00 34.50 373 GLN A C 1
ATOM 2972 O O . GLN A 1 373 ? -60.456 17.497 -50.366 1.00 34.50 373 GLN A O 1
ATOM 2977 N N . LYS A 1 374 ? -60.262 16.148 -48.556 1.00 35.75 374 LYS A N 1
ATOM 2978 C CA . LYS A 1 374 ? -60.422 14.760 -49.055 1.00 35.75 374 LYS A CA 1
ATOM 2979 C C . LYS A 1 374 ? -61.710 14.599 -49.911 1.00 35.75 374 LYS A C 1
ATOM 2981 O O . LYS A 1 374 ? -62.634 15.367 -49.660 1.00 35.75 374 LYS A O 1
ATOM 2986 N N . PRO A 1 375 ? -61.900 13.556 -50.761 1.00 39.62 375 PRO A N 1
ATOM 2987 C CA . PRO A 1 375 ? -61.989 12.200 -50.194 1.00 39.62 375 PRO A CA 1
ATOM 2988 C C . PRO A 1 375 ? -61.729 10.966 -51.101 1.00 39.62 375 PRO A C 1
ATOM 2990 O O . PRO A 1 375 ? -61.858 11.034 -52.311 1.00 39.62 375 PRO A O 1
ATOM 2993 N N . ILE A 1 376 ? -61.451 9.834 -50.414 1.00 27.75 376 ILE A N 1
ATOM 2994 C CA . ILE A 1 376 ? -62.032 8.470 -50.592 1.00 27.75 376 ILE A CA 1
ATOM 2995 C C . ILE A 1 376 ? -61.792 7.762 -51.947 1.00 27.75 376 ILE A C 1
ATOM 2997 O O . ILE A 1 376 ? -61.992 8.337 -53.000 1.00 27.75 376 ILE A O 1
ATOM 3001 N N . SER A 1 377 ? -61.503 6.465 -52.068 1.00 32.00 377 SER A N 1
ATOM 3002 C CA . SER A 1 377 ? -61.028 5.356 -51.227 1.00 32.00 377 SER A CA 1
ATOM 3003 C C . SER A 1 377 ? -60.930 4.141 -52.173 1.00 32.00 377 SER A C 1
ATOM 3005 O O . SER A 1 377 ? -61.784 3.995 -53.037 1.00 32.00 377 SER A O 1
ATOM 3007 N N . GLU A 1 378 ? -59.944 3.268 -51.967 1.00 31.83 378 GLU A N 1
ATOM 3008 C CA . GLU A 1 378 ? -60.061 1.795 -52.031 1.00 31.83 378 GLU A CA 1
ATOM 3009 C C . GLU A 1 378 ? -60.855 1.070 -53.163 1.00 31.83 378 GLU A C 1
ATOM 3011 O O . GLU A 1 378 ? -62.078 1.079 -53.172 1.00 31.83 378 GLU A O 1
ATOM 3016 N N . GLN A 1 379 ? -60.137 0.283 -53.995 1.00 28.75 379 GLN A N 1
ATOM 3017 C CA . GLN A 1 379 ? -60.273 -1.187 -54.237 1.00 28.75 379 GLN A CA 1
ATOM 3018 C C . GLN A 1 379 ? -60.056 -1.692 -55.694 1.00 28.75 379 GLN A C 1
ATOM 3020 O O . GLN A 1 379 ? -60.658 -1.215 -56.643 1.00 28.75 379 GLN A O 1
ATOM 3025 N N . LYS A 1 380 ? -59.238 -2.764 -55.783 1.00 24.50 380 LYS A N 1
ATOM 3026 C CA . LYS A 1 380 ? -59.270 -3.991 -56.633 1.00 24.50 380 LYS A CA 1
ATOM 3027 C C . LYS A 1 380 ? -59.379 -3.970 -58.186 1.00 24.50 380 LYS A C 1
ATOM 3029 O O . LYS A 1 380 ? -60.434 -3.742 -58.748 1.00 24.50 380 LYS A O 1
ATOM 3034 N N . ALA A 1 381 ? -58.314 -4.532 -58.787 1.00 25.78 381 ALA A N 1
ATOM 3035 C CA . ALA A 1 381 ? -58.234 -5.762 -59.619 1.00 25.78 381 ALA A CA 1
ATOM 3036 C C . ALA A 1 381 ? -58.795 -5.878 -61.067 1.00 25.78 381 ALA A C 1
ATOM 3038 O O . ALA A 1 381 ? -59.909 -5.482 -61.375 1.00 25.78 381 ALA A O 1
ATOM 3039 N N . SER A 1 382 ? -58.040 -6.680 -61.852 1.00 23.27 382 SER A N 1
ATOM 3040 C CA . SER A 1 382 ? -58.366 -7.464 -63.076 1.00 23.27 382 SER A CA 1
ATOM 3041 C C . SER A 1 382 ? -58.337 -6.727 -64.436 1.00 23.27 382 SER A C 1
ATOM 3043 O O . SER A 1 382 ? -58.893 -5.650 -64.570 1.00 23.27 382 SER A O 1
ATOM 3045 N N . SER A 1 383 ? -57.453 -7.133 -65.371 1.00 26.08 383 SER A N 1
ATOM 3046 C CA . SER A 1 383 ? -57.645 -8.094 -66.501 1.00 26.08 383 SER A CA 1
ATOM 3047 C C . SER A 1 383 ? -58.525 -7.494 -67.619 1.00 26.08 383 SER A C 1
ATOM 3049 O O . SER A 1 383 ? -59.569 -6.958 -67.296 1.00 26.08 383 SER A O 1
ATOM 3051 N N . GLU A 1 384 ? -58.221 -7.452 -68.921 1.00 26.95 384 GLU A N 1
ATOM 3052 C CA . GLU A 1 384 ? -57.907 -8.487 -69.930 1.00 26.95 384 GLU A CA 1
ATOM 3053 C C . GLU A 1 384 ? -57.798 -7.736 -71.302 1.00 26.95 384 GLU A C 1
ATOM 3055 O O . GLU A 1 384 ? -58.455 -6.716 -71.471 1.00 26.95 384 GLU A O 1
ATOM 3060 N N . LYS A 1 385 ? -56.894 -8.063 -72.249 1.00 25.16 385 LYS A N 1
ATOM 3061 C CA . LYS A 1 385 ? -57.057 -8.853 -73.515 1.00 25.16 385 LYS A CA 1
ATOM 3062 C C . LYS A 1 385 ? -56.860 -8.032 -74.821 1.00 25.16 385 LYS A C 1
ATOM 3064 O O . LYS A 1 385 ? -57.602 -7.095 -75.053 1.00 25.16 385 LYS A O 1
ATOM 3069 N N . ARG A 1 386 ? -55.902 -8.508 -75.656 1.00 29.94 386 ARG A N 1
ATOM 3070 C CA . ARG A 1 386 ? -55.901 -8.855 -77.125 1.00 29.94 386 ARG A CA 1
ATOM 3071 C C . ARG A 1 386 ? -56.526 -7.894 -78.176 1.00 29.94 386 ARG A C 1
ATOM 3073 O O . ARG A 1 386 ? -57.457 -7.190 -77.822 1.00 29.94 386 ARG A O 1
ATOM 3080 N N . PRO A 1 387 ? -56.091 -7.876 -79.474 1.00 38.53 387 PRO A N 1
ATOM 3081 C CA . PRO A 1 387 ? -55.911 -9.014 -80.429 1.00 38.53 387 PRO A CA 1
ATOM 3082 C C . PRO A 1 387 ? -54.585 -8.949 -81.248 1.00 38.53 387 PRO A C 1
ATOM 3084 O O . PRO A 1 387 ? -53.850 -7.984 -81.116 1.00 38.53 387 PRO A O 1
ATOM 3087 N N . ALA A 1 388 ? -54.045 -9.934 -81.988 1.00 28.08 388 ALA A N 1
ATOM 3088 C CA . ALA A 1 388 ? -54.472 -11.066 -82.840 1.00 28.08 388 ALA A CA 1
ATOM 3089 C C . ALA A 1 388 ? -54.804 -10.722 -84.318 1.00 28.08 388 ALA A C 1
ATOM 3091 O O . ALA A 1 388 ? -55.872 -10.195 -84.602 1.00 28.08 388 ALA A O 1
ATOM 3092 N N . GLY A 1 389 ? -53.904 -11.123 -85.239 1.00 28.62 389 GLY A N 1
ATOM 3093 C CA . GLY A 1 389 ? -54.109 -11.300 -86.695 1.00 28.62 389 GLY A CA 1
ATOM 3094 C C . GLY A 1 389 ? -52.813 -11.096 -87.519 1.00 28.62 389 GLY A C 1
ATOM 3095 O O . GLY A 1 389 ? -52.077 -10.180 -87.184 1.00 28.62 389 GLY A O 1
ATOM 3096 N N . VAL A 1 390 ? -52.423 -11.814 -88.591 1.00 30.00 390 VAL A N 1
ATOM 3097 C CA . VAL A 1 390 ? -52.834 -13.056 -89.302 1.00 30.00 390 VAL A CA 1
ATOM 3098 C C . VAL A 1 390 ? -51.855 -13.210 -90.519 1.00 30.00 390 VAL A C 1
ATOM 3100 O O . VAL A 1 390 ? -51.629 -12.199 -91.170 1.00 30.00 390 VAL A O 1
ATOM 3103 N N . VAL A 1 391 ? -51.284 -14.421 -90.768 1.00 29.52 391 VAL A N 1
ATOM 3104 C CA . VAL A 1 391 ? -50.571 -15.019 -91.975 1.00 29.52 391 VAL A CA 1
ATOM 3105 C C . VAL A 1 391 ? -49.461 -14.213 -92.727 1.00 29.52 391 VAL A C 1
ATOM 3107 O O . VAL A 1 391 ? -49.525 -13.001 -92.792 1.00 29.52 391 VAL A O 1
ATOM 3110 N N . ALA A 1 392 ? -48.384 -14.748 -93.340 1.00 27.72 392 ALA A N 1
ATOM 3111 C CA . ALA A 1 392 ? -48.123 -16.032 -94.009 1.00 27.72 392 ALA A CA 1
ATOM 3112 C C . ALA A 1 392 ? -46.612 -16.421 -94.088 1.00 27.72 392 ALA A C 1
ATOM 3114 O O . ALA A 1 392 ? -45.737 -15.579 -94.263 1.00 27.72 392 ALA A O 1
ATOM 3115 N N . GLU A 1 393 ? -46.362 -17.722 -93.930 1.00 27.70 393 GLU A N 1
ATOM 3116 C CA . GLU A 1 393 ? -45.489 -18.659 -94.674 1.00 27.70 393 GLU A CA 1
ATOM 3117 C C . GLU A 1 393 ? -44.381 -18.158 -95.641 1.00 27.70 393 GLU A C 1
ATOM 3119 O O . GLU A 1 393 ? -44.669 -17.579 -96.684 1.00 27.70 393 GLU A O 1
ATOM 3124 N N . ALA A 1 394 ? -43.118 -18.533 -95.360 1.00 30.48 394 ALA A N 1
ATOM 3125 C CA . ALA A 1 394 ? -42.098 -18.886 -96.364 1.00 30.48 394 ALA A CA 1
ATOM 3126 C C . ALA A 1 394 ? -40.937 -19.701 -95.739 1.00 30.48 394 ALA A C 1
ATOM 3128 O O . ALA A 1 394 ? -40.069 -19.175 -95.047 1.00 30.48 394 ALA A O 1
ATOM 3129 N N . SER A 1 395 ? -40.995 -21.010 -95.988 1.00 31.91 395 SER A N 1
ATOM 3130 C CA . SER A 1 395 ? -39.945 -22.036 -96.105 1.00 31.91 395 SER A CA 1
ATOM 3131 C C . SER A 1 395 ? -38.488 -21.746 -95.676 1.00 31.91 395 SER A C 1
ATOM 3133 O O . SER A 1 395 ? -37.754 -21.009 -96.325 1.00 31.91 395 SER A O 1
ATOM 3135 N N . ALA A 1 396 ? -38.065 -22.493 -94.650 1.00 38.75 396 ALA A N 1
ATOM 3136 C CA . ALA A 1 396 ? -36.799 -23.223 -94.492 1.00 38.75 396 ALA A CA 1
ATOM 3137 C C . ALA A 1 396 ? -35.549 -22.772 -95.289 1.00 38.75 396 ALA A C 1
ATOM 3139 O O . ALA A 1 396 ? -35.335 -23.172 -96.432 1.00 38.75 396 ALA A O 1
ATOM 3140 N N . ALA A 1 397 ? -34.636 -22.101 -94.582 1.00 34.56 397 ALA A N 1
ATOM 3141 C CA . ALA A 1 397 ? -33.192 -22.249 -94.752 1.00 34.56 397 ALA A CA 1
ATOM 3142 C C . ALA A 1 397 ? -32.611 -22.647 -93.383 1.00 34.56 397 ALA A C 1
ATOM 3144 O O . ALA A 1 397 ? -32.951 -22.034 -92.370 1.00 34.56 397 ALA A O 1
ATOM 3145 N N . SER A 1 398 ? -31.808 -23.708 -93.355 1.00 41.47 398 SER A N 1
ATOM 3146 C CA . SER A 1 398 ? -31.318 -24.403 -92.159 1.00 41.47 398 SER A CA 1
ATOM 3147 C C . SER A 1 398 ? -30.786 -23.486 -91.042 1.00 41.47 398 SER A C 1
ATOM 3149 O O . SER A 1 398 ? -30.060 -22.507 -91.255 1.00 41.47 398 SER A O 1
ATOM 3151 N N . GLU A 1 399 ? -31.149 -23.837 -89.806 1.00 61.06 399 GLU A N 1
ATOM 3152 C CA . GLU A 1 399 ? -30.789 -23.175 -88.544 1.00 61.06 399 GLU A CA 1
ATOM 3153 C C . GLU A 1 399 ? -29.333 -23.430 -88.105 1.00 61.06 399 GLU A C 1
ATOM 3155 O O . GLU A 1 399 ? -29.037 -23.537 -86.919 1.00 61.06 399 GLU A O 1
ATOM 3160 N N . GLU A 1 400 ? -28.387 -23.496 -89.041 1.00 71.00 400 GLU A N 1
ATOM 3161 C CA . GLU A 1 400 ? -26.966 -23.642 -88.715 1.00 71.00 400 GLU A CA 1
ATOM 3162 C C . GLU A 1 400 ? -26.233 -22.319 -88.940 1.00 71.00 400 GLU A C 1
ATOM 3164 O O . GLU A 1 400 ? -26.155 -21.802 -90.057 1.00 71.00 400 GLU A O 1
ATOM 3169 N N . TRP A 1 401 ? -25.721 -21.728 -87.857 1.00 81.38 401 TRP A N 1
ATOM 3170 C CA . TRP A 1 401 ? -24.894 -20.522 -87.915 1.00 81.38 401 TRP A CA 1
ATOM 3171 C C . TRP A 1 401 ? -23.518 -20.867 -88.476 1.00 81.38 401 TRP A C 1
ATOM 3173 O O . TRP A 1 401 ? -22.748 -21.586 -87.842 1.00 81.38 401 TRP A O 1
ATOM 3183 N N . THR A 1 402 ? -23.181 -20.324 -89.644 1.00 86.62 402 THR A N 1
ATOM 3184 C CA . THR A 1 402 ? -21.841 -20.499 -90.213 1.00 86.62 402 THR A CA 1
ATOM 3185 C C . THR A 1 402 ? -20.829 -19.612 -89.485 1.00 86.62 402 THR A C 1
ATOM 3187 O O . THR A 1 402 ? -21.171 -18.544 -88.972 1.00 86.62 402 THR A O 1
ATOM 3190 N N . ALA A 1 403 ? -19.554 -20.011 -89.475 1.00 80.56 403 ALA A N 1
ATOM 3191 C CA . ALA A 1 403 ? -18.481 -19.232 -88.846 1.00 80.56 403 ALA A CA 1
ATOM 3192 C C . ALA A 1 403 ? -18.372 -17.796 -89.405 1.00 80.56 403 ALA A C 1
ATOM 3194 O O . ALA A 1 403 ? -18.061 -16.861 -88.670 1.00 80.56 403 ALA A O 1
ATOM 3195 N N . VAL A 1 404 ? -18.695 -17.601 -90.690 1.00 84.94 404 VAL A N 1
ATOM 3196 C CA . VAL A 1 404 ? -18.720 -16.278 -91.336 1.00 84.94 404 VAL A CA 1
ATOM 3197 C C . VAL A 1 404 ? -19.864 -15.417 -90.792 1.00 84.94 404 VAL A C 1
ATOM 3199 O O . VAL A 1 404 ? -19.646 -14.256 -90.457 1.00 84.94 404 VAL A O 1
ATOM 3202 N N . GLN A 1 405 ? -21.067 -15.985 -90.644 1.00 87.12 405 GLN A N 1
ATOM 3203 C CA . GLN A 1 405 ? -22.220 -15.282 -90.068 1.00 87.12 405 GLN A CA 1
ATOM 3204 C C . GLN A 1 405 ? -22.013 -14.958 -88.583 1.00 87.12 405 GLN A C 1
ATOM 3206 O O . GLN A 1 405 ? -22.389 -13.879 -88.133 1.00 87.12 405 GLN A O 1
ATOM 3211 N N . GLN A 1 406 ? -21.383 -15.866 -87.833 1.00 87.44 406 GLN A N 1
ATOM 3212 C CA . GLN A 1 406 ? -21.049 -15.666 -86.424 1.00 87.44 406 GLN A CA 1
ATOM 3213 C C . GLN A 1 406 ? -20.037 -14.521 -86.249 1.00 87.44 406 GLN A C 1
ATOM 3215 O O . GLN A 1 406 ? -20.277 -13.608 -85.463 1.00 87.44 406 GLN A O 1
ATOM 3220 N N . LYS A 1 407 ? -18.961 -14.507 -87.046 1.00 88.25 407 LYS A N 1
ATOM 3221 C CA . LYS A 1 407 ? -17.955 -13.434 -87.018 1.00 88.25 407 LYS A CA 1
ATOM 3222 C C . LYS A 1 407 ? -18.536 -12.079 -87.439 1.00 88.25 407 LYS A C 1
ATOM 3224 O O . LYS A 1 407 ? -18.183 -11.054 -86.859 1.00 88.25 407 LYS A O 1
ATOM 3229 N N . ALA A 1 408 ? -19.450 -12.067 -88.413 1.00 87.38 408 ALA A N 1
ATOM 3230 C CA . ALA A 1 408 ? -20.174 -10.860 -88.811 1.00 87.38 408 ALA A CA 1
ATOM 3231 C C . ALA A 1 408 ? -21.086 -10.335 -87.685 1.00 87.38 408 ALA A C 1
ATOM 3233 O O . ALA A 1 408 ? -21.101 -9.135 -87.426 1.00 87.38 408 ALA A O 1
ATOM 3234 N N . LEU A 1 409 ? -21.788 -11.223 -86.966 1.00 89.88 409 LEU A N 1
ATOM 3235 C CA . LEU A 1 409 ? -22.628 -10.849 -85.823 1.00 89.88 409 LEU A CA 1
ATOM 3236 C C . LEU A 1 409 ? -21.799 -10.263 -84.672 1.00 89.88 409 LEU A C 1
ATOM 3238 O O . LEU A 1 409 ? -22.184 -9.249 -84.098 1.00 89.88 409 LEU A O 1
ATOM 3242 N N . GLU A 1 410 ? -20.663 -10.875 -84.340 1.00 88.94 410 GLU A N 1
ATOM 3243 C CA . GLU A 1 410 ? -19.752 -10.385 -83.297 1.00 88.94 410 GLU A CA 1
ATOM 3244 C C . GLU A 1 410 ? -19.153 -9.018 -83.657 1.00 88.94 410 GLU A C 1
ATOM 3246 O O . GLU A 1 410 ? -19.147 -8.110 -82.824 1.00 88.94 410 GLU A O 1
ATOM 3251 N N . GLY A 1 411 ? -18.733 -8.836 -84.914 1.00 87.06 411 GLY A N 1
ATOM 3252 C CA . GLY A 1 411 ? -18.261 -7.547 -85.424 1.00 87.06 411 GLY A CA 1
ATOM 3253 C C . GLY A 1 411 ? -19.336 -6.458 -85.358 1.00 87.06 411 GLY A C 1
ATOM 3254 O O . GLY A 1 411 ? -19.075 -5.364 -84.857 1.00 87.06 411 GLY A O 1
ATOM 3255 N N . ALA A 1 412 ? -20.565 -6.772 -85.776 1.00 87.75 412 ALA A N 1
ATOM 3256 C CA . ALA A 1 412 ? -21.692 -5.843 -85.715 1.00 87.75 412 ALA A CA 1
ATOM 3257 C C . ALA A 1 412 ? -22.095 -5.505 -84.264 1.00 87.75 412 ALA A C 1
ATOM 3259 O O . ALA A 1 412 ? -22.423 -4.359 -83.956 1.00 87.75 412 ALA A O 1
ATOM 3260 N N . LEU A 1 413 ? -22.029 -6.470 -83.340 1.00 86.88 413 LEU A N 1
ATOM 3261 C CA . LEU A 1 413 ? -22.304 -6.248 -81.914 1.00 86.88 413 LEU A CA 1
ATOM 3262 C C . LEU A 1 413 ? -21.267 -5.342 -81.241 1.00 86.88 413 LEU A C 1
ATOM 3264 O O . LEU A 1 413 ? -21.641 -4.557 -80.368 1.00 86.88 413 LEU A O 1
ATOM 3268 N N . ALA A 1 414 ? -19.996 -5.439 -81.642 1.00 86.50 414 ALA A N 1
ATOM 3269 C CA . ALA A 1 414 ? -18.940 -4.538 -81.183 1.00 86.50 414 ALA A CA 1
ATOM 3270 C C . ALA A 1 414 ? -19.101 -3.126 -81.769 1.00 86.50 414 ALA A C 1
ATOM 3272 O O . ALA A 1 414 ? -18.868 -2.134 -81.080 1.00 86.50 414 ALA A O 1
ATOM 3273 N N . LYS A 1 415 ? -19.543 -3.034 -83.028 1.00 88.50 415 LYS A N 1
ATOM 3274 C CA . LYS A 1 415 ? -19.741 -1.770 -83.746 1.00 88.50 415 LYS A CA 1
ATOM 3275 C C . LYS A 1 415 ? -20.964 -0.980 -83.262 1.00 88.50 415 LYS A C 1
ATOM 3277 O O . LYS A 1 415 ? -20.906 0.246 -83.214 1.00 88.50 415 LYS A O 1
ATOM 3282 N N . PHE A 1 416 ? -22.047 -1.659 -82.872 1.00 86.94 416 PHE A N 1
ATOM 3283 C CA . PHE A 1 416 ? -23.293 -1.036 -82.404 1.00 86.94 416 PHE A CA 1
ATOM 3284 C C . PHE A 1 416 ? -23.558 -1.342 -80.912 1.00 86.94 416 PHE A C 1
ATOM 3286 O O . PHE A 1 416 ? -24.189 -2.359 -80.580 1.00 86.94 416 PHE A O 1
ATOM 3293 N N . PRO A 1 417 ? -23.105 -0.471 -79.985 1.00 82.06 417 PRO A N 1
ATOM 3294 C CA . PRO A 1 417 ? -23.227 -0.686 -78.543 1.00 82.06 417 PRO A CA 1
ATOM 3295 C C . PRO A 1 417 ? -24.667 -0.523 -78.024 1.00 82.06 417 PRO A C 1
ATOM 3297 O O . PRO A 1 417 ? -25.557 -0.006 -78.698 1.00 82.06 417 PRO A O 1
ATOM 3300 N N . ALA A 1 418 ? -24.909 -0.969 -76.786 1.00 79.00 418 ALA A N 1
ATOM 3301 C CA . ALA A 1 418 ? -26.233 -0.983 -76.148 1.00 79.00 418 ALA A CA 1
ATOM 3302 C C . ALA A 1 418 ? -26.819 0.404 -75.812 1.00 79.00 418 ALA A C 1
ATOM 3304 O O . ALA A 1 418 ? -27.939 0.472 -75.314 1.00 79.00 418 ALA A O 1
ATOM 3305 N N . SER A 1 419 ? -26.083 1.485 -76.079 1.00 77.62 419 SER A N 1
ATOM 3306 C CA . SER A 1 419 ? -26.535 2.869 -75.906 1.00 77.62 419 SER A CA 1
ATOM 3307 C C . SER A 1 419 ? -27.498 3.340 -77.003 1.00 77.62 419 SER A C 1
ATOM 3309 O O . SER A 1 419 ? -28.189 4.336 -76.807 1.00 77.62 419 SER A O 1
ATOM 3311 N N . LEU A 1 420 ? -27.568 2.640 -78.142 1.00 81.88 420 LEU A N 1
ATOM 3312 C CA . LEU A 1 420 ? -28.514 2.944 -79.219 1.00 81.88 420 LEU A CA 1
ATOM 3313 C C . LEU A 1 420 ? -29.926 2.405 -78.916 1.00 81.88 420 LEU A C 1
ATOM 3315 O O . LEU A 1 420 ? -30.053 1.347 -78.287 1.00 81.88 420 LEU A O 1
ATOM 3319 N N . PRO A 1 421 ? -30.996 3.066 -79.410 1.00 81.00 421 PRO A N 1
ATOM 3320 C CA . PRO A 1 421 ? -32.368 2.591 -79.258 1.00 81.00 421 PRO A CA 1
ATOM 3321 C C . PRO A 1 421 ? -32.523 1.142 -79.736 1.00 81.00 421 PRO A C 1
ATOM 3323 O O . PRO A 1 421 ? -32.099 0.781 -80.835 1.00 81.00 421 PRO A O 1
ATOM 3326 N N . VAL A 1 422 ? -33.161 0.304 -78.911 1.00 76.94 422 VAL A N 1
ATOM 3327 C CA . VAL A 1 422 ? -33.186 -1.165 -79.064 1.00 76.94 422 VAL A CA 1
ATOM 3328 C C . VAL A 1 422 ? -33.617 -1.609 -80.466 1.00 76.94 422 VAL A C 1
ATOM 3330 O O . VAL A 1 422 ? -32.987 -2.481 -81.060 1.00 76.94 422 VAL A O 1
ATOM 3333 N N . ASN A 1 423 ? -34.663 -0.998 -81.023 1.00 80.06 423 ASN A N 1
ATOM 3334 C CA . ASN A 1 423 ? -35.193 -1.387 -82.331 1.00 80.06 423 ASN A CA 1
ATOM 3335 C C . ASN A 1 423 ? -34.249 -1.021 -83.483 1.00 80.06 423 ASN A C 1
ATOM 3337 O O . ASN A 1 423 ? -34.104 -1.792 -84.432 1.00 80.06 423 ASN A O 1
ATOM 3341 N N . GLU A 1 424 ? -33.586 0.127 -83.393 1.00 84.75 424 GLU A N 1
ATOM 3342 C CA . GLU A 1 424 ? -32.670 0.618 -84.420 1.00 84.75 424 GLU A CA 1
ATOM 3343 C C . GLU A 1 424 ? -31.363 -0.180 -84.413 1.00 84.75 424 GLU A C 1
ATOM 3345 O O . GLU A 1 424 ? -30.930 -0.665 -85.460 1.00 84.75 424 GLU A O 1
ATOM 3350 N N . ARG A 1 425 ? -30.829 -0.463 -83.216 1.00 88.00 425 ARG A N 1
ATOM 3351 C CA . ARG A 1 425 ? -29.631 -1.286 -83.006 1.00 88.00 425 ARG A CA 1
ATOM 3352 C C . ARG A 1 425 ? -29.726 -2.635 -83.715 1.00 88.00 425 ARG A C 1
ATOM 3354 O O . ARG A 1 425 ? -28.857 -2.995 -84.502 1.00 88.00 425 ARG A O 1
ATOM 3361 N N . TRP A 1 426 ? -30.803 -3.382 -83.480 1.00 88.81 426 TRP A N 1
ATOM 3362 C CA . TRP A 1 426 ? -30.947 -4.714 -84.072 1.00 88.81 426 TRP A CA 1
ATOM 3363 C C . TRP A 1 426 ? -31.244 -4.677 -85.575 1.00 88.81 426 TRP A C 1
ATOM 3365 O O . TRP A 1 426 ? -30.979 -5.653 -86.271 1.00 88.81 426 TRP A O 1
ATOM 3375 N N . THR A 1 427 ? -31.760 -3.559 -86.093 1.00 87.75 427 THR A N 1
ATOM 3376 C CA . THR A 1 427 ? -31.929 -3.359 -87.542 1.00 87.75 427 THR A CA 1
ATOM 3377 C C . THR A 1 427 ? -30.584 -3.218 -88.236 1.00 87.75 427 THR A C 1
ATOM 3379 O O . THR A 1 427 ? -30.353 -3.885 -89.239 1.00 87.75 427 THR A O 1
ATOM 3382 N N . GLN A 1 428 ? -29.690 -2.404 -87.671 1.00 87.62 428 GLN A N 1
ATOM 3383 C CA . GLN A 1 428 ? -28.350 -2.197 -88.220 1.00 87.62 428 GLN A CA 1
ATOM 3384 C C . GLN A 1 428 ? -27.490 -3.461 -88.086 1.00 87.62 428 GLN A C 1
ATOM 3386 O O . GLN A 1 428 ? -26.830 -3.854 -89.041 1.00 87.62 428 GLN A O 1
ATOM 3391 N N . ILE A 1 429 ? -27.594 -4.181 -86.961 1.00 88.38 429 ILE A N 1
ATOM 3392 C CA . ILE A 1 429 ? -26.903 -5.468 -86.776 1.00 88.38 429 ILE A CA 1
ATOM 3393 C C . ILE A 1 429 ? -27.384 -6.519 -87.787 1.00 88.38 429 ILE A C 1
ATOM 3395 O O . ILE A 1 429 ? -26.574 -7.251 -88.342 1.00 88.38 429 ILE A O 1
ATOM 3399 N N . ALA A 1 430 ? -28.689 -6.604 -88.058 1.00 88.44 430 ALA A N 1
ATOM 3400 C CA . ALA A 1 430 ? -29.213 -7.558 -89.036 1.00 88.44 430 ALA A CA 1
ATOM 3401 C C . ALA A 1 430 ? -28.794 -7.232 -90.477 1.00 88.44 430 ALA A C 1
ATOM 3403 O O . ALA A 1 430 ? -28.630 -8.148 -91.274 1.00 88.44 430 ALA A O 1
ATOM 3404 N N . ALA A 1 431 ? -28.591 -5.952 -90.806 1.00 88.94 431 ALA A N 1
ATOM 3405 C CA . ALA A 1 431 ? -28.125 -5.538 -92.128 1.00 88.94 431 ALA A CA 1
ATOM 3406 C C . ALA A 1 431 ? -26.681 -5.986 -92.418 1.00 88.94 431 ALA A C 1
ATOM 3408 O O . ALA A 1 431 ? -26.342 -6.246 -93.570 1.00 88.94 431 ALA A O 1
ATOM 3409 N N . GLU A 1 432 ? -25.840 -6.107 -91.386 1.00 87.94 432 GLU A N 1
ATOM 3410 C CA . GLU A 1 432 ? -24.445 -6.545 -91.530 1.00 87.94 432 GLU A CA 1
ATOM 3411 C C . GLU A 1 432 ? -24.278 -8.077 -91.523 1.00 87.94 432 GLU A C 1
ATOM 3413 O O . GLU A 1 432 ? -23.221 -8.579 -91.909 1.00 87.94 432 GLU A O 1
ATOM 3418 N N . VAL A 1 433 ? -25.309 -8.840 -91.130 1.00 89.00 433 VAL A N 1
ATOM 3419 C CA . VAL A 1 433 ? -25.257 -10.312 -91.092 1.00 89.00 433 VAL A CA 1
ATOM 3420 C C . VAL A 1 433 ? -25.989 -10.904 -92.307 1.00 89.00 433 VAL A C 1
ATOM 3422 O O . VAL A 1 433 ? -27.222 -10.905 -92.350 1.00 89.00 433 VAL A O 1
ATOM 3425 N N . PRO A 1 434 ? -25.270 -11.470 -93.295 1.00 84.94 434 PRO A N 1
ATOM 3426 C CA . PRO A 1 434 ? -25.877 -11.926 -94.540 1.00 84.94 434 PRO A CA 1
ATOM 3427 C C . PRO A 1 434 ? -26.850 -13.090 -94.311 1.00 84.94 434 PRO A C 1
ATOM 3429 O O . PRO A 1 434 ? -26.496 -14.127 -93.740 1.00 84.94 434 PRO A O 1
ATOM 3432 N N . GLY A 1 435 ? -28.081 -12.916 -94.799 1.00 82.06 435 GLY A N 1
ATOM 3433 C CA . GLY A 1 435 ? -29.123 -13.946 -94.791 1.00 82.06 435 GLY A CA 1
ATOM 3434 C C . GLY A 1 435 ? -29.767 -14.214 -93.427 1.00 82.06 435 GLY A C 1
ATOM 3435 O O . GLY A 1 435 ? -30.439 -15.234 -93.281 1.00 82.06 435 GLY A O 1
ATOM 3436 N N . ARG A 1 436 ? -29.574 -13.343 -92.423 1.00 85.25 436 ARG A N 1
ATOM 3437 C CA . ARG A 1 436 ? -30.195 -13.484 -91.095 1.00 85.25 436 ARG A CA 1
ATOM 3438 C C . ARG A 1 436 ? -31.129 -12.326 -90.780 1.00 85.25 436 ARG A C 1
ATOM 3440 O O . ARG A 1 436 ? -30.879 -11.173 -91.107 1.00 85.25 436 ARG A O 1
ATOM 3447 N N . THR A 1 437 ? -32.235 -12.649 -90.121 1.00 88.69 437 THR A N 1
ATOM 3448 C CA . THR A 1 437 ? -33.230 -11.652 -89.713 1.00 88.69 437 THR A CA 1
ATOM 3449 C C . THR A 1 437 ? -32.884 -11.040 -88.357 1.00 88.69 437 THR A C 1
ATOM 3451 O O . THR A 1 437 ? -32.203 -11.651 -87.531 1.00 88.69 437 THR A O 1
ATOM 3454 N N . ARG A 1 438 ? -33.445 -9.855 -88.073 1.00 88.25 438 ARG A N 1
ATOM 3455 C CA . ARG A 1 438 ? -33.339 -9.175 -86.769 1.00 88.25 438 ARG A CA 1
ATOM 3456 C C . ARG A 1 438 ? -33.600 -10.117 -85.593 1.00 88.25 438 ARG A C 1
ATOM 3458 O O . ARG A 1 438 ? -32.851 -10.119 -84.622 1.00 88.25 438 ARG A O 1
ATOM 3465 N N . LYS A 1 439 ? -34.656 -10.926 -85.697 1.00 86.75 439 LYS A N 1
ATOM 3466 C CA . LYS A 1 439 ? -35.066 -11.861 -84.648 1.00 86.75 439 LYS A CA 1
ATOM 3467 C C . LYS A 1 439 ? -34.013 -12.953 -84.423 1.00 86.75 439 LYS A C 1
ATOM 3469 O O . LYS A 1 439 ? -33.625 -13.189 -83.287 1.00 86.75 439 LYS A O 1
ATOM 3474 N N . GLN A 1 440 ? -33.473 -13.526 -85.500 1.00 87.12 440 GLN A N 1
ATOM 3475 C CA . GLN A 1 440 ? -32.436 -14.560 -85.426 1.00 87.12 440 GLN A CA 1
ATOM 3476 C C . GLN A 1 440 ? -31.137 -14.040 -84.791 1.00 87.12 440 GLN A C 1
ATOM 3478 O O . GLN A 1 440 ? -30.542 -14.741 -83.974 1.00 87.12 440 GLN A O 1
ATOM 3483 N N . CYS A 1 441 ? -30.718 -12.806 -85.098 1.00 87.19 441 CYS A N 1
ATOM 3484 C CA . CYS A 1 441 ? -29.540 -12.189 -84.473 1.00 87.19 441 CYS A CA 1
ATOM 3485 C C . CYS A 1 441 ? -29.734 -11.947 -82.965 1.00 87.19 441 CYS A C 1
ATOM 3487 O O . CYS A 1 441 ? -28.815 -12.184 -82.181 1.00 87.19 441 CYS A O 1
ATOM 3489 N N . VAL A 1 442 ? -30.934 -11.521 -82.546 1.00 88.19 442 VAL A N 1
ATOM 3490 C CA . VAL A 1 442 ? -31.284 -11.332 -81.126 1.00 88.19 442 VAL A CA 1
ATOM 3491 C C . VAL A 1 442 ? -31.277 -12.660 -80.372 1.00 88.19 442 VAL A C 1
ATOM 3493 O O . VAL A 1 442 ? -30.711 -12.743 -79.282 1.00 88.19 442 VAL A O 1
ATOM 3496 N N . ASP A 1 443 ? -31.888 -13.699 -80.938 1.00 86.56 443 ASP A N 1
ATOM 3497 C CA . ASP A 1 443 ? -31.979 -15.010 -80.292 1.00 86.56 443 ASP A CA 1
ATOM 3498 C C . ASP A 1 443 ? -30.595 -15.668 -80.178 1.00 86.56 443 ASP A C 1
ATOM 3500 O O . ASP A 1 443 ? -30.249 -16.214 -79.128 1.00 86.56 443 ASP A O 1
ATOM 3504 N N . ARG A 1 444 ? -29.734 -15.500 -81.193 1.00 85.94 444 ARG A N 1
ATOM 3505 C CA . ARG A 1 444 ? -28.335 -15.944 -81.129 1.00 85.94 444 ARG A CA 1
ATOM 3506 C C . ARG A 1 444 ? -27.520 -15.180 -80.088 1.00 85.94 444 ARG A C 1
ATOM 3508 O O . ARG A 1 444 ? -26.739 -15.796 -79.369 1.00 85.94 444 ARG A O 1
ATOM 3515 N N . PHE A 1 445 ? -27.717 -13.868 -79.960 1.00 88.06 445 PHE A N 1
ATOM 3516 C CA . PHE A 1 445 ? -27.060 -13.067 -78.923 1.00 88.06 445 PHE A CA 1
ATOM 3517 C C . PHE A 1 445 ? -27.480 -13.487 -77.508 1.00 88.06 445 PHE A C 1
ATOM 3519 O O . PHE A 1 445 ? -26.633 -13.593 -76.622 1.00 88.06 445 PHE A O 1
ATOM 3526 N N . LYS A 1 446 ? -28.771 -13.772 -77.290 1.00 88.19 446 LYS A N 1
ATOM 3527 C CA . LYS A 1 446 ? -29.257 -14.311 -76.009 1.00 88.19 446 LYS A CA 1
ATOM 3528 C C . LYS A 1 446 ? -28.601 -15.650 -75.688 1.00 88.19 446 LYS A C 1
ATOM 3530 O O . LYS A 1 446 ? -28.127 -15.826 -74.571 1.00 88.19 446 LYS A O 1
ATOM 3535 N N . TRP A 1 447 ? -28.512 -16.538 -76.678 1.00 86.69 447 TRP A N 1
ATOM 3536 C CA . TRP A 1 447 ? -27.835 -17.823 -76.528 1.00 86.69 447 TRP A CA 1
ATOM 3537 C C . TRP A 1 447 ? -26.343 -17.654 -76.196 1.00 86.69 447 TRP A C 1
ATOM 3539 O O . TRP A 1 447 ? -25.861 -18.278 -75.259 1.00 86.69 447 TRP A O 1
ATOM 3549 N N . LEU A 1 448 ? -25.616 -16.759 -76.880 1.00 82.56 448 LEU A N 1
ATOM 3550 C CA . LEU A 1 448 ? -24.203 -16.470 -76.578 1.00 82.56 448 LEU A CA 1
ATOM 3551 C C . LEU A 1 448 ? -24.017 -15.920 -75.162 1.00 82.56 448 LEU A C 1
ATOM 3553 O O . LEU A 1 448 ? -23.106 -16.339 -74.455 1.00 82.56 448 LEU A O 1
ATOM 3557 N N . ARG A 1 449 ? -24.898 -15.015 -74.724 1.00 83.06 449 ARG A N 1
ATOM 3558 C CA . ARG A 1 449 ? -24.873 -14.480 -73.359 1.00 83.06 449 ARG A CA 1
ATOM 3559 C C . ARG A 1 449 ? -25.116 -15.577 -72.318 1.00 83.06 449 ARG A C 1
ATOM 3561 O O . ARG A 1 449 ? -24.479 -15.558 -71.273 1.00 83.06 449 ARG A O 1
ATOM 3568 N N . GLU A 1 450 ? -26.008 -16.521 -72.603 1.00 82.38 450 GLU A N 1
ATOM 3569 C CA . GLU A 1 450 ? -26.285 -17.661 -71.725 1.00 82.38 450 GLU A CA 1
ATOM 3570 C C . GLU A 1 450 ? -25.121 -18.668 -71.684 1.00 82.38 450 GLU A C 1
ATOM 3572 O O . GLU A 1 450 ? -24.836 -19.246 -70.638 1.00 82.38 450 GLU A O 1
ATOM 3577 N N . GLN A 1 451 ? -24.410 -18.867 -72.797 1.00 73.06 451 GLN A N 1
ATOM 3578 C CA . GLN A 1 451 ? -23.202 -19.701 -72.828 1.00 73.06 451 GLN A CA 1
ATOM 3579 C C . GLN A 1 451 ? -22.035 -19.042 -72.082 1.00 73.06 451 GLN A C 1
ATOM 3581 O O . GLN A 1 451 ? -21.341 -19.708 -71.318 1.00 73.06 451 GLN A O 1
ATOM 3586 N N . LEU A 1 452 ? -21.865 -17.725 -72.227 1.00 69.25 452 LEU A N 1
ATOM 3587 C CA . LEU A 1 452 ? -20.865 -16.961 -71.478 1.00 69.25 452 LEU A CA 1
ATOM 3588 C C . LEU A 1 452 ? -21.194 -16.878 -69.984 1.00 69.25 452 LEU A C 1
ATOM 3590 O O . LEU A 1 452 ? -20.280 -16.896 -69.173 1.00 69.25 452 LEU A O 1
ATOM 3594 N N . SER A 1 453 ? -22.475 -16.855 -69.593 1.00 62.56 453 SER A N 1
ATOM 3595 C CA . SER A 1 453 ? -22.839 -16.934 -68.172 1.00 62.56 453 SER A CA 1
ATOM 3596 C C . SER A 1 453 ? -22.626 -18.324 -67.569 1.00 62.56 453 SER A C 1
ATOM 3598 O O . SER A 1 453 ? -22.597 -18.452 -66.355 1.00 62.56 453 SER A O 1
ATOM 3600 N N . LYS A 1 454 ? -22.524 -19.373 -68.396 1.00 71.25 454 LYS A N 1
ATOM 3601 C CA . LYS A 1 454 ? -22.205 -20.743 -67.955 1.00 71.25 454 LYS A CA 1
ATOM 3602 C C . LYS A 1 454 ? -20.696 -21.000 -67.902 1.00 71.25 454 LYS A C 1
ATOM 3604 O O . LYS A 1 454 ? -20.267 -21.894 -67.181 1.00 71.25 454 LYS A O 1
ATOM 3609 N N . GLN A 1 455 ? -19.894 -20.215 -68.623 1.00 55.66 455 GLN A N 1
ATOM 3610 C CA . GLN A 1 455 ? -18.439 -20.171 -68.475 1.00 55.66 455 GLN A CA 1
ATOM 3611 C C . GLN A 1 455 ? -18.046 -19.062 -67.489 1.00 55.66 455 GLN A C 1
ATOM 3613 O O . GLN A 1 455 ? -17.517 -18.023 -67.876 1.00 55.66 455 GLN A O 1
ATOM 3618 N N . GLU A 1 456 ? -18.309 -19.273 -66.198 1.00 49.47 456 GLU A N 1
ATOM 3619 C CA . GLU A 1 456 ? -17.713 -18.426 -65.163 1.00 49.47 456 GLU A CA 1
ATOM 3620 C C . GLU A 1 456 ? -16.236 -18.804 -64.954 1.00 49.47 456 GLU A C 1
ATOM 3622 O O . GLU A 1 456 ? -15.882 -19.955 -64.699 1.00 49.47 456 GLU A O 1
ATOM 3627 N N . VAL A 1 457 ? -15.369 -17.800 -65.083 1.00 51.97 457 VAL A N 1
ATOM 3628 C CA . VAL A 1 457 ? -13.959 -17.806 -64.667 1.00 51.97 457 VAL A CA 1
ATOM 3629 C C . VAL A 1 457 ? -13.901 -18.021 -63.143 1.00 51.97 457 VAL A C 1
ATOM 3631 O O . VAL A 1 457 ? -14.747 -17.460 -62.443 1.00 51.97 457 VAL A O 1
ATOM 3634 N N . PRO A 1 458 ? -12.936 -18.785 -62.586 1.00 46.91 458 PRO A N 1
ATOM 3635 C CA . PRO A 1 458 ? -12.807 -18.929 -61.136 1.00 46.91 458 PRO A CA 1
ATOM 3636 C C . PRO A 1 458 ? -12.712 -17.552 -60.466 1.00 46.91 458 PRO A C 1
ATOM 3638 O O . PRO A 1 458 ? -11.844 -16.745 -60.803 1.00 46.91 458 PRO A O 1
ATOM 3641 N N . LYS A 1 459 ? -13.637 -17.283 -59.534 1.00 46.41 459 LYS A N 1
ATOM 3642 C CA . LYS A 1 459 ? -13.680 -16.060 -58.724 1.00 46.41 459 LYS A CA 1
ATOM 3643 C C . LYS A 1 459 ? -12.341 -15.868 -58.010 1.00 46.41 459 LYS A C 1
ATOM 3645 O O . LYS A 1 459 ? -11.995 -16.641 -57.121 1.00 46.41 459 LYS A O 1
ATOM 3650 N N . VAL A 1 460 ? -11.626 -14.805 -58.366 1.00 50.88 460 VAL A N 1
ATOM 3651 C CA . VAL A 1 460 ? -10.669 -14.173 -57.453 1.00 50.88 460 VAL A CA 1
ATOM 3652 C C . VAL A 1 460 ? -11.496 -13.632 -56.277 1.00 50.88 460 VAL A C 1
ATOM 3654 O O . VAL A 1 460 ? -12.529 -13.006 -56.551 1.00 50.88 460 VAL A O 1
ATOM 3657 N N . PRO A 1 461 ? -11.124 -13.908 -55.010 1.00 54.88 461 PRO A N 1
ATOM 3658 C CA . PRO A 1 461 ? -11.855 -13.401 -53.854 1.00 54.88 461 PRO A CA 1
ATOM 3659 C C . PRO A 1 461 ? -12.029 -11.893 -53.986 1.00 54.88 461 PRO A C 1
ATOM 3661 O O . PRO A 1 461 ? -11.114 -11.179 -54.402 1.00 54.88 461 PRO A O 1
ATOM 3664 N N . SER A 1 462 ? -13.228 -11.398 -53.704 1.00 59.94 462 SER A N 1
ATOM 3665 C CA . SER A 1 462 ? -13.453 -9.960 -53.771 1.00 59.94 462 SER A CA 1
ATOM 3666 C C . SER A 1 462 ? -12.593 -9.264 -52.713 1.00 59.94 462 SER A C 1
ATOM 3668 O O . SER A 1 462 ? -12.381 -9.797 -51.624 1.00 59.94 462 SER A O 1
ATOM 3670 N N . ALA A 1 463 ? -12.146 -8.036 -52.988 1.00 60.03 463 ALA A N 1
ATOM 3671 C CA . ALA A 1 463 ? -11.371 -7.242 -52.028 1.00 60.03 463 ALA A CA 1
ATOM 3672 C C . ALA A 1 463 ? -12.076 -7.085 -50.661 1.00 60.03 463 ALA A C 1
ATOM 3674 O O . ALA A 1 463 ? -11.435 -6.773 -49.665 1.00 60.03 463 ALA A O 1
ATOM 3675 N N . GLN A 1 464 ? -13.394 -7.302 -50.597 1.00 61.09 464 GLN A N 1
ATOM 3676 C CA . GLN A 1 464 ? -14.158 -7.301 -49.351 1.00 61.09 464 GLN A CA 1
ATOM 3677 C C . GLN A 1 464 ? -13.941 -8.582 -48.533 1.00 61.09 464 GLN A C 1
ATOM 3679 O O . GLN A 1 464 ? -13.729 -8.483 -47.328 1.00 61.09 464 GLN A O 1
ATOM 3684 N N . GLU A 1 465 ? -13.902 -9.752 -49.174 1.00 70.69 465 GLU A N 1
ATOM 3685 C CA . GLU A 1 465 ? -13.652 -11.045 -48.517 1.00 70.69 465 GLU A CA 1
ATOM 3686 C C . GLU A 1 465 ? -12.205 -11.150 -48.009 1.00 70.69 465 GLU A C 1
ATOM 3688 O O . GLU A 1 465 ? -11.966 -11.666 -46.920 1.00 70.69 465 GLU A O 1
ATOM 3693 N N . GLU A 1 466 ? -11.233 -10.590 -48.737 1.00 68.69 466 GLU A N 1
ATOM 3694 C CA . GLU A 1 466 ? -9.839 -10.521 -48.270 1.00 68.69 466 GLU A CA 1
ATOM 3695 C C . GLU A 1 466 ? -9.678 -9.579 -47.069 1.00 68.69 466 GLU A C 1
ATOM 3697 O O . GLU A 1 466 ? -8.935 -9.877 -46.132 1.00 68.69 466 GLU A O 1
ATOM 3702 N N . VAL A 1 467 ? -10.403 -8.455 -47.057 1.00 70.94 467 VAL A N 1
ATOM 3703 C CA . VAL A 1 467 ? -10.405 -7.514 -45.927 1.00 70.94 467 VAL A CA 1
ATOM 3704 C C . VAL A 1 467 ? -11.104 -8.114 -44.708 1.00 70.94 467 VAL A C 1
ATOM 3706 O O . VAL A 1 467 ? -10.659 -7.887 -43.582 1.00 70.94 467 VAL A O 1
ATOM 3709 N N . GLU A 1 468 ? -12.170 -8.887 -44.901 1.00 80.44 468 GLU A N 1
ATOM 3710 C CA . GLU A 1 468 ? -12.878 -9.569 -43.817 1.00 80.44 468 GLU A CA 1
ATOM 3711 C C . GLU A 1 468 ? -12.038 -10.713 -43.232 1.00 80.44 468 GLU A C 1
ATOM 3713 O O . GLU A 1 468 ? -11.822 -10.749 -42.020 1.00 80.44 468 GLU A O 1
ATOM 3718 N N . ALA A 1 469 ? -11.406 -11.533 -44.077 1.00 76.19 469 ALA A N 1
ATOM 3719 C CA . ALA A 1 469 ? -10.449 -12.551 -43.641 1.00 76.19 469 ALA A CA 1
ATOM 3720 C C . ALA A 1 469 ? -9.233 -11.943 -42.913 1.00 76.19 469 ALA A C 1
ATOM 3722 O O . ALA A 1 469 ? -8.772 -12.481 -41.904 1.00 76.19 469 ALA A O 1
ATOM 3723 N N . ALA A 1 470 ? -8.730 -10.789 -43.369 1.00 76.19 470 ALA A N 1
ATOM 3724 C CA . ALA A 1 470 ? -7.655 -10.068 -42.689 1.00 76.19 470 ALA A CA 1
ATOM 3725 C C . ALA A 1 470 ? -8.094 -9.505 -41.324 1.00 76.19 470 ALA A C 1
ATOM 3727 O O . ALA A 1 470 ? -7.301 -9.494 -40.380 1.00 76.19 470 ALA A O 1
ATOM 3728 N N . ARG A 1 471 ? -9.353 -9.064 -41.188 1.00 80.06 471 ARG A N 1
ATOM 3729 C CA . ARG A 1 471 ? -9.923 -8.612 -39.906 1.00 80.06 471 ARG A CA 1
ATOM 3730 C C . ARG A 1 471 ? -10.086 -9.764 -38.923 1.00 80.06 471 ARG A C 1
ATOM 3732 O O . ARG A 1 471 ? -9.689 -9.612 -37.770 1.00 80.06 471 ARG A O 1
ATOM 3739 N N . GLU A 1 472 ? -10.587 -10.910 -39.373 1.00 87.94 472 GLU A N 1
ATOM 3740 C CA . GLU A 1 472 ? -10.694 -12.112 -38.539 1.00 87.94 472 GLU A CA 1
ATOM 3741 C C . GLU A 1 472 ? -9.315 -12.626 -38.106 1.00 87.94 472 GLU A C 1
ATOM 3743 O O . GLU A 1 472 ? -9.108 -12.952 -36.937 1.00 87.94 472 GLU A O 1
ATOM 3748 N N . ALA A 1 473 ? -8.333 -12.631 -39.012 1.00 81.94 473 ALA A N 1
ATOM 3749 C CA . ALA A 1 473 ? -6.956 -12.990 -38.681 1.00 81.94 473 ALA A CA 1
ATOM 3750 C C . ALA A 1 473 ? -6.336 -12.018 -37.660 1.00 81.94 473 ALA A C 1
ATOM 3752 O O . ALA A 1 473 ? -5.666 -12.448 -36.718 1.00 81.94 473 ALA A O 1
ATOM 3753 N N . ALA A 1 474 ? -6.596 -10.714 -37.798 1.00 84.56 474 ALA A N 1
ATOM 3754 C CA . ALA A 1 474 ? -6.151 -9.708 -36.838 1.00 84.56 474 ALA A CA 1
ATOM 3755 C C . ALA A 1 474 ? -6.838 -9.862 -35.471 1.00 84.56 474 ALA A C 1
ATOM 3757 O O . ALA A 1 474 ? -6.201 -9.637 -34.441 1.00 84.56 474 ALA A O 1
ATOM 3758 N N . GLN A 1 475 ? -8.112 -10.260 -35.443 1.00 88.06 475 GLN A N 1
ATOM 3759 C CA . GLN A 1 475 ? -8.840 -10.527 -34.205 1.00 88.06 475 GLN A CA 1
ATOM 3760 C C . GLN A 1 475 ? -8.279 -11.758 -33.482 1.00 88.06 475 GLN A C 1
ATOM 3762 O O . GLN A 1 475 ? -7.945 -11.662 -32.304 1.00 88.06 475 GLN A O 1
ATOM 3767 N N . ARG A 1 476 ? -8.036 -12.862 -34.198 1.00 90.44 476 ARG A N 1
ATOM 3768 C CA . ARG A 1 476 ? -7.400 -14.066 -33.632 1.00 90.44 476 ARG A CA 1
ATOM 3769 C C . ARG A 1 476 ? -5.993 -13.798 -33.102 1.00 90.44 476 ARG A C 1
ATOM 3771 O O . ARG A 1 476 ? -5.596 -14.358 -32.086 1.00 90.44 476 ARG A O 1
ATOM 3778 N N . LEU A 1 477 ? -5.228 -12.927 -33.767 1.00 87.94 477 LEU A N 1
ATOM 3779 C CA . LEU A 1 477 ? -3.906 -12.525 -33.285 1.00 87.94 477 LEU A CA 1
ATOM 3780 C C . LEU A 1 477 ? -3.996 -11.731 -31.975 1.00 87.94 477 LEU A C 1
ATOM 3782 O O . LEU A 1 477 ? -3.175 -11.942 -31.086 1.00 87.94 477 LEU A O 1
ATOM 3786 N N . LYS A 1 478 ? -4.989 -10.845 -31.840 1.00 89.00 478 LYS A N 1
ATOM 3787 C CA . LYS A 1 478 ? -5.230 -10.106 -30.592 1.00 89.00 478 LYS A CA 1
ATOM 3788 C C . LYS A 1 478 ? -5.638 -11.040 -29.458 1.00 89.00 478 LYS A C 1
ATOM 3790 O O . LYS A 1 478 ? -5.052 -10.949 -28.388 1.00 89.00 478 LYS A O 1
ATOM 3795 N N . GLU A 1 479 ? -6.556 -11.969 -29.714 1.00 92.38 479 GLU A N 1
ATOM 3796 C CA . GLU A 1 479 ? -6.984 -12.976 -28.735 1.00 92.38 479 GLU A CA 1
ATOM 3797 C C . GLU A 1 479 ? -5.796 -13.840 -28.280 1.00 92.38 479 GLU A C 1
ATOM 3799 O O . GLU A 1 479 ? -5.561 -13.983 -27.083 1.00 92.38 479 GLU A O 1
ATOM 3804 N N . LYS A 1 480 ? -4.948 -14.301 -29.211 1.00 92.25 480 LYS A N 1
ATOM 3805 C CA . LYS A 1 480 ? -3.725 -15.050 -28.876 1.00 92.25 480 LYS A CA 1
ATOM 3806 C C . LYS A 1 480 ? -2.733 -14.220 -28.047 1.00 92.25 480 LYS A C 1
ATOM 3808 O O . LYS A 1 480 ? -2.145 -14.728 -27.096 1.00 92.25 480 LYS A O 1
ATOM 3813 N N . GLN A 1 481 ? -2.557 -12.937 -28.372 1.00 87.81 481 GLN A N 1
ATOM 3814 C CA . GLN A 1 481 ? -1.702 -12.032 -27.595 1.00 87.81 481 GLN A CA 1
ATOM 3815 C C . GLN A 1 481 ? -2.263 -11.762 -26.192 1.00 87.81 481 GLN A C 1
ATOM 3817 O O . GLN A 1 481 ? -1.494 -11.624 -25.240 1.00 87.81 481 GLN A O 1
ATOM 3822 N N . GLU A 1 482 ? -3.584 -11.678 -26.040 1.00 90.62 482 GLU A N 1
ATOM 3823 C CA . GLU A 1 482 ? -4.244 -11.539 -24.741 1.00 90.62 482 GLU A CA 1
ATOM 3824 C C . GLU A 1 482 ? -4.128 -12.819 -23.909 1.00 90.62 482 GLU A C 1
ATOM 3826 O O . GLU A 1 482 ? -3.808 -12.739 -22.722 1.00 90.62 482 GLU A O 1
ATOM 3831 N N . GLU A 1 483 ? -4.274 -13.994 -24.525 1.00 91.81 483 GLU A N 1
ATOM 3832 C CA . GLU A 1 483 ? -4.041 -15.285 -23.875 1.00 91.81 483 GLU A CA 1
ATOM 3833 C C . GLU A 1 483 ? -2.586 -15.443 -23.418 1.00 91.81 483 GLU A C 1
ATOM 3835 O O . GLU A 1 483 ? -2.344 -15.821 -22.272 1.00 91.81 483 GLU A O 1
ATOM 3840 N N . GLU A 1 484 ? -1.606 -15.098 -24.257 1.00 90.31 484 GLU A N 1
ATOM 3841 C CA . GLU A 1 484 ? -0.185 -15.129 -23.889 1.00 90.31 484 GLU A CA 1
ATOM 3842 C C . GLU A 1 484 ? 0.128 -14.154 -22.746 1.00 90.31 484 GLU A C 1
ATOM 3844 O O . GLU A 1 484 ? 0.848 -14.504 -21.807 1.00 90.31 484 GLU A O 1
ATOM 3849 N N . ARG A 1 485 ? -0.457 -12.948 -22.760 1.00 87.50 485 ARG A N 1
ATOM 3850 C CA . ARG A 1 485 ? -0.336 -11.985 -21.652 1.00 87.50 485 ARG A CA 1
ATOM 3851 C C . ARG A 1 485 ? -0.979 -12.512 -20.374 1.00 87.50 485 ARG A C 1
ATOM 3853 O O . ARG A 1 485 ? -0.382 -12.381 -19.307 1.00 87.50 485 ARG A O 1
ATOM 3860 N N . ALA A 1 486 ? -2.147 -13.142 -20.466 1.00 89.88 486 ALA A N 1
ATOM 3861 C CA . ALA A 1 486 ? -2.825 -13.746 -19.324 1.00 89.88 486 ALA A CA 1
ATOM 3862 C C . ALA A 1 486 ? -2.031 -14.934 -18.755 1.00 89.88 486 ALA A C 1
ATOM 3864 O O . ALA A 1 486 ? -1.909 -15.074 -17.538 1.00 89.88 486 ALA A O 1
ATOM 3865 N N . GLN A 1 487 ? -1.439 -15.769 -19.613 1.00 90.69 487 GLN A N 1
ATOM 3866 C CA . GLN A 1 487 ? -0.560 -16.861 -19.194 1.00 90.69 487 GLN A CA 1
ATOM 3867 C C . GLN A 1 487 ? 0.725 -16.337 -18.548 1.00 90.69 487 GLN A C 1
ATOM 3869 O O . GLN A 1 487 ? 1.131 -16.847 -17.503 1.00 90.69 487 GLN A O 1
ATOM 3874 N N . LYS A 1 488 ? 1.335 -15.289 -19.112 1.00 90.62 488 LYS A N 1
ATOM 3875 C CA . LYS A 1 488 ? 2.502 -14.623 -18.524 1.00 90.62 488 LYS A CA 1
ATOM 3876 C C . LYS A 1 488 ? 2.173 -14.034 -17.151 1.00 90.62 488 LYS A C 1
ATOM 3878 O O . LYS A 1 488 ? 2.898 -14.304 -16.199 1.00 90.62 488 LYS A O 1
ATOM 3883 N N . ALA A 1 489 ? 1.045 -13.337 -17.017 1.00 90.12 489 ALA A N 1
ATOM 3884 C CA . ALA A 1 489 ? 0.589 -12.781 -15.744 1.00 90.12 489 ALA A CA 1
ATOM 3885 C C . ALA A 1 489 ? 0.340 -13.871 -14.687 1.00 90.12 489 ALA A C 1
ATOM 3887 O O . ALA A 1 489 ? 0.733 -13.713 -13.533 1.00 90.12 489 ALA A O 1
ATOM 3888 N N . LYS A 1 490 ? -0.246 -15.014 -15.073 1.00 91.81 490 LYS A N 1
ATOM 3889 C CA . LYS A 1 490 ? -0.415 -16.170 -14.174 1.00 91.81 490 LYS A CA 1
ATOM 3890 C C . LYS A 1 490 ? 0.927 -16.743 -13.712 1.00 91.81 490 LYS A C 1
ATOM 3892 O O . LYS A 1 490 ? 1.083 -17.014 -12.524 1.00 91.81 490 LYS A O 1
ATOM 3897 N N . ARG A 1 491 ? 1.902 -16.891 -14.618 1.00 90.38 491 ARG A N 1
ATOM 3898 C CA . ARG A 1 491 ? 3.257 -17.365 -14.279 1.00 90.38 491 ARG A CA 1
ATOM 3899 C C . ARG A 1 491 ? 3.984 -16.390 -13.357 1.00 90.38 491 ARG A C 1
ATOM 3901 O O . ARG A 1 491 ? 4.575 -16.825 -12.378 1.00 90.38 491 ARG A O 1
ATOM 3908 N N . GLU A 1 492 ? 3.891 -15.087 -13.615 1.00 91.94 492 GLU A N 1
ATOM 3909 C CA . GLU A 1 492 ? 4.462 -14.051 -12.745 1.00 91.94 492 GLU A CA 1
ATOM 3910 C C . GLU A 1 492 ? 3.807 -14.046 -11.360 1.00 91.94 492 GLU A C 1
ATOM 3912 O O . GLU A 1 492 ? 4.500 -13.951 -10.351 1.00 91.94 492 GLU A O 1
ATOM 3917 N N . MET A 1 493 ? 2.483 -14.203 -11.286 1.00 90.88 493 MET A N 1
ATOM 3918 C CA . MET A 1 493 ? 1.766 -14.308 -10.015 1.00 90.88 493 MET A CA 1
ATOM 3919 C C . MET A 1 493 ? 2.186 -15.559 -9.233 1.00 90.88 493 MET A C 1
ATOM 3921 O O . MET A 1 493 ? 2.407 -15.487 -8.024 1.00 90.88 493 MET A O 1
ATOM 3925 N N . GLN A 1 494 ? 2.340 -16.697 -9.914 1.00 91.44 494 GLN A N 1
ATOM 3926 C CA . GLN A 1 494 ? 2.796 -17.942 -9.302 1.00 91.44 494 GLN A CA 1
ATOM 3927 C C . GLN A 1 494 ? 4.255 -17.847 -8.832 1.00 91.44 494 GLN A C 1
ATOM 3929 O O . GLN A 1 494 ? 4.550 -18.274 -7.719 1.00 91.44 494 GLN A O 1
ATOM 3934 N N . ALA A 1 495 ? 5.135 -17.222 -9.618 1.00 91.06 495 ALA A N 1
ATOM 3935 C CA . ALA A 1 495 ? 6.524 -16.968 -9.239 1.00 91.06 495 ALA A CA 1
ATOM 3936 C C . ALA A 1 495 ? 6.618 -16.035 -8.023 1.00 91.06 495 ALA A C 1
ATOM 3938 O O . ALA A 1 495 ? 7.336 -16.338 -7.076 1.00 91.06 495 ALA A O 1
ATOM 3939 N N . LYS A 1 496 ? 5.829 -14.951 -7.987 1.00 91.75 496 LYS A N 1
ATOM 3940 C CA . LYS A 1 496 ? 5.748 -14.057 -6.818 1.00 91.75 496 LYS A CA 1
ATOM 3941 C C . LYS A 1 496 ? 5.245 -14.785 -5.575 1.00 91.75 496 LYS A C 1
ATOM 3943 O O . LYS A 1 496 ? 5.768 -14.561 -4.490 1.00 91.75 496 LYS A O 1
ATOM 3948 N N . LYS A 1 497 ? 4.258 -15.674 -5.723 1.00 91.62 497 LYS A N 1
ATOM 3949 C CA . LYS A 1 497 ? 3.758 -16.496 -4.614 1.00 91.62 497 LYS A CA 1
ATOM 3950 C C . LYS A 1 497 ? 4.838 -17.447 -4.086 1.00 91.62 497 LYS A C 1
ATOM 3952 O O . LYS A 1 497 ? 5.002 -17.542 -2.877 1.00 91.62 497 LYS A O 1
ATOM 3957 N N . GLN A 1 498 ? 5.578 -18.110 -4.975 1.00 90.06 498 GLN A N 1
ATOM 3958 C CA . GLN A 1 498 ? 6.694 -18.985 -4.596 1.00 90.06 498 GLN A CA 1
ATOM 3959 C C . GLN A 1 498 ? 7.825 -18.203 -3.923 1.00 90.06 498 GLN A C 1
ATOM 3961 O O . GLN A 1 498 ? 8.345 -18.643 -2.907 1.00 90.06 498 GLN A O 1
ATOM 3966 N N . GLN A 1 499 ? 8.161 -17.019 -4.438 1.00 88.94 499 GLN A N 1
ATOM 3967 C CA . GLN A 1 499 ? 9.174 -16.151 -3.843 1.00 88.94 499 GLN A CA 1
ATOM 3968 C C . GLN A 1 499 ? 8.760 -15.655 -2.452 1.00 88.94 499 GLN A C 1
ATOM 3970 O O . GLN A 1 499 ? 9.579 -15.659 -1.541 1.00 88.94 499 GLN A O 1
ATOM 3975 N N . ALA A 1 500 ? 7.496 -15.260 -2.270 1.00 89.19 500 ALA A N 1
ATOM 3976 C CA . ALA A 1 500 ? 6.978 -14.848 -0.967 1.00 89.19 500 ALA A CA 1
ATOM 3977 C C . ALA A 1 500 ? 6.975 -16.006 0.041 1.00 89.19 500 ALA A C 1
ATOM 3979 O O . ALA A 1 500 ? 7.303 -15.801 1.204 1.00 89.19 500 ALA A O 1
ATOM 3980 N N . GLN A 1 501 ? 6.642 -17.220 -0.408 1.00 90.88 501 GLN A N 1
ATOM 3981 C CA . GLN A 1 501 ? 6.705 -18.412 0.434 1.00 90.88 501 GLN A CA 1
ATOM 3982 C C . GLN A 1 501 ? 8.150 -18.744 0.837 1.00 90.88 501 GLN A C 1
ATOM 3984 O O . GLN A 1 501 ? 8.406 -18.957 2.014 1.00 90.88 501 GLN A O 1
ATOM 3989 N N . ALA A 1 502 ? 9.095 -18.707 -0.106 1.00 90.44 502 ALA A N 1
ATOM 3990 C CA . ALA A 1 502 ? 10.510 -18.939 0.184 1.00 90.44 502 ALA A CA 1
ATOM 3991 C C . ALA A 1 502 ? 11.100 -17.880 1.132 1.00 90.44 502 ALA A C 1
ATOM 3993 O O . ALA A 1 502 ? 11.936 -18.204 1.968 1.00 90.44 502 ALA A O 1
ATOM 3994 N N . LEU A 1 503 ? 10.661 -16.620 1.022 1.00 89.62 503 LEU A N 1
ATOM 3995 C CA . LEU A 1 503 ? 11.076 -15.560 1.942 1.00 89.62 503 LEU A CA 1
ATOM 3996 C C . LEU A 1 503 ? 10.558 -15.820 3.365 1.00 89.62 503 LEU A C 1
ATOM 3998 O O . LEU A 1 503 ? 11.325 -15.692 4.309 1.00 89.62 503 LEU A O 1
ATOM 4002 N N . ALA A 1 504 ? 9.293 -16.227 3.509 1.00 88.62 504 ALA A N 1
ATOM 4003 C CA . ALA A 1 504 ? 8.717 -16.566 4.810 1.00 88.62 504 ALA A CA 1
ATOM 4004 C C . ALA A 1 504 ? 9.421 -17.776 5.452 1.00 88.62 504 ALA A C 1
ATOM 4006 O O . ALA A 1 504 ? 9.771 -17.730 6.625 1.00 88.62 504 ALA A O 1
ATOM 4007 N N . GLU A 1 505 ? 9.702 -18.824 4.669 1.00 90.25 505 GLU A N 1
ATOM 4008 C CA . GLU A 1 505 ? 10.460 -19.994 5.138 1.00 90.25 505 GLU A CA 1
ATOM 4009 C C . GLU A 1 505 ? 11.886 -19.603 5.579 1.00 90.25 505 GLU A C 1
ATOM 4011 O O . GLU A 1 505 ? 12.358 -20.062 6.617 1.00 90.25 505 GLU A O 1
ATOM 4016 N N . ALA A 1 506 ? 12.550 -18.691 4.859 1.00 90.56 506 ALA A N 1
ATOM 4017 C CA . ALA A 1 506 ? 13.872 -18.189 5.237 1.00 90.56 506 ALA A CA 1
ATOM 4018 C C . ALA A 1 506 ? 13.855 -17.322 6.512 1.00 90.56 506 ALA A C 1
ATOM 4020 O O . ALA A 1 506 ? 14.801 -17.373 7.300 1.00 90.56 506 ALA A O 1
ATOM 4021 N N . GLU A 1 507 ? 12.801 -16.527 6.728 1.00 88.62 507 GLU A N 1
ATOM 4022 C CA . GLU A 1 507 ? 12.616 -15.748 7.960 1.00 88.62 507 GLU A CA 1
ATOM 4023 C C . GLU A 1 507 ? 12.410 -16.667 9.175 1.00 88.62 507 GLU A C 1
ATOM 4025 O O . GLU A 1 507 ? 13.067 -16.474 10.203 1.00 88.62 507 GLU A O 1
ATOM 4030 N N . ASP A 1 508 ? 11.588 -17.711 9.036 1.00 89.94 508 ASP A N 1
ATOM 4031 C CA . ASP A 1 508 ? 11.369 -18.717 10.083 1.00 89.94 508 ASP A CA 1
ATOM 4032 C C . ASP A 1 508 ? 12.665 -19.489 10.410 1.00 89.94 508 ASP A C 1
ATOM 4034 O O . ASP A 1 508 ? 12.998 -19.706 11.582 1.00 89.94 508 ASP A O 1
ATOM 4038 N N . GLU A 1 509 ? 13.443 -19.871 9.389 1.00 90.44 509 GLU A N 1
ATOM 4039 C CA . GLU A 1 509 ? 14.752 -20.512 9.567 1.00 90.44 509 GLU A CA 1
ATOM 4040 C C . GLU A 1 509 ? 15.759 -19.589 10.266 1.00 90.44 509 GLU A C 1
ATOM 4042 O O . GLU A 1 509 ? 16.478 -20.030 11.170 1.00 90.44 509 GLU A O 1
ATOM 4047 N N . ALA A 1 510 ? 15.799 -18.306 9.902 1.00 90.06 510 ALA A N 1
ATOM 4048 C CA . ALA A 1 510 ? 16.665 -17.321 10.544 1.00 90.06 510 ALA A CA 1
ATOM 4049 C C . ALA A 1 510 ? 16.288 -17.105 12.020 1.00 90.06 510 ALA A C 1
ATOM 4051 O O . ALA A 1 510 ? 17.172 -17.041 12.881 1.00 90.06 510 ALA A O 1
ATOM 4052 N N . GLU A 1 511 ? 14.993 -17.057 12.347 1.00 90.81 511 GLU A N 1
ATOM 4053 C CA . GLU A 1 511 ? 14.533 -16.949 13.734 1.00 90.81 511 GLU A CA 1
ATOM 4054 C C . GLU A 1 511 ? 14.900 -18.201 14.548 1.00 90.81 511 GLU A C 1
ATOM 4056 O O . GLU A 1 511 ? 15.359 -18.097 15.693 1.00 90.81 511 GLU A O 1
ATOM 4061 N N . ALA A 1 512 ? 14.763 -19.393 13.960 1.00 91.50 512 ALA A N 1
ATOM 4062 C CA . ALA A 1 512 ? 15.174 -20.645 14.589 1.00 91.50 512 ALA A CA 1
ATOM 4063 C C . ALA A 1 512 ? 16.691 -20.687 14.849 1.00 91.50 512 ALA A C 1
ATOM 4065 O O . ALA A 1 512 ? 17.121 -21.071 15.942 1.00 91.50 512 ALA A O 1
ATOM 4066 N N . GLN A 1 513 ? 17.504 -20.234 13.890 1.00 89.88 513 GLN A N 1
ATOM 4067 C CA . GLN A 1 513 ? 18.957 -20.130 14.049 1.00 89.88 513 GLN A CA 1
ATOM 4068 C C . GLN A 1 513 ? 19.342 -19.125 15.142 1.00 89.88 513 GLN A C 1
ATOM 4070 O O . GLN A 1 513 ? 20.183 -19.437 15.986 1.00 89.88 513 GLN A O 1
ATOM 4075 N N . ALA A 1 514 ? 18.693 -17.959 15.194 1.00 91.81 514 ALA A N 1
ATOM 4076 C CA . ALA A 1 514 ? 18.932 -16.961 16.236 1.00 91.81 514 ALA A CA 1
ATOM 4077 C C . ALA A 1 514 ? 18.578 -17.496 17.636 1.00 91.81 514 ALA A C 1
ATOM 4079 O O . ALA A 1 514 ? 19.334 -17.309 18.594 1.00 91.81 514 ALA A O 1
ATOM 4080 N N . LYS A 1 515 ? 17.461 -18.227 17.760 1.00 94.31 515 LYS A N 1
ATOM 4081 C CA . LYS A 1 515 ? 17.076 -18.915 19.004 1.00 94.31 515 LYS A CA 1
ATOM 4082 C C . LYS A 1 515 ? 18.109 -19.967 19.416 1.00 94.31 515 LYS A C 1
ATOM 4084 O O . LYS A 1 515 ? 18.481 -20.013 20.588 1.00 94.31 515 LYS A O 1
ATOM 4089 N N . ALA A 1 516 ? 18.608 -20.767 18.473 1.00 92.75 516 ALA A N 1
ATOM 4090 C CA . ALA A 1 516 ? 19.635 -21.774 18.737 1.00 92.75 516 ALA A CA 1
ATOM 4091 C C . ALA A 1 516 ? 20.967 -21.147 19.183 1.00 92.75 516 ALA A C 1
ATOM 4093 O O . ALA A 1 516 ? 21.565 -21.606 20.155 1.00 92.75 516 ALA A O 1
ATOM 4094 N N . GLN A 1 517 ? 21.400 -20.059 18.536 1.00 91.88 517 GLN A N 1
ATOM 4095 C CA . GLN A 1 517 ? 22.600 -19.315 18.932 1.00 91.88 517 GLN A CA 1
ATOM 4096 C C . GLN A 1 517 ? 22.467 -18.726 20.339 1.00 91.88 517 GLN A C 1
ATOM 4098 O O . GLN A 1 517 ? 23.392 -18.839 21.142 1.00 91.88 517 GLN A O 1
ATOM 4103 N N . LYS A 1 518 ? 21.304 -18.154 20.672 1.00 94.12 518 LYS A N 1
ATOM 4104 C CA . LYS A 1 518 ? 21.042 -17.618 22.012 1.00 94.12 518 LYS A CA 1
ATOM 4105 C C . LYS A 1 518 ? 21.065 -18.709 23.085 1.00 94.12 518 LYS A C 1
ATOM 4107 O O . LYS A 1 518 ? 21.595 -18.487 24.170 1.00 94.12 518 LYS A O 1
ATOM 4112 N N . LEU A 1 519 ? 20.515 -19.886 22.785 1.00 94.06 519 LEU A N 1
ATOM 4113 C CA . LEU A 1 519 ? 20.543 -21.029 23.698 1.00 94.06 519 LEU A CA 1
ATOM 4114 C C . LEU A 1 519 ? 21.971 -21.556 23.904 1.00 94.06 519 LEU A C 1
ATOM 4116 O O . LEU A 1 519 ? 22.350 -21.846 25.036 1.00 94.06 519 LEU A O 1
ATOM 4120 N N . LEU A 1 520 ? 22.775 -21.612 22.838 1.00 95.00 520 LEU A N 1
ATOM 4121 C CA . LEU A 1 520 ? 24.185 -21.990 22.923 1.00 95.00 520 LEU A CA 1
ATOM 4122 C C . LEU A 1 520 ? 24.990 -20.999 23.776 1.00 95.00 520 LEU A C 1
ATOM 4124 O O . LEU A 1 520 ? 25.789 -21.428 24.605 1.00 95.00 520 LEU A O 1
ATOM 4128 N N . ALA A 1 521 ? 24.761 -19.692 23.610 1.00 92.12 521 ALA A N 1
ATOM 4129 C CA . ALA A 1 521 ? 25.407 -18.660 24.420 1.00 92.12 521 ALA A CA 1
ATOM 4130 C C . ALA A 1 521 ? 25.058 -18.811 25.911 1.00 92.12 521 ALA A C 1
ATOM 4132 O O . ALA A 1 521 ? 25.949 -18.832 26.755 1.00 92.12 521 ALA A O 1
ATOM 4133 N N . LEU A 1 522 ? 23.779 -19.031 26.231 1.00 92.62 522 LEU A N 1
ATOM 4134 C CA . LEU A 1 522 ? 23.334 -19.262 27.607 1.00 92.62 522 LEU A CA 1
ATOM 4135 C C . LEU A 1 522 ? 23.934 -20.547 28.209 1.00 92.62 522 LEU A C 1
ATOM 4137 O O . LEU A 1 522 ? 24.263 -20.595 29.394 1.00 92.62 522 LEU A O 1
ATOM 4141 N N . GLU A 1 523 ? 24.105 -21.602 27.408 1.00 94.62 523 GLU A N 1
ATOM 4142 C CA . GLU A 1 523 ? 24.778 -22.820 27.866 1.00 94.62 523 GLU A CA 1
ATOM 4143 C C . GLU A 1 523 ? 26.270 -22.579 28.143 1.00 94.62 523 GLU A C 1
ATOM 4145 O O . GLU A 1 523 ? 26.800 -23.090 29.132 1.00 94.62 523 GLU A O 1
ATOM 4150 N N . GLN A 1 524 ? 26.947 -21.780 27.313 1.00 91.62 524 GLN A N 1
ATOM 4151 C CA . GLN A 1 524 ? 28.337 -21.381 27.544 1.00 91.62 524 GLN A CA 1
ATOM 4152 C C . GLN A 1 524 ? 28.482 -20.557 28.827 1.00 91.62 524 GLN A C 1
ATOM 4154 O O . GLN A 1 524 ? 29.358 -20.866 29.634 1.00 91.62 524 GLN A O 1
ATOM 4159 N N . GLU A 1 525 ? 27.596 -19.587 29.060 1.00 89.94 525 GLU A N 1
ATOM 4160 C CA . GLU A 1 525 ? 27.555 -18.809 30.305 1.00 89.94 525 GLU A CA 1
ATOM 4161 C C . GLU A 1 525 ? 27.336 -19.714 31.522 1.00 89.94 525 GLU A C 1
ATOM 4163 O O . GLU A 1 525 ? 28.042 -19.594 32.524 1.00 89.94 525 GLU A O 1
ATOM 4168 N N . ARG A 1 526 ? 26.422 -20.692 31.431 1.00 88.75 526 ARG A N 1
ATOM 4169 C CA . ARG A 1 526 ? 26.205 -21.659 32.518 1.00 88.75 526 ARG A CA 1
ATOM 4170 C C . ARG A 1 526 ? 27.459 -22.484 32.803 1.00 88.75 526 ARG A C 1
ATOM 4172 O O . ARG A 1 526 ? 27.813 -22.655 33.966 1.00 88.75 526 ARG A O 1
ATOM 4179 N N . ARG A 1 527 ? 28.152 -22.966 31.765 1.00 90.06 527 ARG A N 1
ATOM 4180 C CA . ARG A 1 527 ? 29.414 -23.713 31.921 1.00 90.06 527 ARG A CA 1
ATOM 4181 C C . ARG A 1 527 ? 30.515 -22.852 32.536 1.00 90.06 527 ARG A C 1
ATOM 4183 O O . ARG A 1 527 ? 31.269 -23.347 33.368 1.00 90.06 527 ARG A O 1
ATOM 4190 N N . GLN A 1 528 ? 30.603 -21.577 32.160 1.00 86.00 528 GLN A N 1
ATOM 4191 C CA . GLN A 1 528 ? 31.544 -20.634 32.768 1.00 86.00 528 GLN A CA 1
ATOM 4192 C C . GLN A 1 528 ? 31.224 -20.405 34.249 1.00 86.00 528 GLN A C 1
ATOM 4194 O O . GLN A 1 528 ? 32.125 -20.485 35.080 1.00 86.00 528 GLN A O 1
ATOM 4199 N N . ALA A 1 529 ? 29.950 -20.217 34.597 1.00 80.31 529 ALA A N 1
ATOM 4200 C CA . ALA A 1 529 ? 29.520 -20.070 35.985 1.00 80.31 529 ALA A CA 1
ATOM 4201 C C . ALA A 1 529 ? 29.777 -21.342 36.817 1.00 80.31 529 ALA A C 1
ATOM 4203 O O . ALA A 1 529 ? 30.205 -21.255 37.966 1.00 80.31 529 ALA A O 1
ATOM 4204 N N . GLU A 1 530 ? 29.553 -22.532 36.251 1.00 86.94 530 GLU A N 1
ATOM 4205 C CA . GLU A 1 530 ? 29.892 -23.814 36.887 1.00 86.94 530 GLU A CA 1
ATOM 4206 C C . GLU A 1 530 ? 31.408 -23.944 37.115 1.00 86.94 530 GLU A C 1
ATOM 4208 O O . GLU A 1 530 ? 31.828 -24.308 38.213 1.00 86.94 530 GLU A O 1
ATOM 4213 N N . ALA A 1 531 ? 32.236 -23.565 36.135 1.00 82.38 531 ALA A N 1
ATOM 4214 C CA . ALA A 1 531 ? 33.692 -23.557 36.281 1.00 82.38 531 ALA A CA 1
ATOM 4215 C C . ALA A 1 531 ? 34.164 -22.567 37.360 1.00 82.38 531 ALA A C 1
ATOM 4217 O O . ALA A 1 531 ? 35.018 -22.905 38.177 1.00 82.38 531 ALA A O 1
ATOM 4218 N N . GLN A 1 532 ? 33.581 -21.366 37.416 1.00 77.00 532 GLN A N 1
ATOM 4219 C CA . GLN A 1 532 ? 33.879 -20.387 38.465 1.00 77.00 532 GLN A CA 1
ATOM 4220 C C . GLN A 1 532 ? 33.487 -20.902 39.854 1.00 77.00 532 GLN A C 1
ATOM 4222 O O . GLN A 1 532 ? 34.254 -20.752 40.804 1.00 77.00 532 GLN A O 1
ATOM 4227 N N . ARG A 1 533 ? 32.325 -21.557 39.984 1.00 76.75 533 ARG A N 1
ATOM 4228 C CA . ARG A 1 533 ? 31.902 -22.189 41.246 1.00 76.75 533 ARG A CA 1
ATOM 4229 C C . ARG A 1 533 ? 32.879 -23.266 41.700 1.00 76.75 533 ARG A C 1
ATOM 4231 O O . ARG A 1 533 ? 33.183 -23.321 42.887 1.00 76.75 533 ARG A O 1
ATOM 4238 N N . GLU A 1 534 ? 33.385 -24.077 40.777 1.00 82.56 534 GLU A N 1
ATOM 4239 C CA . GLU A 1 534 ? 34.387 -25.102 41.080 1.00 82.56 534 GLU A CA 1
ATOM 4240 C C . GLU A 1 534 ? 35.700 -24.476 41.574 1.00 82.56 534 GLU A C 1
ATOM 4242 O O . GLU A 1 534 ? 36.251 -24.917 42.580 1.00 82.56 534 GLU A O 1
ATOM 4247 N N . VAL A 1 535 ? 36.167 -23.393 40.940 1.00 77.12 535 VAL A N 1
ATOM 4248 C CA . VAL A 1 535 ? 37.355 -22.648 41.397 1.00 77.12 535 VAL A CA 1
ATOM 4249 C C . VAL A 1 535 ? 37.156 -22.103 42.814 1.00 77.12 535 VAL A C 1
ATOM 4251 O O . VAL A 1 535 ? 38.024 -22.277 43.670 1.00 77.12 535 VAL A O 1
ATOM 4254 N N . VAL A 1 536 ? 36.000 -21.494 43.094 1.00 71.19 536 VAL A N 1
ATOM 4255 C CA . VAL A 1 536 ? 35.667 -20.977 44.432 1.00 71.19 536 VAL A CA 1
ATOM 4256 C C . VAL A 1 536 ? 35.583 -22.111 45.459 1.00 71.19 536 VAL A C 1
ATOM 4258 O O . VAL A 1 536 ? 36.091 -21.974 46.572 1.00 71.19 536 VAL A O 1
ATOM 4261 N N . PHE A 1 537 ? 34.990 -23.249 45.093 1.00 73.75 537 PHE A N 1
ATOM 4262 C CA . PHE A 1 537 ? 34.904 -24.422 45.960 1.00 73.75 537 PHE A CA 1
ATOM 4263 C C . PHE A 1 537 ? 36.293 -24.984 46.296 1.00 73.75 537 PHE A C 1
ATOM 4265 O O . PHE A 1 537 ? 36.595 -25.232 47.465 1.00 73.75 537 PHE A O 1
ATOM 4272 N N . GLN A 1 538 ? 37.175 -25.109 45.300 1.00 73.94 538 GLN A N 1
ATOM 4273 C CA . GLN A 1 538 ? 38.560 -25.539 45.503 1.00 73.94 538 GLN A CA 1
ATOM 4274 C C . GLN A 1 538 ? 39.347 -24.557 46.381 1.00 73.94 538 GLN A C 1
ATOM 4276 O O . GLN A 1 538 ? 40.092 -24.992 47.262 1.00 73.94 538 GLN A O 1
ATOM 4281 N N . ALA A 1 539 ? 39.155 -23.247 46.201 1.00 66.94 539 ALA A N 1
ATOM 4282 C CA . ALA A 1 539 ? 39.767 -22.225 47.048 1.00 66.94 539 ALA A CA 1
ATOM 4283 C C . ALA A 1 539 ? 39.281 -22.324 48.505 1.00 66.94 539 ALA A C 1
ATOM 4285 O O . ALA A 1 539 ? 40.100 -22.345 49.423 1.00 66.94 539 ALA A O 1
ATOM 4286 N N . SER A 1 540 ? 37.970 -22.480 48.730 1.00 66.06 540 SER A N 1
ATOM 4287 C CA . SER A 1 540 ? 37.406 -22.677 50.074 1.00 66.06 540 SER A CA 1
ATOM 4288 C C . SER A 1 540 ? 37.962 -23.936 50.739 1.00 66.06 540 SER A C 1
ATOM 4290 O O . SER A 1 540 ? 38.383 -23.886 51.891 1.00 66.06 540 SER A O 1
ATOM 4292 N N . SER A 1 541 ? 38.046 -25.051 50.003 1.00 74.44 541 SER A N 1
ATOM 4293 C CA . SER A 1 541 ? 38.618 -26.295 50.528 1.00 74.44 541 SER A CA 1
ATOM 4294 C C . SER A 1 541 ? 40.091 -26.141 50.919 1.00 74.44 541 SER A C 1
ATOM 4296 O O . SER A 1 541 ? 40.522 -26.757 51.894 1.00 74.44 541 SER A O 1
ATOM 4298 N N . ARG A 1 542 ? 40.871 -25.336 50.182 1.00 66.00 542 ARG A N 1
ATOM 4299 C CA . ARG A 1 542 ? 42.260 -25.014 50.544 1.00 66.00 542 ARG A CA 1
ATOM 4300 C C . ARG A 1 542 ? 42.321 -24.166 51.810 1.00 66.00 542 ARG A C 1
ATOM 4302 O O . ARG A 1 542 ? 43.091 -24.491 52.709 1.00 66.00 542 ARG A O 1
ATOM 4309 N N . ILE A 1 543 ? 41.474 -23.142 51.923 1.00 62.38 543 ILE A N 1
ATOM 4310 C CA . ILE A 1 543 ? 41.387 -22.292 53.120 1.00 62.38 543 ILE A CA 1
ATOM 4311 C C . ILE A 1 543 ? 41.038 -23.126 54.362 1.00 62.38 543 ILE A C 1
ATOM 4313 O O . ILE A 1 543 ? 41.675 -22.965 55.404 1.00 62.38 543 ILE A O 1
ATOM 4317 N N . ASP A 1 544 ? 40.080 -24.048 54.258 1.00 66.25 544 ASP A N 1
ATOM 4318 C CA . ASP A 1 544 ? 39.701 -24.931 55.366 1.00 66.25 544 ASP A CA 1
ATOM 4319 C C . ASP A 1 544 ? 40.831 -25.905 55.744 1.00 66.25 544 ASP A C 1
ATOM 4321 O O . ASP A 1 544 ? 41.092 -26.119 56.931 1.00 66.25 544 ASP A O 1
ATOM 4325 N N . ALA A 1 545 ? 41.573 -26.430 54.760 1.00 66.69 545 ALA A N 1
ATOM 4326 C CA . ALA A 1 545 ? 42.769 -27.235 55.012 1.00 66.69 545 ALA A CA 1
ATOM 4327 C C . ALA A 1 545 ? 43.872 -26.425 55.724 1.00 66.69 545 ALA A C 1
ATOM 4329 O O . ALA A 1 545 ? 44.471 -26.911 56.685 1.00 66.69 545 ALA A O 1
ATOM 4330 N N . HIS A 1 546 ? 44.098 -25.169 55.324 1.00 58.00 546 HIS A N 1
ATOM 4331 C CA . HIS A 1 546 ? 45.038 -24.263 55.993 1.00 58.00 546 HIS A CA 1
ATOM 4332 C C . HIS A 1 546 ? 44.585 -23.881 57.409 1.00 58.00 546 HIS A C 1
ATOM 4334 O O . HIS A 1 546 ? 45.414 -23.797 58.320 1.00 58.00 546 HIS A O 1
ATOM 4340 N N . ARG A 1 547 ? 43.278 -23.702 57.639 1.00 59.91 547 ARG A N 1
ATOM 4341 C CA . ARG A 1 547 ? 42.721 -23.484 58.983 1.00 59.91 547 ARG A CA 1
ATOM 4342 C C . ARG A 1 547 ? 42.982 -24.689 59.890 1.00 59.91 547 ARG A C 1
ATOM 4344 O O . ARG A 1 547 ? 43.433 -24.495 61.014 1.00 59.91 547 ARG A O 1
ATOM 4351 N N . ALA A 1 548 ? 42.790 -25.909 59.388 1.00 61.94 548 ALA A N 1
ATOM 4352 C CA . ALA A 1 548 ? 43.085 -27.134 60.131 1.00 61.94 548 ALA A CA 1
ATOM 4353 C C . ALA A 1 548 ? 44.586 -27.297 60.459 1.00 61.94 548 ALA A C 1
ATOM 4355 O O . ALA A 1 548 ? 44.935 -27.873 61.490 1.00 61.94 548 ALA A O 1
ATOM 4356 N N . LEU A 1 549 ? 45.485 -26.766 59.620 1.00 57.81 549 LEU A N 1
ATOM 4357 C CA . LEU A 1 549 ? 46.928 -26.731 59.896 1.00 57.81 549 LEU A CA 1
ATOM 4358 C C . LEU A 1 549 ? 47.306 -25.680 60.957 1.00 57.81 549 LEU A C 1
ATOM 4360 O O . LEU A 1 549 ? 48.190 -25.942 61.770 1.00 57.81 549 LEU A O 1
ATOM 4364 N N . ARG A 1 550 ? 46.604 -24.536 61.019 1.00 52.16 550 ARG A N 1
ATOM 4365 C CA . ARG A 1 550 ? 46.802 -23.494 62.054 1.00 52.16 550 ARG A CA 1
ATOM 4366 C C . ARG A 1 550 ? 46.449 -23.940 63.476 1.00 52.16 550 ARG A C 1
ATOM 4368 O O . ARG A 1 550 ? 46.909 -23.314 64.425 1.00 52.16 550 ARG A O 1
ATOM 4375 N N . GLU A 1 551 ? 45.647 -24.989 63.638 1.00 53.53 551 GLU A N 1
ATOM 4376 C CA . GLU A 1 551 ? 45.272 -25.525 64.955 1.00 53.53 551 GLU A CA 1
ATOM 4377 C C . GLU A 1 551 ? 46.343 -26.453 65.565 1.00 53.53 551 GLU A C 1
ATOM 4379 O O . GLU A 1 551 ? 46.184 -26.924 66.694 1.00 53.53 551 GLU A O 1
ATOM 4384 N N . ARG A 1 552 ? 47.466 -26.696 64.869 1.00 52.66 552 ARG A N 1
ATOM 4385 C CA . ARG A 1 552 ? 48.640 -27.378 65.437 1.00 52.66 552 ARG A CA 1
ATOM 4386 C C . ARG A 1 552 ? 49.693 -26.372 65.922 1.00 52.66 552 ARG A C 1
ATOM 4388 O O . ARG A 1 552 ? 49.888 -25.341 65.284 1.00 52.66 552 ARG A O 1
ATOM 4395 N N . PRO A 1 553 ? 50.414 -26.663 67.020 1.00 50.09 553 PRO A N 1
ATOM 4396 C CA . PRO A 1 553 ? 51.537 -25.835 67.449 1.00 50.09 553 PRO A CA 1
ATOM 4397 C C . PRO A 1 553 ? 52.666 -25.939 66.410 1.00 50.09 553 PRO A C 1
ATOM 4399 O O . PRO A 1 553 ? 53.303 -26.984 66.309 1.00 50.09 553 PRO A O 1
ATOM 4402 N N . MET A 1 554 ? 52.869 -24.882 65.617 1.00 48.53 554 MET A N 1
ATOM 4403 C CA . MET A 1 554 ? 53.894 -24.832 64.563 1.00 48.53 554 MET A CA 1
ATOM 4404 C C . MET A 1 554 ? 55.213 -24.248 65.076 1.00 48.53 554 MET A C 1
ATOM 4406 O O . MET A 1 554 ? 55.223 -23.310 65.880 1.00 48.53 554 MET A O 1
ATOM 4410 N N . ASP A 1 555 ? 56.323 -24.799 64.586 1.00 57.88 555 ASP A N 1
ATOM 4411 C CA . ASP A 1 555 ? 57.678 -24.371 64.936 1.00 57.88 555 ASP A CA 1
ATOM 4412 C C . ASP A 1 555 ? 58.127 -23.174 64.069 1.00 57.88 555 ASP A C 1
ATOM 4414 O O . ASP A 1 555 ? 57.589 -22.923 62.989 1.00 57.88 555 ASP A O 1
ATOM 4418 N N . LYS A 1 556 ? 59.116 -22.393 64.526 1.00 54.44 556 LYS A N 1
ATOM 4419 C CA . LYS A 1 556 ? 59.472 -21.083 63.918 1.00 54.44 556 LYS A CA 1
ATOM 4420 C C . LYS A 1 556 ? 59.869 -21.130 62.433 1.00 54.44 556 LYS A C 1
ATOM 4422 O O . LYS A 1 556 ? 59.780 -20.110 61.753 1.00 54.44 556 LYS A O 1
ATOM 4427 N N . GLU A 1 557 ? 60.312 -22.280 61.939 1.00 55.38 557 GLU A N 1
ATOM 4428 C CA . GLU A 1 557 ? 60.751 -22.471 60.551 1.00 55.38 557 GLU A CA 1
ATOM 4429 C C . GLU A 1 557 ? 59.557 -22.675 59.592 1.00 55.38 557 GLU A C 1
ATOM 4431 O O . GLU A 1 557 ? 59.553 -22.132 58.486 1.00 55.38 557 GLU A O 1
ATOM 4436 N N . GLU A 1 558 ? 58.473 -23.314 60.058 1.00 54.59 558 GLU A N 1
ATOM 4437 C CA . GLU A 1 558 ? 57.198 -23.441 59.323 1.00 54.59 558 GLU A CA 1
ATOM 4438 C C . GLU A 1 558 ? 56.459 -22.100 59.192 1.00 54.59 558 GLU A C 1
ATOM 4440 O O . GLU A 1 558 ? 55.713 -21.877 58.236 1.00 54.59 558 GLU A O 1
ATOM 4445 N N . VAL A 1 559 ? 56.676 -21.175 60.131 1.00 52.88 559 VAL A N 1
ATOM 4446 C CA . VAL A 1 559 ? 56.096 -19.821 60.092 1.00 52.88 559 VAL A CA 1
ATOM 4447 C C . VAL A 1 559 ? 56.663 -19.002 58.926 1.00 52.88 559 VAL A C 1
ATOM 4449 O O . VAL A 1 559 ? 55.937 -18.220 58.315 1.00 52.88 559 VAL A O 1
ATOM 4452 N N . LEU A 1 560 ? 57.940 -19.195 58.581 1.00 55.56 560 LEU A N 1
ATOM 4453 C CA . LEU A 1 560 ? 58.588 -18.476 57.479 1.00 55.56 560 LEU A CA 1
ATOM 4454 C C . LEU A 1 560 ? 58.180 -19.027 56.107 1.00 55.56 560 LEU A C 1
ATOM 4456 O O . LEU A 1 560 ? 57.912 -18.238 55.205 1.00 55.56 560 LEU A O 1
ATOM 4460 N N . GLN A 1 561 ? 58.041 -20.349 55.965 1.00 53.81 561 GLN A N 1
ATOM 4461 C CA . GLN A 1 561 ? 57.519 -20.953 54.730 1.00 53.81 561 GLN A CA 1
ATOM 4462 C C . GLN A 1 561 ? 56.039 -20.621 54.493 1.00 53.81 561 GLN A C 1
ATOM 4464 O O . GLN A 1 561 ? 55.651 -20.351 53.358 1.00 53.81 561 GLN A O 1
ATOM 4469 N N . ASN A 1 562 ? 55.220 -20.549 55.550 1.00 51.94 562 ASN A N 1
ATOM 4470 C CA . ASN A 1 562 ? 53.833 -20.082 55.436 1.00 51.94 562 ASN A CA 1
ATOM 4471 C C . ASN A 1 562 ? 53.733 -18.620 54.989 1.00 51.94 562 ASN A C 1
ATOM 4473 O O . ASN A 1 562 ? 52.785 -18.263 54.300 1.00 51.94 562 ASN A O 1
ATOM 4477 N N . ARG A 1 563 ? 54.705 -17.775 55.349 1.00 51.53 563 ARG A N 1
ATOM 4478 C CA . ARG A 1 563 ? 54.717 -16.366 54.942 1.00 51.53 563 ARG A CA 1
ATOM 4479 C C . ARG A 1 563 ? 54.933 -16.204 53.436 1.00 51.53 563 ARG A C 1
ATOM 4481 O O . ARG A 1 563 ? 54.269 -15.380 52.824 1.00 51.53 563 ARG A O 1
ATOM 4488 N N . GLN A 1 564 ? 55.803 -17.024 52.846 1.00 51.00 564 GLN A N 1
ATOM 4489 C CA . GLN A 1 564 ? 56.022 -17.052 51.395 1.00 51.00 564 GLN A CA 1
ATOM 4490 C C . GLN A 1 564 ? 54.810 -17.605 50.633 1.00 51.00 564 GLN A C 1
ATOM 4492 O O . GLN A 1 564 ? 54.404 -17.022 49.637 1.00 51.00 564 GLN A O 1
ATOM 4497 N N . LEU A 1 565 ? 54.164 -18.658 51.148 1.00 50.41 565 LEU A N 1
ATOM 4498 C CA . LEU A 1 565 ? 52.894 -19.154 50.599 1.00 50.41 565 LEU A CA 1
ATOM 4499 C C . LEU A 1 565 ? 51.767 -18.108 50.678 1.00 50.41 565 LEU A C 1
ATOM 4501 O O . LEU A 1 565 ? 50.991 -17.987 49.737 1.00 50.41 565 LEU A O 1
ATOM 4505 N N . GLN A 1 566 ? 51.705 -17.312 51.752 1.00 46.19 566 GLN A N 1
ATOM 4506 C CA . GLN A 1 566 ? 50.741 -16.211 51.879 1.00 46.19 566 GLN A CA 1
ATOM 4507 C C . GLN A 1 566 ? 50.973 -15.077 50.867 1.00 46.19 566 GLN A C 1
ATOM 4509 O O . GLN A 1 566 ? 50.006 -14.442 50.449 1.00 46.19 566 GLN A O 1
ATOM 4514 N N . GLU A 1 567 ? 52.222 -14.807 50.477 1.00 51.75 567 GLU A N 1
ATOM 4515 C CA . GLU A 1 567 ? 52.549 -13.803 49.454 1.00 51.75 567 GLU A CA 1
ATOM 4516 C C . GLU A 1 567 ? 52.143 -14.282 48.049 1.00 51.75 567 GLU A C 1
ATOM 4518 O O . GLU A 1 567 ? 51.508 -13.531 47.306 1.00 51.75 567 GLU A O 1
ATOM 4523 N N . ASP A 1 568 ? 52.399 -15.553 47.724 1.00 46.56 568 ASP A N 1
ATOM 4524 C CA . ASP A 1 568 ? 51.980 -16.160 46.453 1.00 46.56 568 ASP A CA 1
ATOM 4525 C C . ASP A 1 568 ? 50.442 -16.298 46.347 1.00 46.56 568 ASP A C 1
ATOM 4527 O O . ASP A 1 568 ? 49.863 -16.112 45.273 1.00 46.56 568 ASP A O 1
ATOM 4531 N N . GLU A 1 569 ? 49.749 -16.574 47.460 1.00 47.44 569 GLU A N 1
ATOM 4532 C CA . GLU A 1 569 ? 48.279 -16.617 47.528 1.00 47.44 569 GLU A CA 1
ATOM 4533 C C . GLU A 1 569 ? 47.629 -15.225 47.448 1.00 47.44 569 GLU A C 1
ATOM 4535 O O . GLU A 1 569 ? 46.564 -15.090 46.838 1.00 47.44 569 GLU A O 1
ATOM 4540 N N . MET A 1 570 ? 48.263 -14.180 48.000 1.00 43.31 570 MET A N 1
ATOM 4541 C CA . MET A 1 570 ? 47.801 -12.797 47.816 1.00 43.31 570 MET A CA 1
ATOM 4542 C C . MET A 1 570 ? 47.857 -12.374 46.349 1.00 43.31 570 MET A C 1
ATOM 4544 O O . MET A 1 570 ? 46.886 -11.805 45.859 1.00 43.31 570 MET A O 1
ATOM 4548 N N . LEU A 1 571 ? 48.938 -12.707 45.637 1.00 49.47 571 LEU A N 1
ATOM 4549 C CA . LEU A 1 571 ? 49.084 -12.425 44.203 1.00 49.47 571 LEU A CA 1
ATOM 4550 C C . LEU A 1 571 ? 48.019 -13.146 43.356 1.00 49.47 571 LEU A C 1
ATOM 4552 O O . LEU A 1 571 ? 47.525 -12.599 42.369 1.00 49.47 571 LEU A O 1
ATOM 4556 N N . ALA A 1 572 ? 47.613 -14.358 43.753 1.00 46.09 572 ALA A N 1
ATOM 4557 C CA . ALA A 1 572 ? 46.528 -15.088 43.096 1.00 46.09 572 ALA A CA 1
ATOM 4558 C C . ALA A 1 572 ? 45.139 -14.468 43.363 1.00 46.09 572 ALA A C 1
ATOM 4560 O O . ALA A 1 572 ? 44.292 -14.454 42.470 1.00 46.09 572 ALA A O 1
ATOM 4561 N N . LEU A 1 573 ? 44.902 -13.933 44.567 1.00 40.56 573 LEU A N 1
ATOM 4562 C CA . LEU A 1 573 ? 43.669 -13.215 44.921 1.00 40.56 573 LEU A CA 1
ATOM 4563 C C . LEU A 1 573 ? 43.579 -11.836 44.244 1.00 40.56 573 LEU A C 1
ATOM 4565 O O . LEU A 1 573 ? 42.494 -11.450 43.804 1.00 40.56 573 LEU A O 1
ATOM 4569 N N . GLU A 1 574 ? 44.705 -11.137 44.082 1.00 45.56 574 GLU A N 1
ATOM 4570 C CA . GLU A 1 574 ? 44.808 -9.867 43.343 1.00 45.56 574 GLU A CA 1
ATOM 4571 C C . GLU A 1 574 ? 44.391 -10.016 41.868 1.00 45.56 574 GLU A C 1
ATOM 4573 O O . GLU A 1 574 ? 43.789 -9.110 41.295 1.00 45.56 574 GLU A O 1
ATOM 4578 N N . ALA A 1 575 ? 44.621 -11.191 41.272 1.00 46.12 575 ALA A N 1
ATOM 4579 C CA . ALA A 1 575 ? 44.234 -11.497 39.895 1.00 46.12 575 ALA A CA 1
ATOM 4580 C C . ALA A 1 575 ? 42.738 -11.841 39.711 1.00 46.12 575 ALA A C 1
ATOM 4582 O O . ALA A 1 575 ? 42.233 -11.757 38.595 1.00 46.12 575 ALA A O 1
ATOM 4583 N N . ILE A 1 576 ? 42.025 -12.242 40.774 1.00 41.56 576 ILE A N 1
ATOM 4584 C CA . ILE A 1 576 ? 40.627 -12.731 40.710 1.00 41.56 576 ILE A CA 1
ATOM 4585 C C . ILE A 1 576 ? 39.613 -11.661 41.161 1.00 41.56 576 ILE A C 1
ATOM 4587 O O . ILE A 1 576 ? 38.459 -11.654 40.727 1.00 41.56 576 ILE A O 1
ATOM 4591 N N . MET A 1 577 ? 40.021 -10.751 42.047 1.00 37.69 577 MET A N 1
ATOM 4592 C CA . MET A 1 577 ? 39.133 -9.781 42.702 1.00 37.69 577 MET A CA 1
ATOM 4593 C C . MET A 1 577 ? 38.536 -8.679 41.798 1.00 37.69 577 MET A C 1
ATOM 4595 O O . MET A 1 577 ? 37.369 -8.339 42.025 1.00 37.69 577 MET A O 1
ATOM 4599 N N . PRO A 1 578 ? 39.238 -8.132 40.780 1.00 42.69 578 PRO A N 1
ATOM 4600 C CA . PRO A 1 578 ? 38.682 -7.072 39.934 1.00 42.69 578 PRO A CA 1
ATOM 4601 C C . PRO A 1 578 ? 37.427 -7.520 39.171 1.00 42.69 578 PRO A C 1
ATOM 4603 O O . PRO A 1 578 ? 36.411 -6.828 39.205 1.00 42.69 578 PRO A O 1
ATOM 4606 N N . ASP A 1 579 ? 37.451 -8.718 38.579 1.00 38.69 579 ASP A N 1
ATOM 4607 C CA . ASP A 1 579 ? 36.347 -9.243 37.763 1.00 38.69 579 ASP A CA 1
ATOM 4608 C C . ASP A 1 579 ? 35.109 -9.604 38.601 1.00 38.69 579 ASP A C 1
ATOM 4610 O O . ASP A 1 579 ? 33.974 -9.366 38.182 1.00 38.69 579 ASP A O 1
ATOM 4614 N N . CYS A 1 580 ? 35.302 -10.132 39.815 1.00 37.31 580 CYS A N 1
ATOM 4615 C CA . CYS A 1 580 ? 34.199 -10.476 40.718 1.00 37.31 580 CYS A CA 1
ATOM 4616 C C . CYS A 1 580 ? 33.452 -9.234 41.233 1.00 37.31 580 CYS A C 1
ATOM 4618 O O . CYS A 1 580 ? 32.228 -9.269 41.373 1.00 37.31 580 CYS A O 1
ATOM 4620 N N . PHE A 1 581 ? 34.163 -8.134 41.512 1.00 38.00 581 PHE A N 1
ATOM 4621 C CA . PHE A 1 581 ? 33.560 -6.908 42.047 1.00 38.00 581 PHE A CA 1
ATOM 4622 C C . PHE A 1 581 ? 32.902 -6.058 40.947 1.00 38.00 581 PHE A C 1
ATOM 4624 O O . PHE A 1 581 ? 31.821 -5.504 41.154 1.00 38.00 581 PHE A O 1
ATOM 4631 N N . GLU A 1 582 ? 33.485 -6.027 39.743 1.00 40.66 582 GLU A N 1
ATOM 4632 C CA . GLU A 1 582 ? 32.894 -5.345 38.585 1.00 40.66 582 GLU A CA 1
ATOM 4633 C C . GLU A 1 582 ? 31.566 -5.996 38.150 1.00 40.66 582 GLU A C 1
ATOM 4635 O O . GLU A 1 582 ? 30.621 -5.297 37.780 1.00 40.66 582 GLU A O 1
ATOM 4640 N N . GLN A 1 583 ? 31.450 -7.327 38.247 1.00 39.94 583 GLN A N 1
ATOM 4641 C CA . GLN A 1 583 ? 30.197 -8.048 37.979 1.00 39.94 583 GLN A CA 1
ATOM 4642 C C . GLN A 1 583 ? 29.122 -7.801 39.049 1.00 39.94 583 GLN A C 1
ATOM 4644 O O . GLN A 1 583 ? 27.934 -7.748 38.726 1.00 39.94 583 GLN A O 1
ATOM 4649 N N . LEU A 1 584 ? 29.530 -7.591 40.304 1.00 37.62 584 LEU A N 1
ATOM 4650 C CA . LEU A 1 584 ? 28.638 -7.278 41.427 1.00 37.62 584 LEU A CA 1
ATOM 4651 C C . LEU A 1 584 ? 28.057 -5.857 41.330 1.00 37.62 584 LEU A C 1
ATOM 4653 O O . LEU A 1 584 ? 26.908 -5.640 41.707 1.00 37.62 584 LEU A O 1
ATOM 4657 N N . LEU A 1 585 ? 28.822 -4.907 40.778 1.00 40.28 585 LEU A N 1
ATOM 4658 C CA . LEU A 1 585 ? 28.389 -3.523 40.552 1.00 40.28 585 LEU A CA 1
ATOM 4659 C C . LEU A 1 585 ? 27.616 -3.326 39.237 1.00 40.28 585 LEU A C 1
ATOM 4661 O O . LEU A 1 585 ? 26.700 -2.509 39.190 1.00 40.28 585 LEU A O 1
ATOM 4665 N N . LYS A 1 586 ? 27.927 -4.085 38.174 1.00 43.28 586 LYS A N 1
ATOM 4666 C CA . LYS A 1 586 ? 27.201 -4.013 36.886 1.00 43.28 586 LYS A CA 1
ATOM 4667 C C . LYS A 1 586 ? 25.775 -4.585 36.959 1.00 43.28 586 LYS A C 1
ATOM 4669 O O . LYS A 1 586 ? 24.951 -4.279 36.098 1.00 43.28 586 LYS A O 1
ATOM 4674 N N . GLY A 1 587 ? 25.457 -5.391 37.975 1.00 40.38 587 GLY A N 1
ATOM 4675 C CA . GLY A 1 587 ? 24.106 -5.887 38.236 1.00 40.38 587 GLY A CA 1
ATOM 4676 C C . GLY A 1 587 ? 23.396 -5.080 39.325 1.00 40.38 587 GLY A C 1
ATOM 4677 O O . GLY A 1 587 ? 23.693 -5.270 40.499 1.00 40.38 587 GLY A O 1
ATOM 4678 N N . ASN A 1 588 ? 22.413 -4.250 38.953 1.00 41.50 588 ASN A N 1
ATOM 4679 C CA . ASN A 1 588 ? 21.527 -3.445 39.825 1.00 41.50 588 ASN A CA 1
ATOM 4680 C C . ASN A 1 588 ? 20.766 -4.248 40.919 1.00 41.50 588 ASN A C 1
ATOM 4682 O O . ASN A 1 588 ? 19.536 -4.317 40.901 1.00 41.50 588 ASN A O 1
ATOM 4686 N N . SER A 1 589 ? 21.448 -4.890 41.867 1.00 38.78 589 SER A N 1
ATOM 4687 C CA . SER A 1 589 ? 20.831 -5.886 42.758 1.00 38.78 589 SER A CA 1
ATOM 4688 C C . SER A 1 589 ? 21.137 -5.728 44.249 1.00 38.78 589 SER A C 1
ATOM 4690 O O . SER A 1 589 ? 20.478 -6.376 45.060 1.00 38.78 589 SER A O 1
ATOM 4692 N N . CYS A 1 590 ? 22.032 -4.819 44.642 1.00 39.12 590 CYS A N 1
ATOM 4693 C CA . CYS A 1 590 ? 22.275 -4.507 46.053 1.00 39.12 590 CYS A CA 1
ATOM 4694 C C . CYS A 1 590 ? 21.369 -3.353 46.517 1.00 39.12 590 CYS A C 1
ATOM 4696 O O . CYS A 1 590 ? 21.474 -2.238 46.012 1.00 39.12 590 CYS A O 1
ATOM 4698 N N . LYS A 1 591 ? 20.478 -3.601 47.490 1.00 39.03 591 LYS A N 1
ATOM 4699 C CA . LYS A 1 591 ? 19.680 -2.548 48.150 1.00 39.03 591 LYS A CA 1
ATOM 4700 C C . LYS A 1 591 ? 20.254 -2.248 49.533 1.00 39.03 591 LYS A C 1
ATOM 4702 O O . LYS A 1 591 ? 20.278 -3.126 50.395 1.00 39.03 591 LYS A O 1
ATOM 4707 N N . LEU A 1 592 ? 20.664 -0.999 49.748 1.00 37.66 592 LEU A N 1
ATOM 4708 C CA . LEU A 1 592 ? 21.084 -0.484 51.052 1.00 37.66 592 LEU A CA 1
ATOM 4709 C C . LEU A 1 592 ? 19.869 0.082 51.790 1.00 37.66 592 LEU A C 1
ATOM 4711 O O . LEU A 1 592 ? 19.138 0.910 51.245 1.00 37.66 592 LEU A O 1
ATOM 4715 N N . ARG A 1 593 ? 19.626 -0.370 53.025 1.00 37.59 593 ARG A N 1
ATOM 4716 C CA . ARG A 1 593 ? 18.520 0.132 53.851 1.00 37.59 593 ARG A CA 1
ATOM 4717 C C . ARG A 1 593 ? 19.050 0.609 55.204 1.00 37.59 593 ARG A C 1
ATOM 4719 O O . ARG A 1 593 ? 19.709 -0.135 55.926 1.00 37.59 593 ARG A O 1
ATOM 4726 N N . LEU A 1 594 ? 18.748 1.860 55.543 1.00 39.81 594 LEU A N 1
ATOM 4727 C CA . LEU A 1 594 ? 19.046 2.454 56.847 1.00 39.81 594 LEU A CA 1
ATOM 4728 C C . LEU A 1 594 ? 17.882 2.183 57.805 1.00 39.81 594 LEU A C 1
ATOM 4730 O O . LEU A 1 594 ? 16.744 2.567 57.531 1.00 39.81 594 LEU A O 1
ATOM 4734 N N . GLY A 1 595 ? 18.164 1.505 58.917 1.00 41.94 595 GLY A N 1
ATOM 4735 C CA . GLY A 1 595 ? 17.178 1.150 59.936 1.00 41.94 595 GLY A CA 1
ATOM 4736 C C . GLY A 1 595 ? 17.460 1.820 61.280 1.00 41.94 595 GLY A C 1
ATOM 4737 O O . GLY A 1 595 ? 18.614 2.006 61.668 1.00 41.94 595 GLY A O 1
ATOM 4738 N N . ARG A 1 596 ? 16.395 2.156 62.020 1.00 42.50 596 ARG A N 1
ATOM 4739 C CA . ARG A 1 596 ? 16.467 2.576 63.430 1.00 42.50 596 ARG A CA 1
ATOM 4740 C C . ARG A 1 596 ? 15.959 1.461 64.337 1.00 42.50 596 ARG A C 1
ATOM 4742 O O . ARG A 1 596 ? 14.875 0.928 64.115 1.00 42.50 596 ARG A O 1
ATOM 4749 N N . SER A 1 597 ? 16.745 1.124 65.354 1.00 40.28 597 SER A N 1
ATOM 4750 C CA . SER A 1 597 ? 16.360 0.190 66.416 1.00 40.28 597 SER A CA 1
ATOM 4751 C C . SER A 1 597 ? 15.458 0.867 67.459 1.00 40.28 597 SER A C 1
ATOM 4753 O O . SER A 1 597 ? 15.549 2.075 67.677 1.00 40.28 597 SER A O 1
ATOM 4755 N N . THR A 1 598 ? 14.628 0.085 68.158 1.00 42.25 598 THR A N 1
ATOM 4756 C CA . THR A 1 598 ? 13.782 0.535 69.282 1.00 42.25 598 THR A CA 1
ATOM 4757 C C . THR A 1 598 ? 14.578 1.024 70.500 1.00 42.25 598 THR A C 1
ATOM 4759 O O . THR A 1 598 ? 14.006 1.652 71.382 1.00 42.25 598 THR A O 1
ATOM 4762 N N . GLU A 1 599 ? 15.893 0.788 70.529 1.00 41.72 599 GLU A N 1
ATOM 4763 C CA . GLU A 1 599 ? 16.829 1.278 71.558 1.00 41.72 599 GLU A CA 1
ATOM 4764 C C . GLU A 1 599 ? 17.601 2.541 71.125 1.00 41.72 599 GLU A C 1
ATOM 4766 O O . GLU A 1 599 ? 18.523 2.984 71.803 1.00 41.72 599 GLU A O 1
ATOM 4771 N N . GLY A 1 600 ? 17.235 3.141 69.987 1.00 40.50 600 GLY A N 1
ATOM 4772 C CA . GLY A 1 600 ? 17.776 4.420 69.526 1.00 40.50 600 GLY A CA 1
ATOM 4773 C C . GLY A 1 600 ? 18.982 4.336 68.584 1.00 40.50 600 GLY A C 1
ATOM 4774 O O . GLY A 1 600 ? 19.287 5.323 67.935 1.00 40.50 600 GLY A O 1
ATOM 4775 N N . LEU A 1 601 ? 19.642 3.192 68.407 1.00 40.28 601 LEU A N 1
ATOM 4776 C CA . LEU A 1 601 ? 20.808 3.085 67.511 1.00 40.28 601 LEU A CA 1
ATOM 4777 C C . LEU A 1 601 ? 20.412 2.997 66.021 1.00 40.28 601 LEU A C 1
ATOM 4779 O O . LEU A 1 601 ? 19.414 2.358 65.666 1.00 40.28 601 LEU A O 1
ATOM 4783 N N . CYS A 1 602 ? 21.210 3.625 65.147 1.00 38.31 602 CYS A N 1
ATOM 4784 C CA . CYS A 1 602 ? 21.087 3.525 63.686 1.00 38.31 602 CYS A CA 1
ATOM 4785 C C . CYS A 1 602 ? 22.021 2.428 63.154 1.00 38.31 602 CYS A C 1
ATOM 4787 O O . CYS A 1 602 ? 23.170 2.342 63.586 1.00 38.31 602 CYS A O 1
ATOM 4789 N N . PHE A 1 603 ? 21.545 1.610 62.211 1.00 43.00 603 PHE A N 1
ATOM 4790 C CA . PHE A 1 603 ? 22.355 0.586 61.544 1.00 43.00 603 PHE A CA 1
ATOM 4791 C C . PHE A 1 603 ? 22.138 0.598 60.025 1.00 43.00 603 PHE A C 1
ATOM 4793 O O . PHE A 1 603 ? 21.059 0.949 59.536 1.00 43.00 603 PHE A O 1
ATOM 4800 N N . VAL A 1 604 ? 23.175 0.194 59.286 1.00 38.50 604 VAL A N 1
ATOM 4801 C CA . VAL A 1 604 ? 23.136 -0.016 57.832 1.00 38.50 604 VAL A CA 1
ATOM 4802 C C . VAL A 1 604 ? 22.979 -1.511 57.572 1.00 38.50 604 VAL A C 1
ATOM 4804 O O . VAL A 1 604 ? 23.786 -2.313 58.043 1.00 38.50 604 VAL A O 1
ATOM 4807 N N . GLU A 1 605 ? 21.929 -1.885 56.845 1.00 40.22 605 GLU A N 1
ATOM 4808 C CA . GLU A 1 605 ? 21.666 -3.261 56.432 1.00 40.22 605 GLU A CA 1
ATOM 4809 C C . GLU A 1 605 ? 21.859 -3.386 54.917 1.00 40.22 605 GLU A C 1
ATOM 4811 O O . GLU A 1 605 ? 21.237 -2.663 54.131 1.00 40.22 605 GLU A O 1
ATOM 4816 N N . VAL A 1 606 ? 22.747 -4.296 54.514 1.00 40.59 606 VAL A N 1
ATOM 4817 C CA . VAL A 1 606 ? 23.032 -4.604 53.108 1.00 40.59 606 VAL A CA 1
ATOM 4818 C C . VAL A 1 606 ? 22.322 -5.909 52.763 1.00 40.59 606 VAL A C 1
ATOM 4820 O O . VAL A 1 606 ? 22.694 -6.963 53.277 1.00 40.59 606 VAL A O 1
ATOM 4823 N N . GLN A 1 607 ? 21.292 -5.851 51.916 1.00 39.84 607 GLN A N 1
ATOM 4824 C CA . GLN A 1 607 ? 20.631 -7.057 51.409 1.00 39.84 607 GLN A CA 1
ATOM 4825 C C . GLN A 1 607 ? 21.249 -7.474 50.073 1.00 39.84 607 GLN A C 1
ATOM 4827 O O . GLN A 1 607 ? 21.147 -6.749 49.081 1.00 39.84 607 GLN A O 1
ATOM 4832 N N . LEU A 1 608 ? 21.863 -8.658 50.067 1.00 41.31 608 LEU A N 1
ATOM 4833 C CA . LEU A 1 608 ? 22.360 -9.337 48.870 1.00 41.31 608 LEU A CA 1
ATOM 4834 C C . LEU A 1 608 ? 21.290 -10.311 48.335 1.00 41.31 608 LEU A C 1
ATOM 4836 O O . LEU A 1 608 ? 20.549 -10.889 49.135 1.00 41.31 608 LEU A O 1
ATOM 4840 N N . PRO A 1 609 ? 21.184 -10.522 47.010 1.00 37.59 609 PRO A N 1
ATOM 4841 C CA . PRO A 1 609 ? 20.271 -11.516 46.444 1.00 37.59 609 PRO A CA 1
ATOM 4842 C C . PRO A 1 609 ? 20.664 -12.951 46.851 1.00 37.59 609 PRO A C 1
ATOM 4844 O O . PRO A 1 609 ? 21.844 -13.263 46.999 1.00 37.59 609 PRO A O 1
ATOM 4847 N N . GLU A 1 610 ? 19.673 -13.842 46.993 1.00 45.00 610 GLU A N 1
ATOM 4848 C CA . GLU A 1 610 ? 19.787 -15.218 47.537 1.00 45.00 610 GLU A CA 1
ATOM 4849 C C . GLU A 1 610 ? 20.738 -16.172 46.776 1.00 45.00 610 GLU A C 1
ATOM 4851 O O . GLU A 1 610 ? 20.899 -17.334 47.148 1.00 45.00 610 GLU A O 1
ATOM 4856 N N . THR A 1 611 ? 21.404 -15.716 45.716 1.00 42.53 611 THR A N 1
ATOM 4857 C CA . THR A 1 611 ? 22.265 -16.531 44.850 1.00 42.53 611 THR A CA 1
ATOM 4858 C C . THR A 1 611 ? 23.637 -16.893 45.436 1.00 42.53 611 THR A C 1
ATOM 4860 O O . THR A 1 611 ? 24.338 -17.696 44.824 1.00 42.53 611 THR A O 1
ATOM 4863 N N . TYR A 1 612 ? 24.014 -16.387 46.619 1.00 39.41 612 TYR A N 1
ATOM 4864 C CA . TYR A 1 612 ? 25.247 -16.771 47.332 1.00 39.41 612 TYR A CA 1
ATOM 4865 C C . TYR A 1 612 ? 24.998 -16.981 48.840 1.00 39.41 612 TYR A C 1
ATOM 4867 O O . TYR A 1 612 ? 25.250 -16.081 49.639 1.00 39.41 612 TYR A O 1
ATOM 4875 N N . PRO A 1 613 ? 24.526 -18.167 49.272 1.00 35.47 613 PRO A N 1
ATOM 4876 C CA . PRO A 1 613 ? 24.120 -18.390 50.663 1.00 35.47 613 PRO A CA 1
ATOM 4877 C C . PRO A 1 613 ? 25.286 -18.636 51.636 1.00 35.47 613 PRO A C 1
ATOM 4879 O O . PRO A 1 613 ? 25.070 -18.674 52.843 1.00 35.47 613 PRO A O 1
ATOM 4882 N N . SER A 1 614 ? 26.510 -18.866 51.145 1.00 42.62 614 SER A N 1
ATOM 4883 C CA . SER A 1 614 ? 27.592 -19.459 51.949 1.00 42.62 614 SER A CA 1
ATOM 4884 C C . SER A 1 614 ? 28.729 -18.514 52.349 1.00 42.62 614 SER A C 1
ATOM 4886 O O . SER A 1 614 ? 29.667 -18.973 52.992 1.00 42.62 614 SER A O 1
ATOM 4888 N N . LEU A 1 615 ? 28.673 -17.218 52.010 1.00 37.78 615 LEU A N 1
ATOM 4889 C CA . LEU A 1 615 ? 29.752 -16.265 52.340 1.00 37.78 615 LEU A CA 1
ATOM 4890 C C . LEU A 1 615 ? 29.407 -15.249 53.451 1.00 37.78 615 LEU A C 1
ATOM 4892 O O . LEU A 1 615 ? 30.319 -14.653 54.016 1.00 37.78 615 LEU A O 1
ATOM 4896 N N . CYS A 1 616 ? 28.136 -15.090 53.840 1.00 31.97 616 CYS A N 1
ATOM 4897 C CA . CYS A 1 616 ? 27.703 -14.403 55.072 1.00 31.97 616 CYS A CA 1
ATOM 4898 C C . CYS A 1 616 ? 26.195 -14.629 55.313 1.00 31.97 616 CYS A C 1
ATOM 4900 O O . CYS A 1 616 ? 25.474 -14.880 54.347 1.00 31.97 616 CYS A O 1
ATOM 4902 N N . PRO A 1 617 ? 25.679 -14.530 56.558 1.00 30.75 617 PRO A N 1
ATOM 4903 C CA . PRO A 1 617 ? 24.239 -14.623 56.802 1.00 30.75 617 PRO A CA 1
ATOM 4904 C C . PRO A 1 617 ? 23.481 -13.495 56.065 1.00 30.75 617 PRO A C 1
ATOM 4906 O O . PRO A 1 617 ? 24.013 -12.389 55.959 1.00 30.75 617 PRO A O 1
ATOM 4909 N N . PRO A 1 618 ? 22.236 -13.734 55.595 1.00 36.38 618 PRO A N 1
ATOM 4910 C CA . PRO A 1 618 ? 21.509 -12.879 54.634 1.00 36.38 618 PRO A CA 1
ATOM 4911 C C . PRO A 1 618 ? 21.138 -11.467 55.133 1.00 36.38 618 PRO A C 1
ATOM 4913 O O . PRO A 1 618 ? 20.565 -10.671 54.394 1.00 36.38 618 PRO A O 1
ATOM 4916 N N . SER A 1 619 ? 21.488 -11.138 56.373 1.00 42.22 619 SER A N 1
ATOM 4917 C CA . SER A 1 619 ? 21.378 -9.807 56.965 1.00 42.22 619 SER A CA 1
ATOM 4918 C C . SER A 1 619 ? 22.491 -9.648 58.000 1.00 42.22 619 SER A C 1
ATOM 4920 O O . SER A 1 619 ? 22.317 -9.971 59.180 1.00 42.22 619 SER A O 1
ATOM 4922 N N . ALA A 1 620 ? 23.669 -9.212 57.571 1.00 40.09 620 ALA A N 1
ATOM 4923 C CA . ALA A 1 620 ? 24.745 -8.894 58.496 1.00 40.09 620 ALA A CA 1
ATOM 4924 C C . ALA A 1 620 ? 24.674 -7.399 58.857 1.00 40.09 620 ALA A C 1
ATOM 4926 O O . ALA A 1 620 ? 24.714 -6.523 57.994 1.00 40.09 620 ALA A O 1
ATOM 4927 N N . LYS A 1 621 ? 24.490 -7.114 60.152 1.00 41.69 621 LYS A N 1
ATOM 4928 C CA . LYS A 1 621 ? 24.504 -5.758 60.716 1.00 41.69 621 LYS A CA 1
ATOM 4929 C C . LYS A 1 621 ? 25.945 -5.422 61.064 1.00 41.69 621 LYS A C 1
ATOM 4931 O O . LYS A 1 621 ? 26.504 -6.040 61.967 1.00 41.69 621 LYS A O 1
ATOM 4936 N N . PHE A 1 622 ? 26.551 -4.492 60.337 1.00 43.28 622 PHE A N 1
ATOM 4937 C CA . PHE A 1 622 ? 28.004 -4.327 60.396 1.00 43.28 622 PHE A CA 1
ATOM 4938 C C . PHE A 1 622 ? 28.502 -3.259 61.372 1.00 43.28 622 PHE A C 1
ATOM 4940 O O . PHE A 1 622 ? 29.683 -3.282 61.706 1.00 43.28 622 PHE A O 1
ATOM 4947 N N . CYS A 1 623 ? 27.652 -2.364 61.888 1.00 44.03 623 CYS A N 1
ATOM 4948 C CA . CYS A 1 623 ? 28.106 -1.307 62.800 1.00 44.03 623 CYS A CA 1
ATOM 4949 C C . CYS A 1 623 ? 26.991 -0.859 63.762 1.00 44.03 623 CYS A C 1
ATOM 4951 O O . CYS A 1 623 ? 25.850 -0.684 63.335 1.00 44.03 623 CYS A O 1
ATOM 4953 N N . ASN A 1 624 ? 27.330 -0.613 65.033 1.00 42.06 624 ASN A N 1
ATOM 4954 C CA . ASN A 1 624 ? 26.489 0.130 65.979 1.00 42.06 624 ASN A CA 1
ATOM 4955 C C . ASN A 1 624 ? 27.085 1.534 66.143 1.00 42.06 624 ASN A C 1
ATOM 4957 O O . ASN A 1 624 ? 28.168 1.662 66.707 1.00 42.06 624 ASN A O 1
ATOM 4961 N N . LEU A 1 625 ? 26.397 2.570 65.657 1.00 43.25 625 LEU A N 1
ATOM 4962 C CA . LEU A 1 625 ? 26.837 3.966 65.785 1.00 43.25 625 LEU A CA 1
ATOM 4963 C C . LEU A 1 625 ? 26.045 4.696 66.888 1.00 43.25 625 LEU A C 1
ATOM 4965 O O . LEU A 1 625 ? 24.823 4.510 66.963 1.00 43.25 625 LEU A O 1
ATOM 4969 N N . PRO A 1 626 ? 26.688 5.533 67.729 1.00 42.34 626 PRO A N 1
ATOM 4970 C CA . PRO A 1 626 ? 25.992 6.344 68.727 1.00 42.34 626 PRO A CA 1
ATOM 4971 C C . PRO A 1 626 ? 25.018 7.345 68.086 1.00 42.34 626 PRO A C 1
ATOM 4973 O O . PRO A 1 626 ? 25.206 7.804 66.960 1.00 42.34 626 PRO A O 1
ATOM 4976 N N . LEU A 1 627 ? 23.966 7.714 68.819 1.00 39.06 627 LEU A N 1
ATOM 4977 C CA . LEU A 1 627 ? 22.966 8.679 68.356 1.00 39.06 627 LEU A CA 1
ATOM 4978 C C . LEU A 1 627 ? 23.555 10.088 68.208 1.00 39.06 627 LEU A C 1
ATOM 4980 O O . LEU A 1 627 ? 23.971 10.683 69.199 1.00 39.06 627 LEU A O 1
ATOM 4984 N N . GLY A 1 628 ? 23.495 10.634 66.988 1.00 45.16 628 GLY A N 1
ATOM 4985 C CA . GLY A 1 628 ? 23.853 12.024 66.682 1.00 45.16 628 GLY A CA 1
ATOM 4986 C C . GLY A 1 628 ? 25.031 12.220 65.724 1.00 45.16 628 GLY A C 1
ATOM 4987 O O . GLY A 1 628 ? 25.377 13.366 65.475 1.00 45.16 628 GLY A O 1
ATOM 4988 N N . CYS A 1 629 ? 25.621 11.151 65.177 1.00 40.06 629 CYS A N 1
ATOM 4989 C CA . CYS A 1 629 ? 26.681 11.267 64.167 1.00 40.06 629 CYS A CA 1
ATOM 4990 C C . CYS A 1 629 ? 26.187 11.959 62.890 1.00 40.06 629 CYS A C 1
ATOM 4992 O O . CYS A 1 629 ? 25.213 11.510 62.274 1.00 40.06 629 CYS A O 1
ATOM 4994 N N . GLU A 1 630 ? 26.887 13.012 62.468 1.00 46.19 630 GLU A N 1
ATOM 4995 C CA . GLU A 1 630 ? 26.722 13.582 61.131 1.00 46.19 630 GLU A CA 1
ATOM 4996 C C . GLU A 1 630 ? 27.466 12.716 60.098 1.00 46.19 630 GLU A C 1
ATOM 4998 O O . GLU A 1 630 ? 28.327 11.903 60.428 1.00 46.19 630 GLU A O 1
ATOM 5003 N N . GLN A 1 631 ? 27.102 12.851 58.821 1.00 40.81 631 GLN A N 1
ATOM 5004 C CA . GLN A 1 631 ? 27.525 11.961 57.729 1.00 40.81 631 GLN A CA 1
ATOM 5005 C C . GLN A 1 631 ? 29.057 11.863 57.556 1.00 40.81 631 GLN A C 1
ATOM 5007 O O . GLN A 1 631 ? 29.555 10.851 57.067 1.00 40.81 631 GLN A O 1
ATOM 5012 N N . ALA A 1 632 ? 29.799 12.879 58.008 1.00 41.94 632 ALA A N 1
ATOM 5013 C CA . ALA A 1 632 ? 31.261 12.899 58.020 1.00 41.94 632 ALA A CA 1
ATOM 5014 C C . ALA A 1 632 ? 31.882 11.946 59.066 1.00 41.94 632 ALA A C 1
ATOM 5016 O O . ALA A 1 632 ? 32.922 11.350 58.801 1.00 41.94 632 ALA A O 1
ATOM 5017 N N . ASP A 1 633 ? 31.222 11.714 60.204 1.00 43.56 633 ASP A N 1
ATOM 5018 C CA . ASP A 1 633 ? 31.752 10.859 61.280 1.00 43.56 633 ASP A CA 1
ATOM 5019 C C . ASP A 1 633 ? 31.625 9.359 60.953 1.00 43.56 633 ASP A C 1
ATOM 5021 O O . ASP A 1 633 ? 32.416 8.530 61.410 1.00 43.56 633 ASP A O 1
ATOM 5025 N N . VAL A 1 634 ? 30.644 9.005 60.112 1.00 45.34 634 VAL A N 1
ATOM 5026 C CA . VAL A 1 634 ? 30.461 7.646 59.569 1.00 45.34 634 VAL A CA 1
ATOM 5027 C C . VAL A 1 634 ? 31.615 7.276 58.630 1.00 45.34 634 VAL A C 1
ATOM 5029 O O . VAL A 1 634 ? 32.029 6.118 58.595 1.00 45.34 634 VAL A O 1
ATOM 5032 N N . HIS A 1 635 ? 32.163 8.262 57.913 1.00 41.72 635 HIS A N 1
ATOM 5033 C CA . HIS A 1 635 ? 33.308 8.095 57.017 1.00 41.72 635 HIS A CA 1
ATOM 5034 C C . HIS A 1 635 ? 34.572 7.713 57.799 1.00 41.72 635 HIS A C 1
ATOM 5036 O O . HIS A 1 635 ? 35.252 6.753 57.449 1.00 41.72 635 HIS A O 1
ATOM 5042 N N . GLN A 1 636 ? 34.815 8.393 58.921 1.00 44.91 636 GLN A N 1
ATOM 5043 C CA . GLN A 1 636 ? 35.998 8.188 59.758 1.00 44.91 636 GLN A CA 1
ATOM 5044 C C . GLN A 1 636 ? 35.973 6.842 60.512 1.00 44.91 636 GLN A C 1
ATOM 5046 O O . GLN A 1 636 ? 37.003 6.198 60.687 1.00 44.91 636 GLN A O 1
ATOM 5051 N N . HIS A 1 637 ? 34.787 6.358 60.902 1.00 45.19 637 HIS A N 1
ATOM 5052 C CA . HIS A 1 637 ? 34.646 5.035 61.532 1.00 45.19 637 HIS A CA 1
ATOM 5053 C C . HIS A 1 637 ? 34.777 3.874 60.535 1.00 45.19 637 HIS A C 1
ATOM 5055 O O . HIS A 1 637 ? 35.247 2.796 60.901 1.00 45.19 637 HIS A O 1
ATOM 5061 N N . LEU A 1 638 ? 34.369 4.071 59.276 1.00 43.16 638 LEU A N 1
ATOM 5062 C CA . LEU A 1 638 ? 34.615 3.098 58.209 1.00 43.16 638 LEU A CA 1
ATOM 5063 C C . LEU A 1 638 ? 36.091 3.096 57.778 1.00 43.16 638 LEU A C 1
ATOM 5065 O O . LEU A 1 638 ? 36.618 2.021 57.496 1.00 43.16 638 LEU A O 1
ATOM 5069 N N . GLU A 1 639 ? 36.762 4.256 57.798 1.00 40.09 639 GLU A N 1
ATOM 5070 C CA . GLU A 1 639 ? 38.216 4.388 57.615 1.00 40.09 639 GLU A CA 1
ATOM 5071 C C . GLU A 1 639 ? 38.994 3.568 58.654 1.00 40.09 639 GLU A C 1
ATOM 5073 O O . GLU A 1 639 ? 39.791 2.713 58.270 1.00 40.09 639 GLU A O 1
ATOM 5078 N N . GLU A 1 640 ? 38.724 3.741 59.953 1.00 44.16 640 GLU A N 1
ATOM 5079 C CA . GLU A 1 640 ? 39.411 2.974 61.007 1.00 44.16 640 GLU A CA 1
ATOM 5080 C C . GLU A 1 640 ? 39.124 1.466 60.913 1.00 44.16 640 GLU A C 1
ATOM 5082 O O . GLU A 1 640 ? 40.036 0.653 61.052 1.00 44.16 640 GLU A O 1
ATOM 5087 N N . PHE A 1 641 ? 37.885 1.064 60.602 1.00 42.91 641 PHE A N 1
ATOM 5088 C CA . PHE A 1 641 ? 37.512 -0.353 60.510 1.00 42.91 641 PHE A CA 1
ATOM 5089 C C . PHE A 1 641 ? 38.162 -1.087 59.323 1.00 42.91 641 PHE A C 1
ATOM 5091 O O . PHE A 1 641 ? 38.475 -2.276 59.432 1.00 42.91 641 PHE A O 1
ATOM 5098 N N . PHE A 1 642 ? 38.367 -0.410 58.187 1.00 39.97 642 PHE A N 1
ATOM 5099 C CA . PHE A 1 642 ? 39.047 -0.997 57.026 1.00 39.97 642 PHE A CA 1
ATOM 5100 C C . PHE A 1 642 ? 40.570 -1.046 57.203 1.00 39.97 642 PHE A C 1
ATOM 5102 O O . PHE A 1 642 ? 41.178 -2.052 56.832 1.00 39.97 642 PHE A O 1
ATOM 5109 N N . ILE A 1 643 ? 41.163 -0.021 57.826 1.00 42.09 643 ILE A N 1
ATOM 5110 C CA . ILE A 1 643 ? 42.599 0.035 58.146 1.00 42.09 643 ILE A CA 1
ATOM 5111 C C . ILE A 1 643 ? 42.991 -1.076 59.138 1.00 42.09 643 ILE A C 1
ATOM 5113 O O . ILE A 1 643 ? 44.023 -1.721 58.961 1.00 42.09 643 ILE A O 1
ATOM 5117 N N . ASP A 1 644 ? 42.149 -1.370 60.135 1.00 39.66 644 ASP A N 1
ATOM 5118 C CA . ASP A 1 644 ? 42.467 -2.351 61.188 1.00 39.66 644 ASP A CA 1
ATOM 5119 C C . ASP A 1 644 ? 42.335 -3.821 60.719 1.00 39.66 644 ASP A C 1
ATOM 5121 O O . ASP A 1 644 ? 42.857 -4.744 61.351 1.00 39.66 644 ASP A O 1
ATOM 5125 N N . ARG A 1 645 ? 41.652 -4.073 59.588 1.00 40.78 645 ARG A N 1
ATOM 5126 C CA . ARG A 1 645 ? 41.411 -5.430 59.052 1.00 40.78 645 ARG A CA 1
ATOM 5127 C C . ARG A 1 645 ? 42.154 -5.766 57.759 1.00 40.78 645 ARG A C 1
ATOM 5129 O O . ARG A 1 645 ? 42.271 -6.956 57.457 1.00 40.78 645 ARG A O 1
ATOM 5136 N N . VAL A 1 646 ? 42.648 -4.783 57.002 1.00 38.59 646 VAL A N 1
ATOM 5137 C CA . VAL A 1 646 ? 43.320 -5.004 55.709 1.00 38.59 646 VAL A CA 1
ATOM 5138 C C . VAL A 1 646 ? 44.540 -4.082 55.605 1.00 38.59 646 VAL A C 1
ATOM 5140 O O . VAL A 1 646 ? 44.411 -2.866 55.545 1.00 38.59 646 VAL A O 1
ATOM 5143 N N . GLY A 1 647 ? 45.735 -4.680 55.634 1.00 36.69 647 GLY A N 1
ATOM 5144 C CA . GLY A 1 647 ? 47.011 -3.989 55.848 1.00 36.69 647 GLY A CA 1
ATOM 5145 C C . GLY A 1 647 ? 47.421 -2.931 54.808 1.00 36.69 647 GLY A C 1
ATOM 5146 O O . GLY A 1 647 ? 47.051 -2.970 53.634 1.00 36.69 647 GLY A O 1
ATOM 5147 N N . GLU A 1 648 ? 48.254 -2.001 55.283 1.00 42.38 648 GLU A N 1
ATOM 5148 C CA . GLU A 1 648 ? 48.752 -0.782 54.631 1.00 42.38 648 GLU A CA 1
ATOM 5149 C C . GLU A 1 648 ? 49.720 -1.031 53.456 1.00 42.38 648 GLU A C 1
ATOM 5151 O O . GLU A 1 648 ? 50.927 -0.949 53.639 1.00 42.38 648 GLU A O 1
ATOM 5156 N N . VAL A 1 649 ? 49.232 -1.267 52.234 1.00 36.88 649 VAL A N 1
ATOM 5157 C CA . VAL A 1 649 ? 49.963 -0.870 50.998 1.00 36.88 649 VAL A CA 1
ATOM 5158 C C . VAL A 1 649 ? 48.983 -0.547 49.857 1.00 36.88 649 VAL A C 1
ATOM 5160 O O . VAL A 1 649 ? 49.203 0.396 49.104 1.00 36.88 649 VAL A O 1
ATOM 5163 N N . ILE A 1 650 ? 47.854 -1.258 49.763 1.00 42.59 650 ILE A N 1
ATOM 5164 C CA . ILE A 1 650 ? 46.893 -1.139 48.643 1.00 42.59 650 ILE A CA 1
ATOM 5165 C C . ILE A 1 650 ? 46.017 0.130 48.740 1.00 42.59 650 ILE A C 1
ATOM 5167 O O . ILE A 1 650 ? 45.430 0.577 47.756 1.00 42.59 650 ILE A O 1
ATOM 5171 N N . LEU A 1 651 ? 45.953 0.769 49.912 1.00 42.19 651 LEU A N 1
ATOM 5172 C CA . LEU A 1 651 ? 45.023 1.874 50.152 1.00 42.19 651 LEU A CA 1
ATOM 5173 C C . LEU A 1 651 ? 45.384 3.179 49.429 1.00 42.19 651 LEU A C 1
ATOM 5175 O O . LEU A 1 651 ? 44.478 3.957 49.177 1.00 42.19 651 LEU A O 1
ATOM 5179 N N . TYR A 1 652 ? 46.638 3.447 49.050 1.00 40.81 652 TYR A N 1
ATOM 5180 C CA . TYR A 1 652 ? 46.983 4.785 48.538 1.00 40.81 652 TYR A CA 1
ATOM 5181 C C . TYR A 1 652 ? 46.493 5.038 47.099 1.00 40.81 652 TYR A C 1
ATOM 5183 O O . TYR A 1 652 ? 45.915 6.090 46.827 1.00 40.81 652 TYR A O 1
ATOM 5191 N N . ASP A 1 653 ? 46.641 4.059 46.200 1.00 39.19 653 ASP A N 1
ATOM 5192 C CA . ASP A 1 653 ? 46.127 4.155 44.821 1.00 39.19 653 ASP A CA 1
ATOM 5193 C C . ASP A 1 653 ? 44.604 3.940 44.756 1.00 39.19 653 ASP A C 1
ATOM 5195 O O . ASP A 1 653 ? 43.908 4.591 43.974 1.00 39.19 653 ASP A O 1
ATOM 5199 N N . TRP A 1 654 ? 44.064 3.091 45.638 1.00 42.06 654 TRP A N 1
ATOM 5200 C CA . TRP A 1 654 ? 42.624 2.857 45.777 1.00 42.06 654 TRP A CA 1
ATOM 5201 C C . TRP A 1 654 ? 41.879 4.089 46.330 1.00 42.06 654 TRP A C 1
ATOM 5203 O O . TRP A 1 654 ? 40.812 4.451 45.833 1.00 42.06 654 TRP A O 1
ATOM 5213 N N . PHE A 1 655 ? 42.471 4.794 47.302 1.00 41.41 655 PHE A N 1
ATOM 5214 C CA . PHE A 1 655 ? 41.915 6.008 47.911 1.00 41.41 655 PHE A CA 1
ATOM 5215 C C . PHE A 1 655 ? 41.840 7.185 46.926 1.00 41.41 655 PHE A C 1
ATOM 5217 O O . PHE A 1 655 ? 40.856 7.923 46.924 1.00 41.41 655 PHE A O 1
ATOM 5224 N N . LEU A 1 656 ? 42.829 7.330 46.036 1.00 46.41 656 LEU A N 1
ATOM 5225 C CA . LEU A 1 656 ? 42.844 8.369 44.999 1.00 46.41 656 LEU A CA 1
ATOM 5226 C C . LEU A 1 656 ? 41.750 8.163 43.936 1.00 46.41 656 LEU A C 1
ATOM 5228 O O . LEU A 1 656 ? 41.103 9.131 43.530 1.00 46.41 656 LEU A O 1
ATOM 5232 N N . GLN A 1 657 ? 41.493 6.915 43.528 1.00 45.25 657 GLN A N 1
ATOM 5233 C CA . GLN A 1 657 ? 40.417 6.594 42.580 1.00 45.25 657 GLN A CA 1
ATOM 5234 C C . GLN A 1 657 ? 39.023 6.726 43.210 1.00 45.25 657 GLN A C 1
ATOM 5236 O O . GLN A 1 657 ? 38.100 7.233 42.571 1.00 45.25 657 GLN A O 1
ATOM 5241 N N . PHE A 1 658 ? 38.870 6.341 44.480 1.00 41.44 658 PHE A N 1
ATOM 5242 C CA . PHE A 1 658 ? 37.620 6.503 45.223 1.00 41.44 658 PHE A CA 1
ATOM 5243 C C . PHE A 1 658 ? 37.290 7.981 45.507 1.00 41.44 658 PHE A C 1
ATOM 5245 O O . PHE A 1 658 ? 36.141 8.394 45.342 1.00 41.44 658 PHE A O 1
ATOM 5252 N N . GLN A 1 659 ? 38.286 8.815 45.841 1.00 44.19 659 GLN A N 1
ATOM 5253 C CA . GLN A 1 659 ? 38.089 10.266 45.973 1.00 44.19 659 GLN A CA 1
ATOM 5254 C C . GLN A 1 659 ? 37.655 10.926 44.658 1.00 44.19 659 GLN A C 1
ATOM 5256 O O . GLN A 1 659 ? 36.804 11.813 44.685 1.00 44.19 659 GLN A O 1
ATOM 5261 N N . GLN A 1 660 ? 38.211 10.503 43.518 1.00 44.84 660 GLN A N 1
ATOM 5262 C CA . GLN A 1 660 ? 37.796 11.004 42.203 1.00 44.84 660 GLN A CA 1
ATOM 5263 C C . GLN A 1 660 ? 36.362 10.591 41.850 1.00 44.84 660 GLN A C 1
ATOM 5265 O O . GLN A 1 660 ? 35.625 11.394 41.287 1.00 44.84 660 GLN A O 1
ATOM 5270 N N . PHE A 1 661 ? 35.947 9.378 42.223 1.00 43.16 661 PHE A N 1
ATOM 5271 C CA . PHE A 1 661 ? 34.589 8.877 41.996 1.00 43.16 661 PHE A CA 1
ATOM 5272 C C . PHE A 1 661 ? 33.534 9.597 42.856 1.00 43.16 661 PHE A C 1
ATOM 5274 O O . PHE A 1 661 ? 32.459 9.931 42.369 1.00 43.16 661 PHE A O 1
ATOM 5281 N N . MET A 1 662 ? 33.849 9.902 44.120 1.00 40.69 662 MET A N 1
ATOM 5282 C CA . MET A 1 662 ? 32.938 10.604 45.040 1.00 40.69 662 MET A CA 1
ATOM 5283 C C . MET A 1 662 ? 32.785 12.111 44.751 1.00 40.69 662 MET A C 1
ATOM 5285 O O . MET A 1 662 ? 31.874 12.740 45.286 1.00 40.69 662 MET A O 1
ATOM 5289 N N . GLN A 1 663 ? 33.652 12.702 43.921 1.00 43.12 663 GLN A N 1
ATOM 5290 C CA . GLN A 1 663 ? 33.533 14.096 43.460 1.00 43.12 663 GLN A CA 1
ATOM 5291 C C . GLN A 1 663 ? 32.649 14.250 42.210 1.00 43.12 663 GLN A C 1
ATOM 5293 O O . GLN A 1 663 ? 32.362 15.376 41.803 1.00 43.12 663 GLN A O 1
ATOM 5298 N N . ASP A 1 664 ? 32.210 13.144 41.607 1.00 41.03 664 ASP A N 1
ATOM 5299 C CA . ASP A 1 664 ? 31.353 13.153 40.427 1.00 41.03 664 ASP A CA 1
ATOM 5300 C C . ASP A 1 664 ? 29.874 13.299 40.840 1.00 41.03 664 ASP A C 1
ATOM 5302 O O . ASP A 1 664 ? 29.236 12.352 41.310 1.00 41.03 664 ASP A O 1
ATOM 5306 N N . GLU A 1 665 ? 29.309 14.505 40.680 1.00 40.28 665 GLU A N 1
ATOM 5307 C CA . GLU A 1 665 ? 27.901 14.809 41.009 1.00 40.28 665 GLU A CA 1
ATOM 5308 C C . GLU A 1 665 ? 26.909 13.859 40.313 1.00 40.28 665 GLU A C 1
ATOM 5310 O O . GLU A 1 665 ? 25.805 13.633 40.814 1.00 40.28 665 GLU A O 1
ATOM 5315 N N . HIS A 1 666 ? 27.299 13.268 39.180 1.00 37.50 666 HIS A N 1
ATOM 5316 C CA . HIS A 1 666 ? 26.454 12.364 38.409 1.00 37.50 666 HIS A CA 1
ATOM 5317 C C . HIS A 1 666 ? 26.354 10.958 39.031 1.00 37.50 666 HIS A C 1
ATOM 5319 O O . HIS A 1 666 ? 25.338 10.282 38.851 1.00 37.50 666 HIS A O 1
ATOM 5325 N N . ALA A 1 667 ? 27.369 10.525 39.788 1.00 38.94 667 ALA A N 1
ATOM 5326 C CA . ALA A 1 667 ? 27.373 9.244 40.498 1.00 38.94 667 ALA A CA 1
ATOM 5327 C C . ALA A 1 667 ? 26.531 9.301 41.786 1.00 38.94 667 ALA A C 1
ATOM 5329 O O . ALA A 1 667 ? 25.842 8.338 42.119 1.00 38.94 667 ALA A O 1
ATOM 5330 N N . LEU A 1 668 ? 26.507 10.459 42.457 1.00 40.81 668 LEU A N 1
ATOM 5331 C CA . LEU A 1 668 ? 25.679 10.709 43.645 1.00 40.81 668 LEU A CA 1
ATOM 5332 C C . LEU A 1 668 ? 24.175 10.822 43.343 1.00 40.81 668 LEU A C 1
ATOM 5334 O O . LEU A 1 668 ? 23.373 10.635 44.248 1.00 40.81 668 LEU A O 1
ATOM 5338 N N . GLN A 1 669 ? 23.781 11.124 42.101 1.00 34.97 669 GLN A N 1
ATOM 5339 C CA . GLN A 1 669 ? 22.369 11.131 41.684 1.00 34.97 669 GLN A CA 1
ATOM 5340 C C . GLN A 1 669 ? 21.834 9.749 41.272 1.00 34.97 669 GLN A C 1
ATOM 5342 O O . GLN A 1 669 ? 20.619 9.573 41.170 1.00 34.97 669 GLN A O 1
ATOM 5347 N N . LEU A 1 670 ? 22.723 8.797 40.974 1.00 37.78 670 LEU A N 1
ATOM 5348 C CA . LEU A 1 670 ? 22.380 7.430 40.559 1.00 37.78 670 LEU A CA 1
ATOM 5349 C C . LEU A 1 670 ? 22.261 6.452 41.741 1.00 37.78 670 LEU A C 1
ATOM 5351 O O . LEU A 1 670 ? 21.565 5.443 41.612 1.00 37.78 670 LEU A O 1
ATOM 5355 N N . LEU A 1 671 ? 22.932 6.752 42.855 1.00 32.59 671 LEU A N 1
ATOM 5356 C CA . LEU A 1 671 ? 22.767 6.110 44.166 1.00 32.59 671 LEU A CA 1
ATOM 5357 C C . LEU A 1 671 ? 21.542 6.671 44.896 1.00 32.59 671 LEU A C 1
ATOM 5359 O O . LEU A 1 671 ? 20.837 5.858 45.543 1.00 32.59 671 LEU A O 1
#

Sequence (671 aa):
MLDFYEVLGVPRDAEDDVIKKAYFKAALKWHPDKNPDQQEVATEKFKQIAEANEILRDPQQRKAYDYELRNPRQEDSGGGYGGGGGGGGGGGGCGFFGGFGFGFGRPNQGPRTTEEREWEEARQRRADRAFQKASKQQEEEDRKEAEAQARHELLEEAKEVKLRAYREEKHRKLLQQDAREHADLQEARQKEKDAAKAEWAEKERKQAEKQQVKEARQRLRALVADANVDLDEFQEFCLTLSGTQLDEIGAEIRNCATGWEVKDRVEELVGTWKATQLAARAAAQQRRTEEEAAKAADSQADRVEREWTPPELALFAKASLLYPGGVPNRWQCIRDFLLHNGFKRDEKECVVKAQSLKGMTGGNPYSVLGSNQKPISEQKASSEKRPAGVVAEASAASEEWTAVQQKALEGALAKFPASLPVNERWTQIAAEVPGRTRKQCVDRFKWLREQLSKQEVPKVPSAQEEVEAAREAAQRLKEKQEEERAQKAKREMQAKKQQAQALAEAEDEAEAQAKAQKLLALEQERRQAEAQREVVFQASSRIDAHRALRERPMDKEEVLQNRQLQEDEMLALEAIMPDCFEQLLKGNSCKLRLGRSTEGLCFVEVQLPETYPSLCPPSAKFCNLPLGCEQADVHQHLEEFFIDRVGEVILYDWFLQFQQFMQDEHALQLL

pLDDT: mean 71.93, std 23.15, range [23.19, 96.75]

InterPro domains:
  IPR001005 SANT/Myb domain [PF00249] (400-445)
  IPR001005 SANT/Myb domain [PS50090] (393-449)
  IPR001005 SANT/Myb domain [SM00717] (304-360)
  IPR001005 SANT/Myb domain [SM00717] (397-451)
  IPR001005 SANT/Myb domain [cd00167] (400-446)
  IPR001623 DnaJ domain [PF00226] (3-66)
  IPR001623 DnaJ domain [PR00625] (5-23)
  IPR001623 DnaJ domain [PR00625] (23-38)
  IPR001623 DnaJ domain [PR00625] (41-61)
  IPR001623 DnaJ domain [PR00625] (61-80)
  IPR001623 DnaJ domain [PS50076] (3-69)
  IPR001623 DnaJ domain [SM00271] (2-61)
  IPR001623 DnaJ domain [cd06257] (3-58)
  IPR006575 RWD domain [PF05773] (564-661)
  IPR006575 RWD domain [PS50908] (568-665)
  IPR006575 RWD domain [SM00591] (568-665)
  IPR009057 Homedomain-like superfamily [SSF46689] (399-451)
  IPR016135 Ubiquitin-conjugating enzyme/RWD-like [G3DSA:3.10.110.10] (555-668)
  IPR016135 Ubiquitin-conjugating enzyme/RWD-like [SSF54495] (562-663)
  IPR017930 Myb domain [PS51294] (425-453)

Radius of gyration: 62.74 Å; chains: 1; bounding box: 142×66×168 Å

Secondary structure (DSSP, 8-state):
---HHHHHT--TT--HHHHHHHHHHHHHHS-GGG-GGGHHHHHHHHHHHHHHHHHHHSHHHHHHHHHHHHS---------------------------------PPP------HHHHHHHHHHHHHHHHHHHHHHHHHHHHHHHHHHHHHHHHHHHHHHHHHHHHHHHHHHHHHHHHHHHHHHHHHHHHHHHHHHHHHHHHHHHHHHHHHHHHHHHHHHHHHHHTTS---HHHHHHHHHTS-HHHHHHHHHHHHT-SSHHHHHHHHHHHHHHHHHHHHHHHHHHHHHHHHHHHHHHHHHHHHHHHTS--HHHHHHHHHHHHHS-TTSTTHHHHHHHHHHHTT----HHHHHHHHHHHHTT--S-S---S---------------------------------HHHHHHHHHHHHHS-TTS-HHHHHHHHHHHSTT--HHHHHHHHHHHHHHHHHSPPP-PPPHHHHHHHHHHHHHHHHHHHHHHHHHHHHHHHHHHHHHHHHHHHHHHHHHHHHHHHHHHHHHHHHHHHHHHHHHHHHHHHHHHHHHHHHTS---HHHHHHHHHHHHHHHHHHHTTHHHHHHHHHHSS-PEEEEEE-TTS-EEEEEEPPTT-TTSS-SS-B---BPTT--HHHHHHHHHHHHHTTS-TTTHHHHHHHHHHHHT-HHHHTT-

Organism: Polarella glacialis (NCBI:txid89957)

Foldseek 3Di:
DDDLCVLLVHDLPDDLVRLVVSLVVQLVVLPCVVCVVPNPVSVVSNVSSVVSSVQCNDPVSSVVVVVCVVPVDDDDDDDDDDDDDDDDDDDDDDDDDDDDDDDDDDDDDPDDDPVVVVVVVVVVVVVVVVVVVVVVVVVVVVVVVVVVVVVVVVVVVVVVVVVVVVVVVVVVVVVVVVVVVVVVVVVVVVVVVVVVVVVVVVVVVVVVQVVLLVVLLVLLCVLLVPQPADSVLLSVLSVPDGSVVSVVVSVVSVPDPDSVSNRVSSCVSSVVVVVVVVVVVVVVVVVVVVVVVVVVVVVVVVVVVPDQDPVLVVQLVVLCVVQDPPDPPSLVSSQVSSVVVPHHDDSVRSVVVVVVVVVPDDDDPDDDDDDDDDDDDDDDDDDDDDDDDDDDDDDDDDPDQDPQLVVQLVVLDVVQDPVDDPVVSLVSSQVSRPPDDSVSSVVVVVVVVVVVVVPDDPDDDPPVVVVV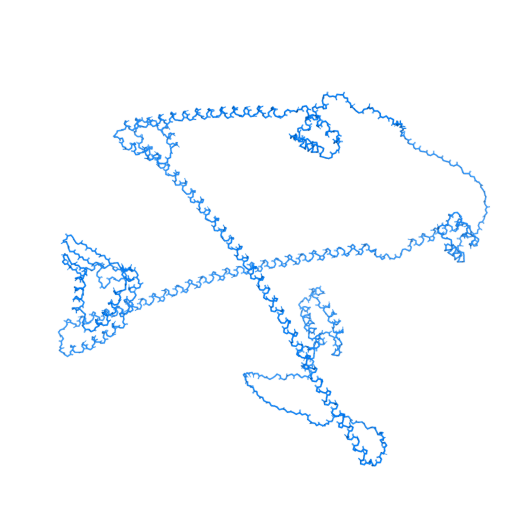VVVVVVVVVVVVVVVVVVVVVVVVVVVVVVVVVVVVVVVVVVVVVVVVVVVVVVVVVVVVVVVVVVVVVVVVVVVVVVVVVVPDDDDPVVVVVVVVVVVVVVVVCVVVPVVVVVVVVVDPFWDWDWDADPVGWIWIWIAGPPPDPPPDHRTDTDDTDDPDDDPVVVVVVVVVVCPVPPDPDPCPVVVVVVVVQVPDPVNVVVD